Protein AF-A0A0V0R880-F1 (afdb_monomer_lite)

Organism: Pseudocohnilembus persalinus (NCBI:txid266149)

Radius of gyration: 38.27 Å; chains: 1; bounding box: 96×116×96 Å

InterPro domains:
  IPR003034 SAP domain [PF02037] (584-619)
  IPR003034 SAP domain [PS50800] (585-619)
  IPR003034 SAP domain [SM00513] (585-619)
  IPR005160 Ku70/Ku80 C-terminal arm [PF03730] (444-521)
  IPR005161 Ku70/Ku80, N-terminal alpha/beta [PF03731] (62-223)
  IPR006164 Ku70/Ku80, DNA-binding domain [PF02735] (232-420)
  IPR006164 Ku70/Ku80, DNA-binding domain [SM00559] (276-421)
  IPR006165 Ku70 [PIRSF003033] (36-613)
  IPR006165 Ku70 [TIGR00578] (62-528)
  IPR016194 SPOC-like, C-terminal domain superfamily [G3DSA:2.40.290.10] (222-406)
  IPR016194 SPOC-like, C-terminal domain superfamily [SSF100939] (222-496)
  IPR027388 Ku70, bridge and pillars domain superfamily [G3DSA:4.10.970.10] (247-309)
  IPR036361 SAP domain superfamily [G3DSA:1.10.720.30] (573-626)
  IPR036361 SAP domain superfamily [SSF68906] (586-623)
  IPR036465 von Willebrand factor A-like domain superfamily [G3DSA:3.40.50.410] (58-218)
  IPR036465 von Willebrand factor A-like domain superfamily [SSF53300] (40-221)
  IPR047087 Ku70, core domain [cd00788] (222-496)

Structure (mmCIF, N/CA/C/O backbone):
data_AF-A0A0V0R880-F1
#
_entry.id   AF-A0A0V0R880-F1
#
loop_
_atom_site.group_PDB
_atom_site.id
_atom_site.type_symbol
_atom_site.label_atom_id
_atom_site.label_alt_id
_atom_site.label_comp_id
_atom_site.label_asym_id
_atom_site.label_entity_id
_atom_site.label_seq_id
_atom_site.pdbx_PDB_ins_code
_atom_site.Cartn_x
_atom_site.Cartn_y
_atom_site.Cartn_z
_atom_site.occupancy
_atom_site.B_iso_or_equiv
_atom_site.auth_seq_id
_atom_site.auth_comp_id
_atom_site.auth_asym_id
_atom_site.auth_atom_id
_atom_site.pdbx_PDB_model_num
ATOM 1 N N . MET A 1 1 ? -5.213 56.117 23.498 1.00 31.48 1 MET A N 1
ATOM 2 C CA . MET A 1 1 ? -4.891 57.284 22.662 1.00 31.48 1 MET A CA 1
ATOM 3 C C . MET A 1 1 ? -6.093 57.479 21.780 1.00 31.48 1 MET A C 1
ATOM 5 O O . MET A 1 1 ? -6.335 56.638 20.924 1.00 31.48 1 MET A O 1
ATOM 9 N N . ASP A 1 2 ? -6.887 58.485 22.125 1.00 30.12 2 ASP A N 1
ATOM 10 C CA . ASP A 1 2 ? -7.991 58.987 21.316 1.00 30.12 2 ASP A CA 1
ATOM 11 C C . ASP A 1 2 ? -7.481 59.420 19.938 1.00 30.12 2 ASP A C 1
ATOM 13 O O . ASP A 1 2 ? -6.312 59.787 19.811 1.00 30.12 2 ASP A O 1
ATOM 17 N N . PHE A 1 3 ? -8.333 59.330 18.920 1.00 25.61 3 PHE A N 1
ATOM 18 C CA . PHE A 1 3 ? -8.879 60.487 18.201 1.00 25.61 3 PHE A CA 1
ATOM 19 C C . PHE A 1 3 ? -9.683 59.986 16.991 1.00 25.61 3 PHE A C 1
ATOM 21 O O . PHE A 1 3 ? -9.137 59.384 16.067 1.00 25.61 3 PHE A O 1
ATOM 28 N N . ASP A 1 4 ? -10.990 60.242 17.040 1.00 31.09 4 ASP A N 1
ATOM 29 C CA . ASP A 1 4 ? -11.825 60.466 15.860 1.00 31.09 4 ASP A CA 1
ATOM 30 C C . ASP A 1 4 ? -11.366 61.747 15.148 1.00 31.09 4 ASP A C 1
ATOM 32 O O . ASP A 1 4 ? -10.948 62.685 15.822 1.00 31.09 4 ASP A O 1
ATOM 36 N N . ASP A 1 5 ? -11.530 61.809 13.822 1.00 28.81 5 ASP A N 1
ATOM 37 C CA . ASP A 1 5 ? -11.869 63.051 13.109 1.00 28.81 5 ASP A CA 1
ATOM 38 C C . ASP A 1 5 ? -12.428 62.761 11.696 1.00 28.81 5 ASP A C 1
ATOM 40 O O . ASP A 1 5 ? -11.713 62.481 10.740 1.00 28.81 5 ASP A O 1
ATOM 44 N N . ASN A 1 6 ? -13.763 62.752 11.636 1.00 27.38 6 ASN A N 1
ATOM 45 C CA . ASN A 1 6 ? -14.669 63.481 10.737 1.00 27.38 6 ASN A CA 1
ATOM 46 C C . ASN A 1 6 ? -14.284 63.866 9.281 1.00 27.38 6 ASN A C 1
ATOM 48 O O . ASN A 1 6 ? -13.226 64.414 8.996 1.00 27.38 6 ASN A O 1
ATOM 52 N N . VAL A 1 7 ? -15.327 63.785 8.429 1.00 28.50 7 VAL A N 1
ATOM 53 C CA . VAL A 1 7 ? -15.853 64.805 7.475 1.00 28.50 7 VAL A CA 1
ATOM 54 C C . VAL A 1 7 ? -16.175 64.254 6.064 1.00 28.50 7 VAL A C 1
ATOM 56 O O . VAL A 1 7 ? -15.314 64.114 5.204 1.00 28.50 7 VAL A O 1
ATOM 59 N N . SER A 1 8 ? -17.479 63.981 5.888 1.00 27.22 8 SER A N 1
ATOM 60 C CA . SER A 1 8 ? -18.424 64.183 4.759 1.00 27.22 8 SER A CA 1
ATOM 61 C C . SER A 1 8 ? -17.958 64.466 3.318 1.00 27.22 8 SER A C 1
ATOM 63 O O . SER A 1 8 ? -17.076 65.291 3.121 1.00 27.22 8 SER A O 1
ATOM 65 N N . ILE A 1 9 ? -18.742 63.988 2.331 1.00 27.00 9 ILE A N 1
ATOM 66 C CA . ILE A 1 9 ? -19.491 64.810 1.341 1.00 27.00 9 ILE A CA 1
ATOM 67 C C . ILE A 1 9 ? -20.555 63.948 0.612 1.00 27.00 9 ILE A C 1
ATOM 69 O O . ILE A 1 9 ? -20.427 62.733 0.498 1.00 27.00 9 ILE A O 1
ATOM 73 N N . SER A 1 10 ? -21.626 64.636 0.221 1.00 27.17 10 SER A N 1
ATOM 74 C CA . SER A 1 10 ? -22.974 64.271 -0.229 1.00 27.17 10 SER A CA 1
ATOM 75 C C . SER A 1 10 ? -23.153 63.768 -1.672 1.00 27.17 10 SER A C 1
ATOM 77 O O . SER A 1 10 ? -22.327 64.019 -2.545 1.00 27.17 10 SER A O 1
ATOM 79 N N . ASP A 1 11 ? -24.320 63.148 -1.884 1.00 27.11 11 ASP A N 1
ATOM 80 C CA . ASP A 1 11 ? -24.937 62.675 -3.132 1.00 27.11 11 ASP A CA 1
ATOM 81 C C . ASP A 1 11 ? -25.170 63.751 -4.212 1.00 27.11 11 ASP A C 1
ATOM 83 O O . ASP A 1 11 ? -25.762 64.785 -3.913 1.00 27.11 11 ASP A O 1
ATOM 87 N N . GLU A 1 12 ? -24.871 63.423 -5.480 1.00 27.22 12 GLU A N 1
ATOM 88 C CA . GLU A 1 12 ? -25.627 63.858 -6.672 1.00 27.22 12 GLU A CA 1
ATOM 89 C C . GLU A 1 12 ? -25.586 62.785 -7.797 1.00 27.22 12 GLU A C 1
ATOM 91 O O . GLU A 1 12 ? -24.576 62.557 -8.452 1.00 27.22 12 GLU A O 1
ATOM 96 N N . ASN A 1 13 ? -26.727 62.107 -7.963 1.00 27.47 13 ASN A N 1
ATOM 97 C CA . ASN A 1 13 ? -27.409 61.586 -9.164 1.00 27.47 13 ASN A CA 1
ATOM 98 C C . ASN A 1 13 ? -26.683 61.101 -10.456 1.00 27.47 13 ASN A C 1
ATOM 100 O O . ASN A 1 13 ? -26.167 61.879 -11.250 1.00 27.47 13 ASN A O 1
ATOM 104 N N . LEU A 1 14 ? -26.994 59.823 -10.756 1.00 27.03 14 LEU A N 1
ATOM 105 C CA . LEU A 1 14 ? -27.467 59.219 -12.026 1.00 27.03 14 LEU A CA 1
ATOM 106 C C . LEU A 1 14 ? -26.479 58.925 -13.177 1.00 27.03 14 LEU A C 1
ATOM 108 O O . LEU A 1 14 ? -26.155 59.784 -13.990 1.00 27.03 14 LEU A O 1
ATOM 112 N N . ASN A 1 15 ? -26.209 57.626 -13.383 1.00 24.97 15 ASN A N 1
ATOM 113 C CA . ASN A 1 15 ? -26.562 56.966 -14.649 1.00 24.97 15 ASN A CA 1
ATOM 114 C C . ASN A 1 15 ? -26.642 55.436 -14.497 1.00 24.97 15 ASN A C 1
ATOM 116 O O . ASN A 1 15 ? -25.707 54.784 -14.037 1.00 24.97 15 ASN A O 1
ATOM 120 N N . GLU A 1 16 ? -27.786 54.876 -14.894 1.00 31.75 16 GLU A N 1
ATOM 121 C CA . GLU A 1 16 ? -28.051 53.441 -14.966 1.00 31.75 16 GLU A CA 1
ATOM 122 C C . GLU A 1 16 ? -27.199 52.789 -16.062 1.00 31.75 16 GLU A C 1
ATOM 124 O O . GLU A 1 16 ? -27.324 53.093 -17.247 1.00 31.75 16 GLU A O 1
ATOM 129 N N . GLY A 1 17 ? -26.345 51.850 -15.662 1.00 28.34 17 GLY A N 1
ATOM 130 C CA . GLY A 1 17 ? -25.619 50.983 -16.579 1.00 28.34 17 GLY A CA 1
ATOM 131 C C . GLY A 1 17 ? -24.612 50.122 -15.829 1.00 28.34 17 GLY A C 1
ATOM 132 O O . GLY A 1 17 ? -23.610 50.633 -15.348 1.00 28.34 17 GLY A O 1
ATOM 133 N N . ASN A 1 18 ? -24.868 48.812 -15.789 1.00 28.06 18 ASN A N 1
ATOM 134 C CA . ASN A 1 18 ? -24.002 47.745 -15.260 1.00 28.06 18 ASN A CA 1
ATOM 135 C C . ASN A 1 18 ? -24.090 47.462 -13.750 1.00 28.06 18 ASN A C 1
ATOM 137 O O . ASN A 1 18 ? -23.114 47.569 -13.016 1.00 28.06 18 ASN A O 1
ATOM 141 N N . ALA A 1 19 ? -25.243 46.952 -13.311 1.00 26.78 19 ALA A N 1
ATOM 142 C CA . ALA A 1 19 ? -25.364 46.180 -12.072 1.00 26.78 19 ALA A CA 1
ATOM 143 C C . ALA A 1 19 ? -25.354 44.666 -12.368 1.00 26.78 19 ALA A C 1
ATOM 145 O O . ALA A 1 19 ? -26.319 43.955 -12.108 1.00 26.78 19 ALA A O 1
ATOM 146 N N . GLN A 1 20 ? -24.258 44.172 -12.943 1.00 29.20 20 GLN A N 1
ATOM 147 C CA . GLN A 1 20 ? -23.869 42.759 -12.932 1.00 29.20 20 GLN A CA 1
ATOM 148 C C . GLN A 1 20 ? -22.346 42.737 -12.790 1.00 29.20 20 GLN A C 1
ATOM 150 O O . GLN A 1 20 ? -21.664 43.395 -13.569 1.00 29.20 20 GLN A O 1
ATOM 155 N N . ASN A 1 21 ? -21.842 41.982 -11.809 1.00 28.86 21 ASN A N 1
ATOM 156 C CA . ASN A 1 21 ? -20.426 41.782 -11.446 1.00 28.86 21 ASN A CA 1
ATOM 157 C C . ASN A 1 21 ? -19.896 42.624 -10.277 1.00 28.86 21 ASN A C 1
ATOM 159 O O . ASN A 1 21 ? -18.879 43.277 -10.428 1.00 28.86 21 ASN A O 1
ATOM 163 N N . PHE A 1 22 ? -20.506 42.554 -9.091 1.00 26.08 22 PHE A N 1
ATOM 164 C CA . PHE A 1 22 ? -19.789 42.848 -7.838 1.00 26.08 22 PHE A CA 1
ATOM 165 C C . PHE A 1 22 ? -20.454 42.124 -6.656 1.00 26.08 22 PHE A C 1
ATOM 167 O O . PHE A 1 22 ? -21.115 42.724 -5.819 1.00 26.08 22 PHE A O 1
ATOM 174 N N . PHE A 1 23 ? -20.293 40.802 -6.588 1.00 26.31 23 PHE A N 1
ATOM 175 C CA . PHE A 1 23 ? -20.323 40.080 -5.316 1.00 26.31 23 PHE A CA 1
ATOM 176 C C . PHE A 1 23 ? -19.139 39.120 -5.287 1.00 26.31 23 PHE A C 1
ATOM 178 O O . PHE A 1 23 ? -18.893 38.388 -6.245 1.00 26.31 23 PHE A O 1
ATOM 185 N N . GLY A 1 24 ? -18.366 39.249 -4.210 1.00 25.84 24 GLY A N 1
ATOM 186 C CA . GLY A 1 24 ? -17.038 38.691 -4.024 1.00 25.84 24 GLY A CA 1
ATOM 187 C C . GLY A 1 24 ? -16.941 37.199 -4.303 1.00 25.84 24 GLY A C 1
ATOM 188 O O . GLY A 1 24 ? -17.838 36.416 -3.996 1.00 25.84 24 GLY A O 1
ATOM 189 N N . GLN A 1 25 ? -15.792 36.840 -4.870 1.00 25.05 25 GLN A N 1
ATOM 190 C CA . GLN A 1 25 ? -15.285 35.482 -4.949 1.00 25.05 25 GLN A CA 1
ATOM 191 C C . GLN A 1 25 ? -15.264 34.882 -3.540 1.00 25.05 25 GLN A C 1
ATOM 193 O O . GLN A 1 25 ? -14.362 35.138 -2.749 1.00 25.05 25 GLN A O 1
ATOM 198 N N . LEU A 1 26 ? -16.296 34.102 -3.227 1.00 26.78 26 LEU A N 1
ATOM 199 C CA . LEU A 1 26 ? -16.213 33.060 -2.220 1.00 26.78 26 LEU A CA 1
ATOM 200 C C . LEU A 1 26 ? -15.172 32.062 -2.717 1.00 26.78 26 LEU A C 1
ATOM 202 O O . LEU A 1 26 ? -15.270 31.585 -3.852 1.00 26.78 26 LEU A O 1
ATOM 206 N N . ASP A 1 27 ? -14.169 31.820 -1.875 1.00 25.00 27 ASP A N 1
ATOM 207 C CA . ASP A 1 27 ? -13.103 30.848 -2.072 1.00 25.00 27 ASP A CA 1
ATOM 208 C C . ASP A 1 27 ? -13.670 29.570 -2.689 1.00 25.00 27 ASP A C 1
ATOM 210 O O . ASP A 1 27 ? -14.415 28.818 -2.059 1.00 25.00 27 ASP A O 1
ATOM 214 N N . GLN A 1 28 ? -13.336 29.350 -3.960 1.00 25.53 28 GLN A N 1
ATOM 215 C CA . GLN A 1 28 ? -13.600 28.087 -4.615 1.00 25.53 28 GLN A CA 1
ATOM 216 C C . GLN A 1 28 ? -12.795 27.037 -3.862 1.00 25.53 28 GLN A C 1
ATOM 218 O O . GLN A 1 28 ? -11.564 27.002 -3.942 1.00 25.53 28 GLN A O 1
ATOM 223 N N . ASP A 1 29 ? -13.507 26.182 -3.130 1.00 27.31 29 ASP A N 1
ATOM 224 C CA . ASP A 1 29 ? -13.029 24.863 -2.765 1.00 27.31 29 ASP A CA 1
ATOM 225 C C . ASP A 1 29 ? -12.383 24.262 -4.012 1.00 27.31 29 ASP A C 1
ATOM 227 O O . ASP A 1 29 ? -13.057 23.917 -4.986 1.00 27.31 29 ASP A O 1
ATOM 231 N N . VAL A 1 30 ? -11.050 24.197 -4.001 1.00 25.70 30 VAL A N 1
ATOM 232 C CA . VAL A 1 30 ? -10.278 23.485 -5.009 1.00 25.70 30 VAL A CA 1
ATOM 233 C C . VAL A 1 30 ? -10.690 22.030 -4.868 1.00 25.70 30 VAL A C 1
ATOM 235 O O . VAL A 1 30 ? -10.132 21.279 -4.060 1.00 25.70 30 VAL A O 1
ATOM 238 N N . VAL A 1 31 ? -11.708 21.645 -5.637 1.00 27.83 31 VAL A N 1
ATOM 239 C CA . VAL A 1 31 ? -11.994 20.266 -5.994 1.00 27.83 31 VAL A CA 1
ATOM 240 C C . VAL A 1 31 ? -10.668 19.741 -6.514 1.00 27.83 31 VAL A C 1
ATOM 242 O O . VAL A 1 31 ? -10.210 20.118 -7.592 1.00 27.83 31 VAL A O 1
ATOM 245 N N . SER A 1 32 ? -9.975 18.973 -5.670 1.00 29.56 32 SER A N 1
ATOM 246 C CA . SER A 1 32 ? -8.734 18.329 -6.074 1.00 29.56 32 SER A CA 1
ATOM 247 C C . SER A 1 32 ? -9.070 17.534 -7.328 1.00 29.56 32 SER A C 1
ATOM 249 O O . SER A 1 32 ? -10.025 16.755 -7.266 1.00 29.56 32 SER A O 1
ATOM 251 N N . PRO A 1 33 ? -8.363 17.746 -8.453 1.00 32.59 33 PRO A N 1
ATOM 252 C CA . PRO A 1 33 ? -8.627 16.979 -9.654 1.00 32.59 33 PRO A CA 1
ATOM 253 C C . PRO A 1 33 ? -8.552 15.509 -9.264 1.00 32.59 33 PRO A C 1
ATOM 255 O O . PRO A 1 33 ? -7.585 15.096 -8.611 1.00 32.59 33 PRO A O 1
ATOM 258 N N . ASP A 1 34 ? -9.606 14.757 -9.589 1.00 32.91 34 ASP A N 1
ATOM 259 C CA . ASP A 1 34 ? -9.616 13.308 -9.459 1.00 32.91 34 ASP A CA 1
ATOM 260 C C . ASP A 1 34 ? -8.286 12.807 -10.015 1.00 32.91 34 ASP A C 1
ATOM 262 O O . ASP A 1 34 ? -7.967 13.018 -11.186 1.00 32.91 34 ASP A O 1
ATOM 266 N N . TYR A 1 35 ? -7.453 12.251 -9.136 1.00 45.12 35 TYR A N 1
ATOM 267 C CA . TYR A 1 35 ? -6.116 11.802 -9.486 1.00 45.12 35 TYR A CA 1
ATOM 268 C C . TYR A 1 35 ? -6.288 10.654 -10.483 1.00 45.12 35 TYR A C 1
ATOM 270 O O . TYR A 1 35 ? -6.552 9.516 -10.087 1.00 45.12 35 TYR A O 1
ATOM 278 N N . VAL A 1 36 ? -6.223 10.957 -11.781 1.00 49.19 36 VAL A N 1
ATOM 279 C CA . VAL A 1 36 ? -6.208 9.939 -12.827 1.00 49.19 36 VAL A CA 1
ATOM 280 C C . VAL A 1 36 ? -4.944 9.135 -12.580 1.00 49.19 36 VAL A C 1
ATOM 282 O O . VAL A 1 36 ? -3.834 9.652 -12.682 1.00 49.19 36 VAL A O 1
ATOM 285 N N . GLN A 1 37 ? -5.122 7.890 -12.147 1.00 61.31 37 GLN A N 1
ATOM 286 C CA . GLN A 1 37 ? -4.011 6.995 -11.867 1.00 61.31 37 GLN A CA 1
ATOM 287 C C . GLN A 1 37 ? -3.239 6.779 -13.164 1.00 61.31 37 GLN A C 1
ATOM 289 O O . GLN A 1 37 ? -3.753 6.150 -14.092 1.00 61.31 37 GLN A O 1
ATOM 294 N N . LYS A 1 38 ? -2.023 7.321 -13.220 1.00 78.00 38 LYS A N 1
ATOM 295 C CA . LYS A 1 38 ? -1.082 7.016 -14.287 1.00 78.00 38 LYS A CA 1
ATOM 296 C C . LYS A 1 38 ? -0.629 5.561 -14.178 1.00 78.00 38 LYS A C 1
ATOM 298 O O . LYS A 1 38 ? -0.558 4.999 -13.084 1.00 78.00 38 LYS A O 1
ATOM 303 N N . MET A 1 39 ? -0.365 4.951 -15.321 1.00 83.56 39 MET A N 1
ATOM 304 C CA . MET A 1 39 ? 0.292 3.656 -15.432 1.00 83.56 39 MET A CA 1
ATOM 305 C C . MET A 1 39 ? 1.808 3.860 -15.381 1.00 83.56 39 MET A C 1
ATOM 307 O O . MET A 1 39 ? 2.318 4.848 -15.895 1.00 83.56 39 MET A O 1
ATOM 311 N N . ASP A 1 40 ? 2.540 2.926 -14.790 1.00 86.75 40 ASP A N 1
ATOM 312 C CA . ASP A 1 40 ? 4.001 3.000 -14.784 1.00 86.75 40 ASP A CA 1
ATOM 313 C C . ASP A 1 40 ? 4.532 2.320 -16.055 1.00 86.75 40 ASP A C 1
ATOM 315 O O . ASP A 1 40 ? 4.204 1.166 -16.333 1.00 86.75 40 ASP A O 1
ATOM 319 N N . ALA A 1 41 ? 5.334 3.039 -16.837 1.00 90.44 41 ALA A N 1
ATOM 320 C CA . ALA A 1 41 ? 6.042 2.532 -18.005 1.00 90.44 41 ALA A CA 1
ATOM 321 C C . ALA A 1 41 ? 7.519 2.351 -17.636 1.00 90.44 41 ALA A C 1
ATOM 323 O O . ALA A 1 41 ? 8.268 3.324 -17.528 1.00 90.44 41 ALA A O 1
ATOM 324 N N . VAL A 1 42 ? 7.920 1.098 -17.413 1.00 91.00 42 VAL A N 1
ATOM 325 C CA . VAL A 1 42 ? 9.247 0.741 -16.894 1.00 91.00 42 VAL A CA 1
ATOM 326 C C . VAL A 1 42 ? 10.058 0.026 -17.969 1.00 91.00 42 VAL A C 1
ATOM 328 O O . VAL A 1 42 ? 9.618 -0.991 -18.504 1.00 91.00 42 VAL A O 1
ATOM 331 N N . LEU A 1 43 ? 11.253 0.539 -18.262 1.00 92.56 43 LEU A N 1
ATOM 332 C CA . LEU A 1 43 ? 12.242 -0.129 -19.107 1.00 92.56 43 LEU A CA 1
ATOM 333 C C . LEU A 1 43 ? 13.329 -0.765 -18.238 1.00 92.56 43 LEU A C 1
ATOM 335 O O . LEU A 1 43 ? 13.933 -0.089 -17.407 1.00 92.56 43 LEU A O 1
ATOM 339 N N . PHE A 1 44 ? 13.602 -2.048 -18.463 1.00 91.62 44 PHE A N 1
ATOM 340 C CA . PHE A 1 44 ? 14.718 -2.767 -17.849 1.00 91.62 44 PHE A CA 1
ATOM 341 C C . PHE A 1 44 ? 15.895 -2.765 -18.826 1.00 91.62 44 PHE A C 1
ATOM 343 O O . PHE A 1 44 ? 15.817 -3.372 -19.893 1.00 91.62 44 PHE A O 1
ATOM 350 N N . VAL A 1 45 ? 16.971 -2.064 -18.475 1.00 91.62 45 VAL A N 1
ATOM 351 C CA . VAL A 1 45 ? 18.196 -1.962 -19.273 1.00 91.62 45 VAL A CA 1
ATOM 352 C C . VAL A 1 45 ? 19.269 -2.789 -18.589 1.00 91.62 45 VAL A C 1
ATOM 354 O O . VAL A 1 45 ? 19.683 -2.467 -17.477 1.00 91.62 45 VAL A O 1
ATOM 357 N N . ILE A 1 46 ? 19.699 -3.863 -19.243 1.00 89.00 46 ILE A N 1
ATOM 358 C CA . ILE A 1 46 ? 20.648 -4.824 -18.681 1.00 89.00 46 ILE A CA 1
ATOM 359 C C . ILE A 1 46 ? 21.962 -4.725 -19.447 1.00 89.00 46 ILE A C 1
ATOM 361 O O . ILE A 1 46 ? 22.020 -5.004 -20.643 1.00 89.00 46 ILE A O 1
ATOM 365 N N . ASP A 1 47 ? 23.018 -4.332 -18.745 1.00 87.25 47 ASP A N 1
ATOM 366 C CA . ASP A 1 47 ? 24.385 -4.378 -19.242 1.00 87.25 47 ASP A CA 1
ATOM 367 C C . ASP A 1 47 ? 24.828 -5.836 -19.390 1.00 87.25 47 ASP A C 1
ATOM 369 O O . ASP A 1 47 ? 24.807 -6.603 -18.426 1.00 87.25 47 ASP A O 1
ATOM 373 N N . CYS A 1 48 ? 25.217 -6.221 -20.605 1.00 83.06 48 CYS A N 1
ATOM 374 C CA . CYS A 1 48 ? 25.540 -7.602 -20.951 1.00 83.06 48 CYS A CA 1
ATOM 375 C C . CYS A 1 48 ? 27.032 -7.814 -21.242 1.00 83.06 48 CYS A C 1
ATOM 377 O O . CYS A 1 48 ? 27.402 -8.491 -22.200 1.00 83.06 48 CYS A O 1
ATOM 379 N N . LYS A 1 49 ? 27.919 -7.232 -20.428 1.00 78.44 49 LYS A N 1
ATOM 380 C CA . LYS A 1 49 ? 29.370 -7.459 -20.542 1.00 78.44 49 LYS A CA 1
ATOM 381 C C . LYS A 1 49 ? 29.750 -8.916 -20.235 1.00 78.44 49 LYS A C 1
ATOM 383 O O . LYS A 1 49 ? 29.166 -9.560 -19.365 1.00 78.44 49 LYS A O 1
ATOM 388 N N . LYS A 1 50 ? 30.787 -9.421 -20.919 1.00 73.88 50 LYS A N 1
ATOM 389 C CA . LYS A 1 50 ? 31.225 -10.835 -20.877 1.00 73.88 50 LYS A CA 1
ATOM 390 C C . LYS A 1 50 ? 31.488 -11.357 -19.453 1.00 73.88 50 LYS A C 1
ATOM 392 O O . LYS A 1 50 ? 31.173 -12.506 -19.154 1.00 73.88 50 LYS A O 1
ATOM 397 N N . HIS A 1 51 ? 32.018 -10.523 -18.554 1.00 72.62 51 HIS A N 1
ATOM 398 C CA . HIS A 1 51 ? 32.320 -10.925 -17.171 1.00 72.62 51 HIS A CA 1
ATOM 399 C C . HIS A 1 51 ? 31.072 -11.176 -16.312 1.00 72.62 51 HIS A C 1
ATOM 401 O O . HIS A 1 51 ? 31.159 -11.930 -15.349 1.00 72.62 51 HIS A O 1
ATOM 407 N N . ILE A 1 52 ? 29.911 -10.621 -16.678 1.00 72.06 52 ILE A N 1
ATOM 408 C CA . ILE A 1 52 ? 28.646 -10.825 -15.951 1.00 72.06 52 ILE A CA 1
ATOM 409 C C . ILE A 1 52 ? 28.125 -12.258 -16.147 1.00 72.06 52 ILE A C 1
ATOM 411 O O . ILE A 1 52 ? 27.540 -12.833 -15.234 1.00 72.06 52 ILE A O 1
ATOM 415 N N . PHE A 1 53 ? 28.374 -12.862 -17.314 1.00 69.12 53 PHE A N 1
ATOM 416 C CA . PHE A 1 53 ? 27.806 -14.162 -17.692 1.00 69.12 53 PHE A CA 1
ATOM 417 C C . PHE A 1 53 ? 28.750 -15.355 -17.495 1.00 69.12 53 PHE A C 1
ATOM 419 O O . PHE A 1 53 ? 28.323 -16.486 -17.713 1.00 69.12 53 PHE A O 1
ATOM 426 N N . GLN A 1 54 ? 30.016 -15.133 -17.109 1.00 59.97 54 GLN A N 1
ATOM 427 C CA . GLN A 1 54 ? 31.024 -16.186 -16.864 1.00 59.97 54 GLN A CA 1
ATOM 428 C C . GLN A 1 54 ? 31.135 -17.250 -17.989 1.00 59.97 54 GLN A C 1
ATOM 430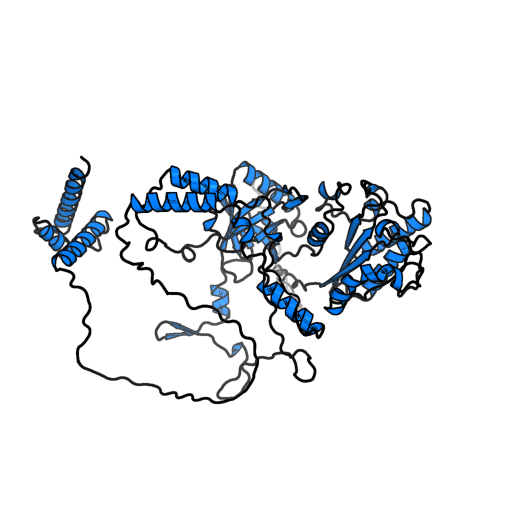 O O . GLN A 1 54 ? 31.567 -18.377 -17.751 1.00 59.97 54 GLN A O 1
ATOM 435 N N . LYS A 1 55 ? 30.746 -16.913 -19.228 1.00 54.28 55 LYS A N 1
ATOM 436 C CA . LYS A 1 55 ? 30.765 -17.794 -20.410 1.00 54.28 55 LYS A CA 1
ATOM 437 C C . LYS A 1 55 ? 31.654 -17.169 -21.491 1.00 54.28 55 LYS A C 1
ATOM 439 O O . LYS A 1 55 ? 31.562 -15.976 -21.760 1.00 54.28 55 LYS A O 1
ATOM 444 N N . HIS A 1 56 ? 32.521 -17.980 -22.103 1.00 46.72 56 HIS A N 1
ATOM 445 C CA . HIS A 1 56 ? 33.592 -17.539 -23.017 1.00 46.72 56 HIS A CA 1
ATOM 446 C C . HIS A 1 56 ? 33.294 -17.754 -24.512 1.00 46.72 56 HIS A C 1
ATOM 448 O O . HIS A 1 56 ? 34.218 -17.786 -25.324 1.00 46.72 56 HIS A O 1
ATOM 454 N N . GLU A 1 57 ? 32.034 -17.920 -24.907 1.00 50.06 57 GLU A N 1
ATOM 455 C CA . GLU A 1 57 ? 31.703 -18.163 -26.314 1.00 50.06 57 GLU A CA 1
ATOM 456 C C . GLU A 1 57 ? 31.402 -16.855 -27.050 1.00 50.06 57 GLU A C 1
ATOM 458 O O . GLU A 1 57 ? 30.441 -16.150 -26.744 1.00 50.06 57 GLU A O 1
ATOM 463 N N . ASN A 1 58 ? 32.247 -16.540 -28.033 1.00 45.19 58 ASN A N 1
ATOM 464 C CA . ASN A 1 58 ? 32.068 -15.409 -28.935 1.00 45.19 58 ASN A CA 1
ATOM 465 C C . ASN A 1 58 ? 31.141 -15.825 -30.081 1.00 45.19 58 ASN A C 1
ATOM 467 O O . ASN A 1 58 ? 31.589 -16.425 -31.055 1.00 45.19 58 ASN A O 1
ATOM 471 N N . ASN A 1 59 ? 29.866 -15.475 -29.973 1.00 50.16 59 ASN A N 1
ATOM 472 C CA . ASN A 1 59 ? 28.978 -15.385 -31.123 1.00 50.16 59 ASN A CA 1
ATOM 473 C C . ASN A 1 59 ? 28.510 -13.931 -31.197 1.00 50.16 59 ASN A C 1
ATOM 475 O O . ASN A 1 59 ? 27.834 -13.473 -30.283 1.00 50.16 59 ASN A O 1
ATOM 479 N N . GLU A 1 60 ? 28.885 -13.193 -32.241 1.00 49.06 60 GLU A N 1
ATOM 480 C CA . GLU A 1 60 ? 28.288 -11.884 -32.526 1.00 49.06 60 GLU A CA 1
ATOM 481 C C . GLU A 1 60 ? 26.985 -12.093 -33.302 1.00 49.06 60 GLU A C 1
ATOM 483 O O . GLU A 1 60 ? 26.946 -12.829 -34.295 1.00 49.06 60 GLU A O 1
ATOM 488 N N . LYS A 1 61 ? 25.907 -11.436 -32.868 1.00 58.78 61 LYS A N 1
ATOM 489 C CA . LYS A 1 61 ? 24.666 -11.335 -33.640 1.00 58.78 61 LYS A CA 1
ATOM 490 C C . LYS A 1 61 ? 24.228 -9.883 -33.773 1.00 58.78 61 LYS A C 1
ATOM 492 O O . LYS A 1 61 ? 24.552 -9.036 -32.946 1.00 58.78 61 LYS A O 1
ATOM 497 N N . ASN A 1 62 ? 23.527 -9.613 -34.874 1.00 58.03 62 ASN A N 1
ATOM 498 C CA . ASN A 1 62 ? 23.111 -8.275 -35.283 1.00 58.03 62 ASN A CA 1
ATOM 499 C C . ASN A 1 62 ? 22.269 -7.587 -34.204 1.00 58.03 62 ASN A C 1
ATOM 501 O O . ASN A 1 62 ? 21.384 -8.209 -33.620 1.00 58.03 62 ASN A O 1
ATOM 505 N N . ALA A 1 63 ? 22.511 -6.291 -34.017 1.00 65.19 63 ALA A N 1
ATOM 506 C CA . ALA A 1 63 ? 21.732 -5.457 -33.119 1.00 65.19 63 ALA A CA 1
ATOM 507 C C . ALA A 1 63 ? 20.288 -5.289 -33.621 1.00 65.19 63 ALA A C 1
ATOM 509 O O . ALA A 1 63 ? 20.057 -4.879 -34.762 1.00 65.19 63 ALA A O 1
ATOM 510 N N . GLU A 1 64 ? 19.314 -5.578 -32.763 1.00 73.75 64 GLU A N 1
ATOM 511 C CA . GLU A 1 64 ? 17.890 -5.444 -33.058 1.00 73.75 64 GLU A CA 1
ATOM 512 C C . GLU A 1 64 ? 17.291 -4.289 -32.250 1.00 73.75 64 GLU A C 1
ATOM 514 O O . GLU A 1 64 ? 16.862 -4.452 -31.112 1.00 73.75 64 GLU A O 1
ATOM 519 N N . ASN A 1 65 ? 17.268 -3.085 -32.824 1.00 80.00 65 ASN A N 1
ATOM 520 C CA . ASN A 1 65 ? 16.616 -1.923 -32.219 1.00 80.00 65 ASN A CA 1
ATOM 521 C C . ASN A 1 65 ? 16.077 -0.950 -33.290 1.00 80.00 65 ASN A C 1
ATOM 523 O O . ASN A 1 65 ? 16.563 -0.953 -34.425 1.00 80.00 65 ASN A O 1
ATOM 527 N N . PRO A 1 66 ? 15.094 -0.087 -32.955 1.00 76.06 66 PRO A N 1
ATOM 528 C CA . PRO A 1 66 ? 14.456 0.812 -33.924 1.00 76.06 66 PRO A CA 1
ATOM 529 C C . PRO A 1 66 ? 15.418 1.798 -34.601 1.00 76.06 66 PRO A C 1
ATOM 531 O O . PRO A 1 66 ? 15.163 2.233 -35.723 1.00 76.06 66 PRO A O 1
ATOM 534 N N . LEU A 1 67 ? 16.508 2.157 -33.916 1.00 82.88 67 LEU A N 1
ATOM 535 C CA . LEU A 1 67 ? 17.486 3.154 -34.356 1.00 82.88 67 LEU A CA 1
ATOM 536 C C . LEU A 1 67 ? 18.695 2.529 -35.073 1.00 82.88 67 LEU A C 1
ATOM 538 O O . LEU A 1 67 ? 19.522 3.262 -35.607 1.00 82.88 67 LEU A O 1
ATOM 542 N N . LYS A 1 68 ? 18.757 1.191 -35.150 1.00 82.50 68 LYS A N 1
ATOM 543 C CA . LYS A 1 68 ? 19.839 0.397 -35.755 1.00 82.50 68 LYS A CA 1
ATOM 544 C C . LYS A 1 68 ? 21.232 0.685 -35.177 1.00 82.50 68 LYS A C 1
ATOM 546 O O . LYS A 1 68 ? 22.223 0.549 -35.889 1.00 82.50 68 LYS A O 1
ATOM 551 N N . PHE A 1 69 ? 21.310 1.072 -33.906 1.00 83.75 69 PHE A N 1
ATOM 552 C CA . PHE A 1 69 ? 22.591 1.209 -33.210 1.00 83.75 69 PHE A CA 1
ATOM 553 C C . PHE A 1 69 ? 23.248 -0.156 -32.998 1.00 83.75 69 PHE A C 1
ATOM 555 O O . PHE A 1 69 ? 22.548 -1.133 -32.737 1.00 83.75 69 PHE A O 1
ATOM 562 N N . GLU A 1 70 ? 24.573 -0.235 -33.109 1.00 81.06 70 GLU A N 1
ATOM 563 C CA . GLU A 1 70 ? 25.325 -1.480 -32.906 1.00 81.06 70 GLU A CA 1
ATOM 564 C C . GLU A 1 70 ? 25.373 -1.851 -31.410 1.00 81.06 70 GLU A C 1
ATOM 566 O O . GLU A 1 70 ? 25.404 -0.983 -30.545 1.00 81.06 70 GLU A O 1
ATOM 571 N N . GLY A 1 71 ? 25.355 -3.148 -31.082 1.00 79.81 71 GLY A N 1
ATOM 572 C CA . GLY A 1 71 ? 25.455 -3.632 -29.695 1.00 79.81 71 GLY A CA 1
ATOM 573 C C . GLY A 1 71 ? 24.203 -3.462 -28.818 1.00 79.81 71 GLY A C 1
ATOM 574 O O . GLY A 1 71 ? 24.231 -3.842 -27.650 1.00 79.81 71 GLY A O 1
ATOM 575 N N . ILE A 1 72 ? 23.091 -2.938 -29.353 1.00 86.31 72 ILE A N 1
ATOM 576 C CA . ILE A 1 72 ? 21.845 -2.706 -28.599 1.00 86.31 72 ILE A CA 1
ATOM 577 C C . ILE A 1 72 ? 20.731 -3.629 -29.099 1.00 86.31 72 ILE A C 1
ATOM 579 O O . ILE A 1 72 ? 20.289 -3.519 -30.243 1.00 86.31 72 ILE A O 1
ATOM 583 N N . ASN A 1 73 ? 20.221 -4.490 -28.216 1.00 86.88 73 ASN A N 1
ATOM 584 C CA . ASN A 1 73 ? 19.128 -5.416 -28.515 1.00 86.88 73 ASN A CA 1
ATOM 585 C C . ASN A 1 73 ? 17.875 -5.087 -27.700 1.00 86.88 73 ASN A C 1
ATOM 587 O O . ASN A 1 73 ? 17.894 -5.071 -26.469 1.00 86.88 73 ASN A O 1
ATOM 591 N N . LYS A 1 74 ? 16.762 -4.867 -28.397 1.00 87.88 74 LYS A N 1
ATOM 592 C CA . LYS A 1 74 ? 15.431 -4.705 -27.825 1.00 87.88 74 LYS A CA 1
ATOM 593 C C . LYS A 1 74 ? 14.730 -6.060 -27.805 1.00 87.88 74 LYS A C 1
ATOM 595 O O . LYS A 1 74 ? 14.210 -6.508 -28.817 1.00 87.88 74 LYS A O 1
ATOM 600 N N . VAL A 1 75 ? 14.683 -6.683 -26.629 1.00 86.38 75 VAL A N 1
ATOM 601 C CA . VAL A 1 75 ? 14.066 -8.010 -26.455 1.00 86.38 75 VAL A CA 1
ATOM 602 C C . VAL A 1 75 ? 12.537 -7.940 -26.517 1.00 86.38 75 VAL A C 1
ATOM 604 O O . VAL A 1 75 ? 11.900 -8.718 -27.220 1.00 86.38 75 VAL A O 1
ATOM 607 N N . TYR A 1 76 ? 11.936 -6.990 -25.797 1.00 87.50 76 TYR A N 1
ATOM 608 C CA . TYR A 1 76 ? 10.485 -6.824 -25.742 1.00 87.50 76 TYR A CA 1
ATOM 609 C C . TYR A 1 76 ? 10.088 -5.371 -26.002 1.00 87.50 76 TYR A C 1
ATOM 611 O O . TYR A 1 76 ? 10.784 -4.427 -25.625 1.00 87.50 76 TYR A O 1
ATOM 619 N N . ASN A 1 77 ? 8.935 -5.192 -26.647 1.00 87.69 77 ASN A N 1
ATOM 620 C CA . ASN A 1 77 ? 8.275 -3.894 -26.723 1.00 87.69 77 ASN A CA 1
ATOM 621 C C . ASN A 1 77 ? 7.669 -3.531 -25.368 1.00 87.69 77 ASN A C 1
ATOM 623 O O . ASN A 1 77 ? 7.296 -4.410 -24.591 1.00 87.69 77 ASN A O 1
ATOM 627 N N . LEU A 1 78 ? 7.539 -2.231 -25.113 1.00 88.00 78 LEU A N 1
ATOM 628 C CA . LEU A 1 78 ? 6.852 -1.744 -23.930 1.00 88.00 78 LEU A CA 1
ATOM 629 C C . LEU A 1 78 ? 5.346 -2.041 -24.045 1.00 88.00 78 LEU A C 1
ATOM 631 O O . LEU A 1 78 ? 4.615 -1.346 -24.749 1.00 88.00 78 LEU A O 1
ATOM 635 N N . ASP A 1 79 ? 4.903 -3.085 -23.354 1.00 88.69 79 ASP A N 1
ATOM 636 C CA . ASP A 1 79 ? 3.506 -3.509 -23.255 1.00 88.69 79 ASP A CA 1
ATOM 637 C C . ASP A 1 79 ? 3.275 -4.219 -21.909 1.00 88.69 79 ASP A C 1
ATOM 639 O O . ASP A 1 79 ? 4.195 -4.429 -21.116 1.00 88.69 79 ASP A O 1
ATOM 643 N N . ASN A 1 80 ? 2.027 -4.580 -21.632 1.00 88.44 80 ASN A N 1
ATOM 644 C CA . ASN A 1 80 ? 1.636 -5.332 -20.453 1.00 88.44 80 ASN A CA 1
ATOM 645 C C . ASN A 1 80 ? 2.290 -6.725 -20.450 1.00 88.44 80 ASN A C 1
ATOM 647 O O . ASN A 1 80 ? 2.329 -7.380 -21.494 1.00 88.44 80 ASN A O 1
ATOM 651 N N . PRO A 1 81 ? 2.724 -7.226 -19.279 1.00 89.56 81 PRO A N 1
ATOM 652 C CA . PRO A 1 81 ? 3.334 -8.544 -19.177 1.00 89.56 81 PRO A CA 1
ATOM 653 C C . PRO A 1 81 ? 2.334 -9.646 -19.543 1.00 89.56 81 PRO A C 1
ATOM 655 O O . PRO A 1 81 ? 1.182 -9.649 -19.097 1.00 89.56 81 PRO A O 1
ATOM 658 N N . THR A 1 82 ? 2.793 -10.613 -20.333 1.00 89.75 82 THR A N 1
ATOM 659 C CA . THR A 1 82 ? 2.015 -11.782 -20.761 1.00 89.75 82 THR A CA 1
ATOM 660 C C . THR A 1 82 ? 2.612 -13.078 -20.220 1.00 89.75 82 THR A C 1
ATOM 662 O O . THR A 1 82 ? 3.810 -13.166 -19.964 1.00 89.75 82 THR A O 1
ATOM 665 N N . ALA A 1 83 ? 1.785 -14.121 -20.089 1.00 88.44 83 ALA A N 1
ATOM 666 C CA . ALA A 1 83 ? 2.246 -15.436 -19.635 1.00 88.44 83 ALA A CA 1
ATOM 667 C C . ALA A 1 83 ? 3.383 -15.997 -20.513 1.00 88.44 83 ALA A C 1
ATOM 669 O O . ALA A 1 83 ? 4.318 -16.599 -19.995 1.00 88.44 83 ALA A O 1
ATOM 670 N N . LYS A 1 84 ? 3.335 -15.741 -21.830 1.00 88.12 84 LYS A N 1
ATOM 671 C CA . LYS A 1 84 ? 4.381 -16.150 -22.780 1.00 88.12 84 LYS A CA 1
ATOM 672 C C . LYS A 1 84 ? 5.713 -15.466 -22.487 1.00 88.12 84 LYS A C 1
ATOM 674 O O . LYS A 1 84 ? 6.711 -16.153 -22.326 1.00 88.12 84 LYS A O 1
ATOM 679 N N . GLN A 1 85 ? 5.703 -14.143 -22.317 1.00 88.69 85 GLN A N 1
ATOM 680 C CA . GLN A 1 85 ? 6.912 -13.383 -21.981 1.00 88.69 85 GLN A CA 1
ATOM 681 C C . GLN A 1 85 ? 7.530 -13.843 -20.659 1.00 88.69 85 GLN A C 1
ATOM 683 O O . GLN A 1 85 ? 8.741 -13.997 -20.579 1.00 88.69 85 GLN A O 1
ATOM 688 N N . ILE A 1 86 ? 6.714 -14.090 -19.628 1.00 86.75 86 ILE A N 1
ATOM 689 C CA . ILE A 1 86 ? 7.213 -14.548 -18.321 1.00 86.75 86 ILE A CA 1
ATOM 690 C C . ILE A 1 86 ? 7.959 -15.879 -18.466 1.00 86.75 86 ILE A C 1
ATOM 692 O O . ILE A 1 86 ? 9.045 -16.031 -17.914 1.00 86.75 86 ILE A O 1
ATOM 696 N N . ARG A 1 87 ? 7.412 -16.815 -19.249 1.00 84.56 87 ARG A N 1
ATOM 697 C CA . ARG A 1 87 ? 8.060 -18.100 -19.527 1.00 84.56 87 ARG A CA 1
ATOM 698 C C . ARG A 1 87 ? 9.333 -17.937 -20.360 1.00 84.56 87 ARG A C 1
ATOM 700 O O . ARG A 1 87 ? 10.373 -18.474 -19.996 1.00 84.56 87 ARG A O 1
ATOM 707 N N . GLU A 1 88 ? 9.267 -17.166 -21.443 1.00 85.75 88 GLU A N 1
ATOM 708 C CA . GLU A 1 88 ? 10.407 -16.925 -22.333 1.00 85.75 88 GLU A CA 1
ATOM 709 C C . GLU A 1 88 ? 11.579 -16.272 -21.592 1.00 85.75 88 GLU A C 1
ATOM 711 O O . GLU A 1 88 ? 12.721 -16.658 -21.818 1.00 85.75 88 GLU A O 1
ATOM 716 N N . VAL A 1 89 ? 11.319 -15.344 -20.661 1.00 85.44 89 VAL A N 1
ATOM 717 C CA . VAL A 1 89 ? 12.360 -14.691 -19.846 1.00 85.44 89 VAL A CA 1
ATOM 718 C C . VAL A 1 89 ? 13.189 -15.695 -19.042 1.00 85.44 89 VAL A C 1
ATOM 720 O O . VAL A 1 89 ? 14.402 -15.522 -18.951 1.00 85.44 89 VAL A O 1
ATOM 723 N N . VAL A 1 90 ? 12.577 -16.757 -18.511 1.00 81.25 90 VAL A N 1
ATOM 724 C CA . VAL A 1 90 ? 13.299 -17.817 -17.783 1.00 81.25 90 VAL A CA 1
ATOM 725 C C . VAL A 1 90 ? 14.213 -18.611 -18.724 1.00 81.25 90 VAL A C 1
ATOM 727 O O . VAL A 1 90 ? 15.292 -19.049 -18.335 1.00 81.25 90 VAL A O 1
ATOM 730 N N . GLU A 1 91 ? 13.820 -18.765 -19.988 1.00 81.88 91 GLU A N 1
ATOM 731 C CA . GLU A 1 91 ? 14.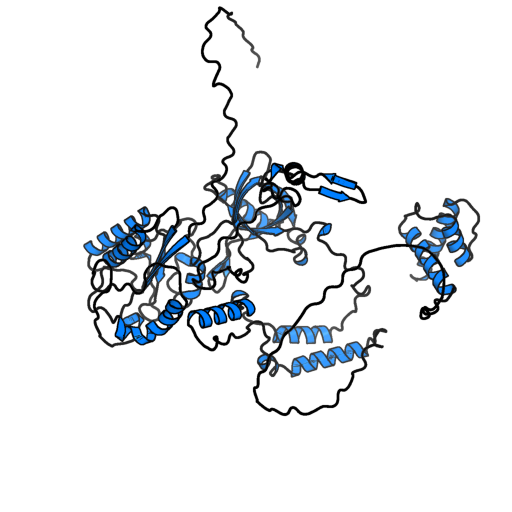592 -19.498 -20.995 1.00 81.88 91 GLU A CA 1
ATOM 732 C C . GLU A 1 91 ? 15.702 -18.650 -21.650 1.00 81.88 91 GLU A C 1
ATOM 734 O O . GLU A 1 91 ? 16.626 -19.215 -22.246 1.00 81.88 91 GLU A O 1
ATOM 739 N N . ILE A 1 92 ? 15.659 -17.312 -21.521 1.00 80.94 92 ILE A N 1
ATOM 740 C CA . ILE A 1 92 ? 16.661 -16.401 -22.107 1.00 80.94 92 ILE A CA 1
ATOM 741 C C . ILE A 1 92 ? 18.069 -16.747 -21.626 1.00 80.94 92 ILE A C 1
ATOM 743 O O . ILE A 1 92 ? 18.981 -16.747 -22.444 1.00 80.94 92 ILE A O 1
ATOM 747 N N . GLU A 1 93 ? 18.260 -17.081 -20.348 1.00 73.38 93 GLU A N 1
ATOM 748 C CA . GLU A 1 93 ? 19.586 -17.407 -19.800 1.00 73.38 93 GLU A CA 1
ATOM 749 C C . GLU A 1 93 ? 20.256 -18.574 -20.546 1.00 73.38 93 GLU A C 1
ATOM 751 O O . GLU A 1 93 ? 21.457 -18.545 -20.838 1.00 73.38 93 GLU A O 1
ATOM 756 N N . ASN A 1 94 ? 19.465 -19.585 -20.909 1.00 77.38 94 ASN A N 1
ATOM 757 C CA . ASN A 1 94 ? 19.953 -20.774 -21.601 1.00 77.38 94 ASN A CA 1
ATOM 758 C C . ASN A 1 94 ? 20.250 -20.497 -23.080 1.00 77.38 94 ASN A C 1
ATOM 760 O O . ASN A 1 94 ? 21.179 -21.077 -23.635 1.00 77.38 94 ASN A O 1
ATOM 764 N N . GLN A 1 95 ? 19.490 -19.598 -23.710 1.00 76.50 95 GLN A N 1
ATOM 765 C CA . GLN A 1 95 ? 19.580 -19.296 -25.144 1.00 76.50 95 GLN A CA 1
ATOM 766 C C . GLN A 1 95 ? 20.313 -17.980 -25.446 1.00 76.50 95 GLN A C 1
ATOM 768 O O . GLN A 1 95 ? 20.348 -17.544 -26.596 1.00 76.50 95 GLN A O 1
ATOM 773 N N . PHE A 1 96 ? 20.894 -17.326 -24.437 1.00 78.50 96 PHE A N 1
ATOM 774 C CA . PHE A 1 96 ? 21.445 -15.976 -24.568 1.00 78.50 96 PHE A CA 1
ATOM 775 C C . PHE A 1 96 ? 22.563 -15.901 -25.616 1.00 78.50 96 PHE A C 1
ATOM 777 O O . PHE A 1 96 ? 22.491 -15.097 -26.548 1.00 78.50 96 PHE A O 1
ATOM 784 N N . ASN A 1 97 ? 23.553 -16.794 -25.508 1.00 74.62 97 ASN A N 1
ATOM 785 C CA . ASN A 1 97 ? 24.690 -16.868 -26.433 1.00 74.62 97 ASN A CA 1
ATOM 786 C C . ASN A 1 97 ? 24.242 -17.175 -27.866 1.00 74.62 97 ASN A C 1
ATOM 788 O O . ASN A 1 97 ? 24.832 -16.687 -28.826 1.00 74.62 97 ASN A O 1
ATOM 792 N N . GLU A 1 98 ? 23.200 -17.996 -28.013 1.00 73.56 98 GLU A N 1
ATOM 793 C CA . GLU A 1 98 ? 22.670 -18.364 -29.319 1.00 73.56 98 GLU A CA 1
ATOM 794 C C . GLU A 1 98 ? 21.841 -17.245 -29.938 1.00 73.56 98 GLU A C 1
ATOM 796 O O . GLU A 1 98 ? 21.876 -17.098 -31.152 1.00 73.56 98 GLU A O 1
ATOM 801 N N . LYS A 1 99 ? 21.073 -16.469 -29.169 1.00 73.88 99 LYS A N 1
ATOM 802 C CA . LYS A 1 99 ? 20.144 -15.462 -29.713 1.00 73.88 99 LYS A CA 1
ATOM 803 C C . LYS A 1 99 ? 20.751 -14.069 -29.835 1.00 73.88 99 LYS A C 1
ATOM 805 O O . LYS A 1 99 ? 20.554 -13.437 -30.869 1.00 73.88 99 LYS A O 1
ATOM 810 N N . TYR A 1 100 ? 21.486 -13.618 -28.825 1.00 78.31 100 TYR A N 1
ATOM 811 C CA . TYR A 1 100 ? 21.961 -12.234 -28.721 1.00 78.31 100 TYR A CA 1
ATOM 812 C C . TYR A 1 100 ? 23.478 -12.132 -28.806 1.00 78.31 100 TYR A C 1
ATOM 814 O O . TYR A 1 100 ? 23.988 -11.229 -29.466 1.00 78.31 100 TYR A O 1
ATOM 822 N N . GLY A 1 101 ? 24.186 -13.078 -28.186 1.00 74.56 101 GLY A N 1
ATOM 823 C CA . GLY A 1 101 ? 25.641 -13.059 -28.175 1.00 74.56 101 GLY A CA 1
ATOM 824 C C . GLY A 1 101 ? 26.234 -11.913 -27.350 1.00 74.56 101 GLY A C 1
ATOM 825 O O . GLY A 1 101 ? 25.538 -11.259 -26.573 1.00 74.56 101 GLY A O 1
ATOM 826 N N . PHE A 1 102 ? 27.532 -11.667 -27.526 1.00 75.69 102 PHE A N 1
ATOM 827 C CA . PHE A 1 102 ? 28.255 -10.582 -26.856 1.00 75.69 102 PHE A CA 1
ATOM 828 C C . PHE A 1 102 ? 28.873 -9.644 -27.890 1.00 75.69 102 PHE A C 1
ATOM 830 O O . PHE A 1 102 ? 29.431 -10.113 -28.878 1.00 75.69 102 PHE A O 1
ATOM 837 N N . ALA A 1 103 ? 28.811 -8.335 -27.646 1.00 71.31 103 ALA A N 1
ATOM 838 C CA . ALA A 1 103 ? 29.476 -7.352 -28.495 1.00 71.31 103 ALA A CA 1
ATOM 839 C C . ALA A 1 103 ? 30.999 -7.373 -28.270 1.00 71.31 103 ALA A C 1
ATOM 841 O O . ALA A 1 103 ? 31.455 -7.412 -27.121 1.00 71.31 103 ALA A O 1
ATOM 842 N N . ASP A 1 104 ? 31.787 -7.312 -29.349 1.00 65.00 104 ASP A N 1
ATOM 843 C CA . ASP A 1 104 ? 33.248 -7.185 -29.252 1.00 65.00 104 ASP A CA 1
ATOM 844 C C . ASP A 1 104 ? 33.714 -5.730 -29.083 1.00 65.00 104 ASP A C 1
ATOM 846 O O . ASP A 1 104 ? 34.798 -5.482 -28.550 1.00 65.00 104 ASP A O 1
ATOM 850 N N . LYS A 1 105 ? 32.889 -4.757 -29.491 1.00 71.25 105 LYS A N 1
ATOM 851 C CA . LYS A 1 105 ? 33.129 -3.320 -29.286 1.00 71.25 105 LYS A CA 1
ATOM 852 C C . LYS A 1 105 ? 32.340 -2.786 -28.096 1.00 71.25 105 LYS A C 1
ATOM 854 O O . LYS A 1 105 ? 31.219 -3.216 -27.828 1.00 71.25 105 LYS A O 1
ATOM 859 N N . GLU A 1 106 ? 32.913 -1.795 -27.419 1.00 74.88 106 GLU A N 1
ATOM 860 C CA . GLU A 1 106 ? 32.218 -1.067 -26.361 1.00 74.88 106 GLU A CA 1
ATOM 861 C C . GLU A 1 106 ? 30.988 -0.351 -26.932 1.00 74.88 106 GLU A C 1
ATOM 863 O O . GLU A 1 106 ? 31.085 0.420 -27.887 1.00 74.88 106 GLU A O 1
ATOM 868 N N . THR A 1 107 ? 29.820 -0.637 -26.358 1.00 82.25 107 THR A N 1
ATOM 869 C CA . THR A 1 107 ? 28.556 -0.029 -26.778 1.00 82.25 107 THR A CA 1
ATOM 870 C C . THR A 1 107 ? 28.412 1.359 -26.144 1.00 82.25 107 THR A C 1
ATOM 872 O O . THR A 1 107 ? 28.460 1.472 -24.913 1.00 82.25 107 THR A O 1
ATOM 875 N N . PRO A 1 108 ? 28.211 2.428 -26.935 1.00 87.69 108 PRO A N 1
ATOM 876 C CA . PRO A 1 108 ? 28.065 3.773 -26.396 1.00 87.69 108 PRO A CA 1
ATOM 877 C C . PRO A 1 108 ? 26.801 3.935 -25.531 1.00 87.69 108 PRO A C 1
ATOM 879 O O . PRO A 1 108 ? 25.671 3.870 -26.012 1.00 87.69 108 PRO A O 1
ATOM 882 N N . LEU A 1 109 ? 26.977 4.183 -24.227 1.00 89.19 109 LEU A N 1
ATOM 883 C CA . LEU A 1 109 ? 25.867 4.401 -23.279 1.00 89.19 109 LEU A CA 1
ATOM 884 C C . LEU A 1 109 ? 24.893 5.518 -23.713 1.00 89.19 109 LEU A C 1
ATOM 886 O O . LEU A 1 109 ? 23.691 5.405 -23.485 1.00 89.19 109 LEU A O 1
ATOM 890 N N . ASN A 1 110 ? 25.365 6.575 -24.379 1.00 89.00 110 ASN A N 1
ATOM 891 C CA . ASN A 1 110 ? 24.502 7.616 -24.949 1.00 89.00 110 ASN A CA 1
ATOM 892 C C . ASN A 1 110 ? 23.486 7.059 -25.965 1.00 89.00 110 ASN A C 1
ATOM 894 O O . ASN A 1 110 ? 22.337 7.501 -25.972 1.00 89.00 110 ASN A O 1
ATOM 898 N N . GLU A 1 111 ? 23.874 6.087 -26.795 1.00 90.12 111 GLU A N 1
ATOM 899 C CA . GLU A 1 111 ? 22.992 5.446 -27.782 1.00 90.12 111 GLU A CA 1
ATOM 900 C C . GLU A 1 111 ? 21.941 4.553 -27.107 1.00 90.12 111 GLU A C 1
ATOM 902 O O . GLU A 1 111 ? 20.769 4.548 -27.502 1.00 90.12 111 GLU A O 1
ATOM 907 N N . VAL A 1 112 ? 22.320 3.866 -26.023 1.00 90.62 112 VAL A N 1
ATOM 908 C CA . VAL A 1 112 ? 21.401 3.072 -25.184 1.00 90.62 112 VAL A CA 1
ATOM 909 C C . VAL A 1 112 ? 20.318 3.962 -24.584 1.00 90.62 112 VAL A C 1
ATOM 911 O O . VAL A 1 112 ? 19.122 3.683 -24.711 1.00 90.62 112 VAL A O 1
ATOM 914 N N . ILE A 1 113 ? 20.726 5.074 -23.974 1.00 90.88 113 ILE A N 1
ATOM 915 C CA . ILE A 1 113 ? 19.810 6.029 -23.350 1.00 90.88 113 ILE A CA 1
ATOM 916 C C . ILE A 1 113 ? 18.907 6.702 -24.387 1.00 90.88 113 ILE A C 1
ATOM 918 O O . ILE A 1 113 ? 17.708 6.867 -24.147 1.00 90.88 113 ILE A O 1
ATOM 922 N N . TRP A 1 114 ? 19.435 7.023 -25.569 1.00 90.19 114 TRP A N 1
ATOM 923 C CA . TRP A 1 114 ? 18.622 7.556 -26.659 1.00 90.19 114 TRP A CA 1
ATOM 924 C C . TRP A 1 114 ? 17.576 6.536 -27.131 1.00 90.19 114 TRP A C 1
ATOM 926 O O . TRP A 1 114 ? 16.402 6.883 -27.294 1.00 90.19 114 TRP A 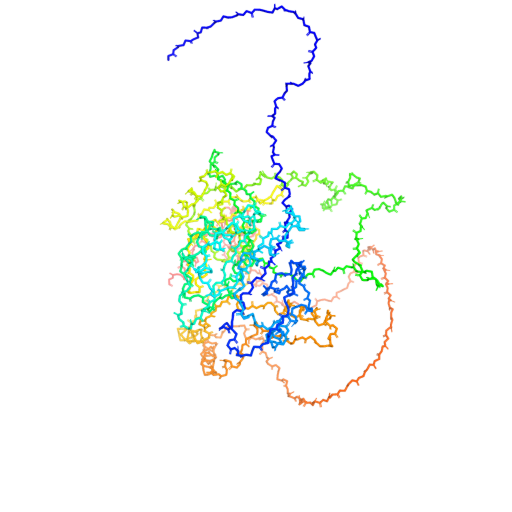O 1
ATOM 936 N N . THR A 1 115 ? 17.949 5.263 -27.266 1.00 90.25 115 THR A N 1
ATOM 937 C CA . THR A 1 115 ? 16.998 4.195 -27.609 1.00 90.25 115 THR A CA 1
ATOM 938 C C . THR A 1 115 ? 15.858 4.128 -26.591 1.00 90.25 115 THR A C 1
ATOM 940 O O . THR A 1 115 ? 14.691 4.134 -26.982 1.00 90.25 115 THR A O 1
ATOM 943 N N . CYS A 1 116 ? 16.172 4.192 -25.293 1.00 90.62 116 CYS A N 1
ATOM 944 C CA . CYS A 1 116 ? 15.167 4.230 -24.225 1.00 90.62 116 CYS A CA 1
ATOM 945 C C . CYS A 1 116 ? 14.259 5.468 -24.318 1.00 90.62 116 CYS A C 1
ATOM 947 O O . CYS A 1 116 ? 13.037 5.357 -24.246 1.00 90.62 116 CYS A O 1
ATOM 949 N N . SER A 1 117 ? 14.842 6.651 -24.538 1.00 89.31 117 SER A N 1
ATOM 950 C CA . SER A 1 117 ? 14.092 7.901 -24.724 1.00 89.31 117 SER A CA 1
ATOM 951 C C . SER A 1 117 ? 13.115 7.811 -25.902 1.00 89.31 117 SER A C 1
ATOM 953 O O . SER A 1 117 ? 11.976 8.271 -25.812 1.00 89.31 117 SER A O 1
ATOM 955 N N . SER A 1 118 ? 13.523 7.173 -27.004 1.00 89.31 118 SER A N 1
ATOM 956 C CA . SER A 1 118 ? 12.678 7.003 -28.188 1.00 89.31 118 SER A CA 1
ATOM 957 C C . SER A 1 118 ? 11.433 6.151 -27.928 1.00 89.31 118 SER A C 1
ATOM 959 O O . SER A 1 118 ? 10.395 6.415 -28.532 1.00 89.31 118 SER A O 1
ATOM 961 N N . GLU A 1 119 ? 11.505 5.170 -27.028 1.00 88.31 119 GLU A N 1
ATOM 962 C CA . GLU A 1 119 ? 10.350 4.342 -26.652 1.00 88.31 119 GLU A CA 1
ATOM 963 C C . GLU A 1 119 ? 9.291 5.155 -25.899 1.00 88.31 119 GLU A C 1
ATOM 965 O O . GLU A 1 119 ? 8.093 5.011 -26.150 1.00 88.31 119 GLU A O 1
ATOM 970 N N . PHE A 1 120 ? 9.717 6.081 -25.036 1.00 89.62 120 PHE A N 1
ATOM 971 C CA . PHE A 1 120 ? 8.793 6.938 -24.293 1.00 89.62 120 PHE A CA 1
ATOM 972 C C . PHE A 1 120 ? 8.135 8.025 -25.149 1.00 89.62 120 PHE A C 1
ATOM 974 O O . PHE A 1 120 ? 7.041 8.476 -24.813 1.00 89.62 120 PHE A O 1
ATOM 981 N N . LYS A 1 121 ? 8.741 8.432 -26.275 1.00 85.12 121 LYS A N 1
ATOM 982 C CA . LYS A 1 121 ? 8.191 9.494 -27.147 1.00 85.12 121 LYS A CA 1
ATOM 983 C C . LYS A 1 121 ? 6.782 9.200 -27.659 1.00 85.12 121 LYS A C 1
ATOM 985 O O . LYS A 1 121 ? 6.019 10.132 -27.892 1.00 85.12 121 LYS A O 1
ATOM 990 N N . ASN A 1 122 ? 6.441 7.924 -27.832 1.00 81.69 122 ASN A N 1
ATOM 991 C CA . ASN A 1 122 ? 5.139 7.506 -28.351 1.00 81.69 122 ASN A CA 1
ATOM 992 C C . ASN A 1 122 ? 4.054 7.407 -27.262 1.00 81.69 122 ASN A C 1
ATOM 994 O O . ASN A 1 122 ? 2.905 7.086 -27.569 1.00 81.69 122 ASN A O 1
ATOM 998 N N . LEU A 1 123 ? 4.399 7.665 -25.998 1.00 85.69 123 LEU A N 1
ATOM 999 C CA . LEU A 1 123 ? 3.502 7.524 -24.857 1.00 85.69 123 LEU A CA 1
ATOM 1000 C C . LEU A 1 123 ? 3.037 8.882 -24.334 1.00 85.69 123 LEU A C 1
ATOM 1002 O O . LEU A 1 123 ? 3.758 9.877 -24.329 1.00 85.69 123 LEU A O 1
ATOM 1006 N N . ASP A 1 124 ? 1.804 8.900 -23.840 1.00 83.81 124 ASP A N 1
ATOM 1007 C CA . ASP A 1 124 ? 1.186 10.092 -23.271 1.00 83.81 124 ASP A CA 1
ATOM 1008 C C . ASP A 1 124 ? 1.629 10.298 -21.813 1.00 83.81 124 ASP A C 1
ATOM 1010 O O . ASP A 1 124 ? 1.264 9.518 -20.930 1.00 83.81 124 ASP A O 1
ATOM 1014 N N . LYS A 1 125 ? 2.361 11.387 -21.546 1.00 81.19 125 LYS A N 1
ATOM 1015 C CA . LYS A 1 125 ? 2.824 11.775 -20.199 1.00 81.19 125 LYS A CA 1
ATOM 1016 C C . LYS A 1 125 ? 1.698 11.985 -19.185 1.00 81.19 125 LYS A C 1
ATOM 1018 O O . LYS A 1 125 ? 1.930 11.905 -17.978 1.00 81.19 125 LYS A O 1
ATOM 1023 N N . LEU A 1 126 ? 0.478 12.281 -19.638 1.00 83.56 126 LEU A N 1
ATOM 1024 C CA . LEU A 1 126 ? -0.676 12.412 -18.744 1.00 83.56 126 LEU A CA 1
ATOM 1025 C C . LEU A 1 126 ? -1.171 11.054 -18.245 1.00 83.56 126 LEU A C 1
ATOM 1027 O O . LEU A 1 126 ? -1.830 10.993 -17.209 1.00 83.56 126 LEU A O 1
ATOM 1031 N N . LYS A 1 127 ? -0.857 9.976 -18.971 1.00 85.06 127 LYS A N 1
ATOM 1032 C CA . LYS A 1 127 ? -1.283 8.609 -18.660 1.00 85.06 127 LYS A CA 1
ATOM 1033 C C . LYS A 1 127 ? -0.176 7.757 -18.075 1.00 85.06 127 LYS A C 1
ATOM 1035 O O . LYS A 1 127 ? -0.511 6.802 -17.386 1.00 85.06 127 LYS A O 1
ATOM 1040 N N . TYR A 1 128 ? 1.086 8.076 -18.348 1.00 87.12 128 TYR A N 1
ATOM 1041 C CA . TYR A 1 128 ? 2.216 7.256 -17.937 1.00 87.12 128 TYR A CA 1
ATOM 1042 C C . TYR A 1 128 ? 3.244 8.040 -17.125 1.00 87.12 128 TYR A C 1
ATOM 1044 O O . TYR A 1 128 ? 3.532 9.196 -17.436 1.00 87.12 128 TYR A O 1
ATOM 1052 N N . ASP A 1 129 ? 3.793 7.389 -16.104 1.00 87.75 129 ASP A N 1
ATOM 1053 C CA . ASP A 1 129 ? 5.047 7.788 -15.464 1.00 87.75 129 ASP A CA 1
ATOM 1054 C C . ASP A 1 129 ? 6.177 6.927 -16.046 1.00 87.75 129 ASP A C 1
ATOM 1056 O O . ASP A 1 129 ? 6.031 5.710 -16.183 1.00 87.75 129 ASP A O 1
ATOM 1060 N N . PHE A 1 130 ? 7.289 7.553 -16.433 1.00 90.19 130 PHE A N 1
ATOM 1061 C CA . PHE A 1 130 ? 8.383 6.891 -17.146 1.00 90.19 130 PHE A CA 1
ATOM 1062 C C . PHE A 1 130 ? 9.523 6.546 -16.200 1.00 90.19 130 PHE A C 1
ATOM 1064 O O . PHE A 1 130 ? 9.970 7.399 -15.436 1.00 90.19 130 PHE A O 1
ATOM 1071 N N . ARG A 1 131 ? 10.011 5.303 -16.259 1.00 89.62 131 ARG A N 1
ATOM 1072 C CA . ARG A 1 131 ? 11.100 4.833 -15.395 1.00 89.62 131 ARG A CA 1
ATOM 1073 C C . ARG A 1 131 ? 12.082 3.961 -16.165 1.00 89.62 131 ARG A C 1
ATOM 1075 O O . ARG A 1 131 ? 11.676 3.157 -17.004 1.00 89.62 131 ARG A O 1
ATOM 1082 N N . ILE A 1 132 ? 13.366 4.087 -15.852 1.00 91.06 132 ILE A N 1
ATOM 1083 C CA . ILE A 1 132 ? 14.427 3.243 -16.413 1.00 91.06 132 ILE A CA 1
ATOM 1084 C C . ILE A 1 132 ? 15.168 2.574 -15.264 1.00 91.06 132 ILE A C 1
ATOM 1086 O O . ILE A 1 132 ? 15.714 3.258 -14.404 1.00 91.06 132 ILE A O 1
ATOM 1090 N N . PHE A 1 133 ? 15.213 1.245 -15.266 1.00 90.44 133 PHE A N 1
ATOM 1091 C CA . PHE A 1 133 ? 16.017 0.454 -14.339 1.00 90.44 133 PHE A CA 1
ATOM 1092 C C . PHE A 1 133 ? 17.284 0.006 -15.061 1.00 90.44 133 PHE A C 1
ATOM 1094 O O . PHE A 1 133 ? 17.223 -0.840 -15.952 1.00 90.44 133 PHE A O 1
ATOM 1101 N N . LEU A 1 134 ? 18.420 0.596 -14.698 1.00 89.00 134 LEU A N 1
ATOM 1102 C CA . LEU A 1 134 ? 19.722 0.323 -15.295 1.00 89.00 134 LEU A CA 1
ATOM 1103 C C . LEU A 1 134 ? 20.509 -0.656 -14.423 1.00 89.00 134 LEU A C 1
ATOM 1105 O O . LEU A 1 134 ? 20.941 -0.301 -13.328 1.00 89.00 134 LEU A O 1
ATOM 1109 N N . PHE A 1 135 ? 20.726 -1.867 -14.925 1.00 87.56 135 PHE A N 1
ATOM 1110 C CA . PHE A 1 135 ? 21.565 -2.889 -14.308 1.00 87.56 135 PHE A CA 1
ATOM 1111 C C . PHE A 1 135 ? 22.934 -2.859 -14.976 1.00 87.56 135 PHE A C 1
ATOM 1113 O O . PHE A 1 135 ? 23.032 -3.158 -16.161 1.00 87.56 135 PHE A O 1
ATOM 1120 N N . THR A 1 136 ? 23.985 -2.480 -14.251 1.00 86.94 136 THR A N 1
ATOM 1121 C CA . THR A 1 136 ? 25.334 -2.371 -14.826 1.00 86.94 136 THR A CA 1
ATOM 1122 C C . THR A 1 136 ? 26.425 -2.622 -13.803 1.00 86.94 136 THR A C 1
ATOM 1124 O O . THR A 1 136 ? 26.270 -2.328 -12.621 1.00 86.94 136 THR A O 1
ATOM 1127 N N . SER A 1 137 ? 27.538 -3.175 -14.278 1.00 84.62 137 SER A N 1
ATOM 1128 C CA . SER A 1 137 ? 28.760 -3.394 -13.493 1.00 84.62 137 SER A CA 1
ATOM 1129 C C . SER A 1 137 ? 29.824 -2.316 -13.727 1.00 84.62 137 SER A C 1
ATOM 1131 O O . SER A 1 137 ? 30.890 -2.355 -13.115 1.00 84.62 137 SER A O 1
ATOM 1133 N N . ASP A 1 138 ? 29.558 -1.370 -14.630 1.00 86.56 138 ASP A N 1
ATOM 1134 C CA . ASP A 1 138 ? 30.483 -0.306 -14.992 1.00 86.56 138 ASP A CA 1
ATOM 1135 C C . ASP A 1 138 ? 30.165 0.973 -14.225 1.00 86.56 138 ASP A C 1
ATOM 1137 O O . ASP A 1 138 ? 29.125 1.596 -14.447 1.00 86.56 138 ASP A O 1
ATOM 1141 N N . ASP A 1 139 ? 31.061 1.351 -13.315 1.00 85.06 139 ASP A N 1
ATOM 1142 C CA . ASP A 1 139 ? 30.911 2.521 -12.454 1.00 85.06 139 ASP A CA 1
ATOM 1143 C C . ASP A 1 139 ? 31.430 3.823 -13.086 1.00 85.06 139 ASP A C 1
ATOM 1145 O O . ASP A 1 139 ? 31.118 4.910 -12.592 1.00 85.06 139 ASP A O 1
ATOM 1149 N N . ASN A 1 140 ? 32.170 3.737 -14.197 1.00 86.06 140 ASN A N 1
ATOM 1150 C CA . ASN A 1 140 ? 32.732 4.891 -14.896 1.00 86.06 140 ASN A CA 1
ATOM 1151 C C . ASN A 1 140 ? 32.718 4.702 -16.425 1.00 86.06 140 ASN A C 1
ATOM 1153 O O . ASN A 1 140 ? 33.786 4.594 -17.038 1.00 86.06 140 ASN A O 1
ATOM 1157 N N . PRO A 1 141 ? 31.524 4.679 -17.047 1.00 85.31 141 PRO A N 1
ATOM 1158 C CA . PRO A 1 141 ? 31.401 4.511 -18.490 1.00 85.31 141 PRO A CA 1
ATOM 1159 C C . PRO A 1 141 ? 32.125 5.635 -19.248 1.00 85.31 141 PRO A C 1
ATOM 1161 O O . PRO A 1 141 ? 32.049 6.808 -18.867 1.00 85.31 141 PRO A O 1
ATOM 1164 N N . HIS A 1 142 ? 32.789 5.276 -20.353 1.00 84.50 142 HIS A N 1
ATOM 1165 C CA . HIS A 1 142 ? 33.534 6.192 -21.237 1.00 84.50 142 HIS A CA 1
ATOM 1166 C C . HIS A 1 142 ? 34.670 6.966 -20.552 1.00 84.50 142 HIS A C 1
ATOM 1168 O O . HIS A 1 142 ? 34.914 8.126 -20.895 1.00 84.50 142 HIS A O 1
ATOM 1174 N N . SER A 1 143 ? 35.386 6.351 -19.600 1.00 82.50 143 SER A N 1
ATOM 1175 C CA . SER A 1 143 ? 36.507 6.996 -18.888 1.00 82.50 143 SER A CA 1
ATOM 1176 C C . SER A 1 143 ? 37.567 7.587 -19.818 1.00 82.50 143 SER A C 1
ATOM 1178 O O . SER A 1 143 ? 38.144 8.630 -19.517 1.00 82.50 143 SER A O 1
ATOM 1180 N N . ASP A 1 144 ? 37.790 6.933 -20.956 1.00 85.12 144 ASP A N 1
ATOM 1181 C CA . ASP A 1 144 ? 38.873 7.256 -21.882 1.00 85.12 144 ASP A CA 1
ATOM 1182 C C . ASP A 1 144 ? 38.437 8.265 -22.961 1.00 85.12 144 ASP A C 1
ATOM 1184 O O . ASP A 1 144 ? 39.276 8.833 -23.662 1.00 85.12 144 ASP A O 1
ATOM 1188 N N . ASN A 1 145 ? 37.128 8.529 -23.094 1.00 88.56 145 ASN A N 1
ATOM 1189 C CA . ASN A 1 145 ? 36.569 9.406 -24.121 1.00 88.56 145 ASN A CA 1
ATOM 1190 C C . ASN A 1 145 ? 35.634 10.469 -23.528 1.00 88.56 145 ASN A C 1
ATOM 1192 O O . ASN A 1 145 ? 34.418 10.289 -23.412 1.00 88.56 145 ASN A O 1
ATOM 1196 N N . GLN A 1 146 ? 36.212 11.637 -23.240 1.00 87.62 146 GLN A N 1
ATOM 1197 C CA . GLN A 1 146 ? 35.493 12.771 -22.663 1.00 87.62 146 GLN A CA 1
ATOM 1198 C C . GLN A 1 146 ? 34.308 13.242 -23.525 1.00 87.62 146 GLN A C 1
ATOM 1200 O O . GLN A 1 146 ? 33.271 13.609 -22.979 1.00 87.62 146 GLN A O 1
ATOM 1205 N N . GLN A 1 147 ? 34.414 13.195 -24.859 1.00 88.94 147 GLN A N 1
ATOM 1206 C CA . GLN A 1 147 ? 33.326 13.635 -25.740 1.00 88.94 147 GLN A CA 1
ATOM 1207 C C . GLN A 1 147 ? 32.090 12.737 -25.603 1.00 88.94 147 GLN A C 1
ATOM 1209 O O . GLN A 1 147 ? 30.973 13.242 -25.492 1.00 88.94 147 GLN A O 1
ATOM 1214 N N . LEU A 1 148 ? 32.282 11.413 -25.569 1.00 87.12 148 LEU A N 1
ATOM 1215 C CA . LEU A 1 148 ? 31.190 10.458 -25.352 1.00 87.12 148 LEU A CA 1
ATOM 1216 C C . LEU A 1 148 ? 30.612 10.577 -23.940 1.00 87.12 148 LEU A C 1
ATOM 1218 O O . LEU A 1 148 ? 29.393 10.503 -23.765 1.00 87.12 148 LEU A O 1
ATOM 1222 N N . ARG A 1 149 ? 31.463 10.827 -22.939 1.00 88.94 149 ARG A N 1
ATOM 1223 C CA . ARG A 1 149 ? 31.036 11.072 -21.557 1.00 88.94 149 ARG A CA 1
ATOM 1224 C C . ARG A 1 149 ? 30.118 12.295 -21.466 1.00 88.94 149 ARG A C 1
ATOM 1226 O O . ARG A 1 149 ? 29.017 12.187 -20.926 1.00 88.94 149 ARG A O 1
ATOM 1233 N N . ASP A 1 150 ? 30.503 13.415 -22.075 1.00 88.25 150 ASP A N 1
ATOM 1234 C CA . ASP A 1 150 ? 29.707 14.650 -22.087 1.00 88.25 150 ASP A CA 1
ATOM 1235 C C . ASP A 1 150 ? 28.381 14.479 -22.853 1.00 88.25 150 ASP A C 1
ATOM 1237 O O . ASP A 1 150 ? 27.327 14.928 -22.392 1.00 88.25 150 ASP A O 1
ATOM 1241 N N . GLN A 1 151 ? 28.400 13.774 -23.990 1.00 89.31 151 GLN A N 1
ATOM 1242 C CA . GLN A 1 151 ? 27.184 13.430 -24.739 1.00 89.31 151 GLN A CA 1
ATOM 1243 C C . GLN A 1 151 ? 26.235 12.548 -23.923 1.00 89.31 151 GLN A C 1
ATOM 1245 O O . GLN A 1 151 ? 25.022 12.764 -23.934 1.00 89.31 151 GLN A O 1
ATOM 1250 N N . THR A 1 152 ? 26.778 11.579 -23.187 1.00 89.81 152 THR A N 1
ATOM 1251 C CA . THR A 1 152 ? 25.998 10.694 -22.317 1.00 89.81 152 THR A CA 1
ATOM 1252 C C . THR A 1 152 ? 25.339 11.490 -21.189 1.00 89.81 152 THR A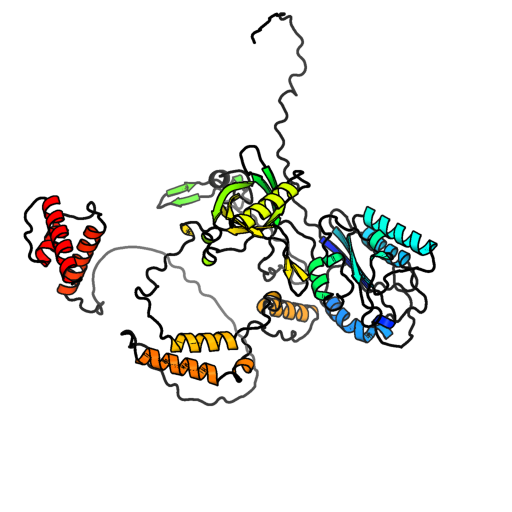 C 1
ATOM 1254 O O . THR A 1 152 ? 24.132 11.372 -20.978 1.00 89.81 152 THR A O 1
ATOM 1257 N N . ILE A 1 153 ? 26.087 12.371 -20.517 1.00 88.50 153 ILE A N 1
ATOM 1258 C CA . ILE A 1 153 ? 25.547 13.264 -19.478 1.00 88.50 153 ILE A CA 1
ATOM 1259 C C . ILE A 1 153 ? 24.438 14.156 -20.051 1.00 88.50 153 ILE A C 1
ATOM 1261 O O . ILE A 1 153 ? 23.409 14.360 -19.405 1.00 88.50 153 ILE A O 1
ATOM 1265 N N . HIS A 1 154 ? 24.609 14.675 -21.269 1.00 89.06 154 HIS A N 1
ATOM 1266 C CA . HIS A 1 154 ? 23.575 15.472 -21.927 1.00 89.06 154 HIS A CA 1
ATOM 1267 C C . HIS A 1 154 ? 22.288 14.668 -22.176 1.00 89.06 154 HIS A C 1
ATOM 1269 O O . HIS A 1 154 ? 21.204 15.163 -21.877 1.00 89.06 154 HIS A O 1
ATOM 1275 N N . GLN A 1 155 ? 22.389 13.423 -22.653 1.00 88.94 155 GLN A N 1
ATOM 1276 C CA . GLN A 1 155 ? 21.226 12.545 -22.852 1.00 88.94 155 GLN A CA 1
ATOM 1277 C C . GLN A 1 155 ? 20.494 12.239 -21.539 1.00 88.94 155 GLN A C 1
ATOM 1279 O O . GLN A 1 155 ? 19.265 12.264 -21.484 1.00 88.94 155 GLN A O 1
ATOM 1284 N N . PHE A 1 156 ? 21.233 12.026 -20.452 1.00 88.62 156 PHE A N 1
ATOM 1285 C CA . PHE A 1 156 ? 20.629 11.861 -19.133 1.00 88.62 156 PHE A CA 1
ATOM 1286 C C . PHE A 1 156 ? 19.911 13.122 -18.642 1.00 88.62 156 PHE A C 1
ATOM 1288 O O . PHE A 1 156 ? 18.806 13.030 -18.112 1.00 88.62 156 PHE A O 1
ATOM 1295 N N . LYS A 1 157 ? 20.474 14.312 -18.878 1.00 87.12 157 LYS A N 1
ATOM 1296 C CA . LYS A 1 157 ? 19.778 15.574 -18.582 1.00 87.12 157 LYS A CA 1
ATOM 1297 C C . LYS A 1 157 ? 18.480 15.708 -19.379 1.00 87.12 157 LYS A C 1
ATOM 1299 O O . LYS A 1 157 ? 17.474 16.105 -18.806 1.00 87.12 157 LYS A O 1
ATOM 1304 N N . GLN A 1 158 ? 18.463 15.291 -20.646 1.00 87.31 158 GLN A N 1
ATOM 1305 C CA . GLN A 1 158 ? 17.229 15.269 -21.440 1.00 87.31 158 GLN A CA 1
ATOM 1306 C C . GLN A 1 158 ? 16.174 14.316 -20.862 1.00 87.31 158 GLN A C 1
ATOM 1308 O O . GLN A 1 158 ? 14.992 14.649 -20.862 1.00 87.31 158 GLN A O 1
ATOM 1313 N N . LEU A 1 159 ? 16.569 13.143 -20.352 1.00 88.19 159 LEU A N 1
ATOM 1314 C CA . LEU A 1 159 ? 15.641 12.263 -19.632 1.00 88.19 159 LEU A CA 1
ATOM 1315 C C . LEU A 1 159 ? 15.076 12.938 -18.377 1.00 88.19 159 LEU A C 1
ATOM 1317 O O . LEU A 1 159 ? 13.883 12.809 -18.103 1.00 88.19 159 LEU A O 1
ATOM 1321 N N . ASN A 1 160 ? 15.906 13.697 -17.660 1.00 84.75 160 ASN A N 1
ATOM 1322 C CA . ASN A 1 160 ? 15.466 14.435 -16.482 1.00 84.75 160 ASN A CA 1
ATOM 1323 C C . ASN A 1 160 ? 14.462 15.538 -16.835 1.00 84.75 160 ASN A C 1
ATOM 1325 O O . ASN A 1 160 ? 13.420 15.639 -16.194 1.00 84.75 160 ASN A O 1
ATOM 1329 N N . ASP A 1 161 ? 14.706 16.285 -17.913 1.00 84.69 161 ASP A N 1
ATOM 1330 C CA . ASP A 1 161 ? 13.752 17.268 -18.445 1.00 84.69 161 ASP A CA 1
ATOM 1331 C C . ASP A 1 161 ? 12.435 16.611 -18.896 1.00 84.69 161 ASP A C 1
ATOM 1333 O O . ASP A 1 161 ? 11.370 17.237 -18.913 1.00 84.69 161 ASP A O 1
ATOM 1337 N N . LEU A 1 162 ? 12.485 15.327 -19.267 1.00 84.88 162 LEU A N 1
ATOM 1338 C CA . LEU A 1 162 ? 11.309 14.544 -19.615 1.00 84.88 162 LEU A CA 1
ATOM 1339 C C . LEU A 1 162 ? 10.554 13.970 -18.404 1.00 84.88 162 LEU A C 1
ATOM 1341 O O . LEU A 1 162 ? 9.483 13.405 -18.644 1.00 84.88 162 LEU A O 1
ATOM 1345 N N . ASP A 1 163 ? 11.030 14.187 -17.173 1.00 85.81 163 ASP A N 1
ATOM 1346 C CA . ASP A 1 163 ? 10.492 13.627 -15.920 1.00 85.81 163 ASP A CA 1
ATOM 1347 C C . ASP A 1 163 ? 10.556 12.085 -15.892 1.00 85.81 163 ASP A C 1
ATOM 1349 O O . ASP A 1 163 ? 9.609 11.402 -15.503 1.00 85.81 163 ASP A O 1
ATOM 1353 N N . VAL A 1 164 ? 11.663 11.526 -16.398 1.00 87.69 164 VAL A N 1
ATOM 1354 C CA . VAL A 1 164 ? 11.942 10.082 -16.365 1.00 87.69 164 VAL A CA 1
ATOM 1355 C C . VAL A 1 164 ? 12.727 9.742 -15.097 1.00 87.69 164 VAL A C 1
ATOM 1357 O O . VAL A 1 164 ? 13.835 10.240 -14.898 1.00 87.69 164 VAL A O 1
ATOM 1360 N N . ASP A 1 165 ? 12.187 8.842 -14.274 1.00 85.50 165 ASP A N 1
ATOM 1361 C CA . ASP A 1 165 ? 12.844 8.360 -13.055 1.00 85.50 165 ASP A CA 1
ATOM 1362 C C . ASP A 1 165 ? 13.902 7.293 -13.420 1.00 85.50 165 ASP A C 1
ATOM 1364 O O . ASP A 1 165 ? 13.569 6.164 -13.799 1.00 85.50 165 ASP A O 1
ATOM 1368 N N . LEU A 1 166 ? 15.190 7.634 -13.315 1.00 86.06 166 LEU A N 1
ATOM 1369 C CA . LEU A 1 166 ? 16.302 6.704 -13.545 1.00 86.06 166 LEU A CA 1
ATOM 1370 C C . LEU A 1 166 ? 16.744 6.036 -12.240 1.00 86.06 166 LEU A C 1
ATOM 1372 O O . LEU A 1 166 ? 17.153 6.705 -11.291 1.00 86.06 166 LEU A O 1
ATOM 1376 N N . GLU A 1 167 ? 16.759 4.707 -12.228 1.00 84.56 167 GLU A N 1
ATOM 1377 C CA . GLU A 1 167 ? 17.207 3.911 -11.092 1.00 84.56 167 GLU A CA 1
ATOM 1378 C C . GLU A 1 167 ? 18.378 3.008 -11.456 1.00 84.56 167 GLU A C 1
ATOM 1380 O O . GLU A 1 167 ? 18.296 2.175 -12.356 1.00 84.56 167 GLU A O 1
ATOM 1385 N N . LEU A 1 168 ? 19.470 3.158 -10.708 1.00 83.44 168 LEU A N 1
ATOM 1386 C CA . LEU A 1 168 ? 20.681 2.367 -10.879 1.00 83.44 168 LEU A CA 1
ATOM 1387 C C . LEU A 1 168 ? 20.682 1.137 -9.961 1.00 83.44 168 LEU A C 1
ATOM 1389 O O . LEU A 1 168 ? 20.515 1.247 -8.737 1.00 83.44 168 LEU A O 1
ATOM 1393 N N . PHE A 1 169 ? 20.956 -0.015 -10.565 1.00 82.69 169 PHE A N 1
ATOM 1394 C CA . PHE A 1 169 ? 21.179 -1.310 -9.935 1.00 82.69 169 PHE A CA 1
ATOM 1395 C C . PHE A 1 169 ? 22.621 -1.764 -10.227 1.00 82.69 169 PHE A C 1
ATOM 1397 O O . PHE A 1 169 ? 22.878 -2.381 -11.262 1.00 82.69 169 PHE A O 1
ATOM 1404 N N . PRO A 1 170 ? 23.583 -1.430 -9.347 1.00 79.19 170 PRO A N 1
ATOM 1405 C CA . PRO A 1 170 ? 24.977 -1.804 -9.550 1.00 79.19 170 PRO A CA 1
ATOM 1406 C C . PRO A 1 170 ? 25.168 -3.324 -9.414 1.00 79.19 170 PRO A C 1
ATOM 1408 O O . PRO A 1 170 ? 24.637 -3.941 -8.489 1.00 79.19 170 PRO A O 1
ATOM 1411 N N . LEU A 1 171 ? 25.940 -3.908 -10.328 1.00 78.94 171 LEU A N 1
ATOM 1412 C CA . LEU A 1 171 ? 26.359 -5.313 -10.354 1.00 78.94 171 LEU A CA 1
ATOM 1413 C C . LEU A 1 171 ? 27.853 -5.414 -9.991 1.00 78.94 171 LEU A C 1
ATOM 1415 O O . LEU A 1 171 ? 28.601 -4.470 -10.255 1.00 78.94 171 LEU A O 1
ATOM 1419 N N . GLU A 1 172 ? 28.324 -6.533 -9.421 1.00 72.38 172 GLU A N 1
ATOM 1420 C CA . GLU A 1 172 ? 29.775 -6.698 -9.203 1.00 72.38 172 GLU A CA 1
ATOM 1421 C C . GLU A 1 172 ? 30.489 -6.972 -10.524 1.00 72.38 172 GLU A C 1
ATOM 1423 O O . GLU A 1 172 ? 30.016 -7.729 -11.373 1.00 72.38 172 GLU A O 1
ATOM 1428 N N . LYS A 1 173 ? 31.653 -6.340 -10.682 1.00 69.06 173 LYS A N 1
ATOM 1429 C CA . LYS A 1 173 ? 32.545 -6.550 -11.823 1.00 69.06 173 LYS A CA 1
ATOM 1430 C C . LYS A 1 173 ? 33.427 -7.782 -11.604 1.00 69.06 173 LYS A C 1
ATOM 1432 O O . LYS A 1 173 ? 33.543 -8.626 -12.483 1.00 69.06 173 LYS A O 1
ATOM 1437 N N . GLU A 1 174 ? 34.000 -7.893 -10.410 1.00 65.94 174 GLU A N 1
ATOM 1438 C CA . GLU A 1 174 ? 34.753 -9.045 -9.898 1.00 65.94 174 GLU A CA 1
ATOM 1439 C C . GLU A 1 174 ? 34.409 -9.244 -8.411 1.00 65.94 174 GLU A C 1
ATOM 1441 O O . GLU A 1 174 ? 33.981 -8.295 -7.743 1.00 65.94 174 GLU A O 1
ATOM 1446 N N . THR A 1 175 ? 34.609 -10.452 -7.873 1.00 60.91 175 THR A N 1
ATOM 1447 C CA . THR A 1 175 ? 34.312 -10.767 -6.462 1.00 60.91 175 THR A CA 1
ATOM 1448 C C . THR A 1 175 ? 34.968 -9.747 -5.524 1.00 60.91 175 THR A C 1
ATOM 1450 O O . THR A 1 175 ? 36.185 -9.568 -5.580 1.00 60.91 175 THR A O 1
ATOM 1453 N N . ASN A 1 176 ? 34.180 -9.104 -4.654 1.00 62.59 176 ASN A N 1
ATOM 1454 C CA . ASN A 1 176 ? 34.597 -8.040 -3.718 1.00 62.59 176 ASN A CA 1
ATOM 1455 C C . ASN A 1 176 ? 35.023 -6.690 -4.338 1.00 62.59 176 ASN A C 1
ATOM 1457 O O . ASN A 1 176 ? 35.621 -5.860 -3.644 1.00 62.59 176 ASN A O 1
ATOM 1461 N N . THR A 1 177 ? 34.709 -6.410 -5.605 1.00 68.19 177 THR A N 1
ATOM 1462 C CA . THR A 1 177 ? 34.909 -5.057 -6.162 1.00 68.19 177 THR A CA 1
ATOM 1463 C C . THR A 1 177 ? 33.778 -4.110 -5.768 1.00 68.19 177 THR A C 1
ATOM 1465 O O . THR A 1 177 ? 32.597 -4.430 -5.873 1.00 68.19 177 THR A O 1
ATOM 1468 N N . LYS A 1 178 ? 34.146 -2.910 -5.305 1.00 71.50 178 LYS A N 1
ATOM 1469 C CA . LYS A 1 178 ? 33.200 -1.874 -4.878 1.00 71.50 178 LYS A CA 1
ATOM 1470 C C . LYS A 1 178 ? 32.782 -1.014 -6.071 1.00 71.50 178 LYS A C 1
ATOM 1472 O O . LYS A 1 178 ? 33.641 -0.410 -6.707 1.00 71.50 178 LYS A O 1
ATOM 1477 N N . PHE A 1 179 ? 31.480 -0.922 -6.331 1.00 77.62 179 PHE A N 1
ATOM 1478 C CA . PHE A 1 179 ? 30.918 -0.001 -7.323 1.00 77.62 179 PHE A CA 1
ATOM 1479 C C . PHE A 1 179 ? 30.904 1.433 -6.762 1.00 77.62 179 PHE A C 1
ATOM 1481 O O . PHE A 1 179 ? 30.267 1.669 -5.731 1.00 77.62 179 PHE A O 1
ATOM 1488 N N . ASP A 1 180 ? 31.590 2.386 -7.408 1.00 76.69 180 ASP A N 1
ATOM 1489 C CA . ASP A 1 180 ? 31.650 3.786 -6.951 1.00 76.69 180 ASP A CA 1
ATOM 1490 C C . ASP A 1 180 ? 30.776 4.722 -7.802 1.00 76.69 180 ASP A C 1
ATOM 1492 O O . ASP A 1 180 ? 31.152 5.163 -8.887 1.00 76.69 180 ASP A O 1
ATOM 1496 N N . ILE A 1 181 ? 29.615 5.097 -7.257 1.00 78.56 181 ILE A N 1
ATOM 1497 C CA . ILE A 1 181 ? 28.641 6.000 -7.897 1.00 78.56 181 ILE A CA 1
ATOM 1498 C C . ILE A 1 181 ? 29.243 7.383 -8.199 1.00 78.56 181 ILE A C 1
ATOM 1500 O O . ILE A 1 181 ? 28.841 8.037 -9.164 1.00 78.56 181 ILE A O 1
ATOM 1504 N N . ARG A 1 182 ? 30.217 7.840 -7.401 1.00 79.94 182 ARG A N 1
ATOM 1505 C CA . ARG A 1 182 ? 30.766 9.206 -7.476 1.00 79.94 182 ARG A CA 1
ATOM 1506 C C . ARG A 1 182 ? 31.602 9.451 -8.729 1.00 79.94 182 ARG A C 1
ATOM 1508 O O . ARG A 1 182 ? 31.858 10.599 -9.069 1.00 79.94 182 ARG A O 1
ATOM 1515 N N . LYS A 1 183 ? 32.038 8.394 -9.419 1.00 83.62 183 LYS A N 1
ATOM 1516 C CA . LYS A 1 183 ? 32.856 8.520 -10.633 1.00 83.62 183 LYS A CA 1
ATOM 1517 C C . LYS A 1 183 ? 32.068 9.074 -11.824 1.00 83.62 183 LYS A C 1
ATOM 1519 O O . LYS A 1 183 ? 32.631 9.800 -12.642 1.00 83.62 183 LYS A O 1
ATOM 1524 N N . PHE A 1 184 ? 30.782 8.741 -11.931 1.00 86.12 184 PHE A N 1
ATOM 1525 C CA . PHE A 1 184 ? 29.952 9.137 -13.072 1.00 86.12 184 PHE A CA 1
ATOM 1526 C C . PHE A 1 184 ? 28.482 9.357 -12.700 1.00 86.12 184 PHE A C 1
ATOM 1528 O O . PHE A 1 184 ? 27.923 10.420 -12.960 1.00 86.12 184 PHE A O 1
ATOM 1535 N N . TYR A 1 185 ? 27.842 8.371 -12.069 1.00 83.81 185 TYR A N 1
ATOM 1536 C CA . TYR A 1 185 ? 26.389 8.377 -11.874 1.00 83.81 185 TYR A CA 1
ATOM 1537 C C . TYR A 1 185 ? 25.881 9.433 -10.885 1.00 83.81 185 TYR A C 1
ATOM 1539 O O . TYR A 1 185 ? 24.705 9.782 -10.945 1.00 83.81 185 TYR A O 1
ATOM 1547 N N . GLN A 1 186 ? 26.732 9.984 -10.015 1.00 80.38 186 GLN A N 1
ATOM 1548 C CA . GLN A 1 186 ? 26.360 11.096 -9.131 1.00 80.38 186 GLN A CA 1
ATOM 1549 C C . GLN A 1 186 ? 25.867 12.331 -9.903 1.00 80.38 186 GLN A C 1
ATOM 1551 O O . GLN A 1 186 ? 24.942 12.998 -9.446 1.00 80.38 186 GLN A O 1
ATOM 1556 N N . ASP A 1 187 ? 26.446 12.613 -11.072 1.00 75.69 187 ASP A N 1
ATOM 1557 C CA . ASP A 1 187 ? 26.097 13.790 -11.883 1.00 75.69 187 ASP A CA 1
ATOM 1558 C C . ASP A 1 187 ? 24.817 13.586 -12.714 1.00 75.69 187 ASP A C 1
ATOM 1560 O O . ASP A 1 187 ? 24.262 14.533 -13.276 1.00 75.69 187 ASP A O 1
ATOM 1564 N N . VAL A 1 188 ? 24.373 12.334 -12.826 1.00 78.31 188 VAL A N 1
ATOM 1565 C CA . VAL A 1 188 ? 23.326 11.877 -13.745 1.00 78.31 188 VAL A CA 1
ATOM 1566 C C . VAL A 1 188 ? 22.045 11.493 -13.007 1.00 78.31 188 VAL A C 1
ATOM 1568 O O . VAL A 1 188 ? 20.946 11.784 -13.484 1.00 78.31 188 VAL A O 1
ATOM 1571 N N . LEU A 1 189 ? 22.174 10.825 -11.860 1.00 76.50 189 LEU A N 1
ATOM 1572 C CA . LEU A 1 189 ? 21.039 10.339 -11.089 1.00 76.50 189 LEU A CA 1
ATOM 1573 C C . LEU A 1 189 ? 20.280 11.507 -10.459 1.00 76.50 189 LEU A C 1
ATOM 1575 O O . LEU A 1 189 ? 20.861 12.373 -9.804 1.00 76.50 189 LEU A O 1
ATOM 1579 N N . GLN A 1 190 ? 18.954 11.489 -10.596 1.00 67.00 190 GLN A N 1
ATOM 1580 C CA . GLN A 1 190 ? 18.087 12.381 -9.838 1.00 67.00 190 GLN A CA 1
ATOM 1581 C C . GLN A 1 190 ? 18.061 11.924 -8.382 1.00 67.00 190 GLN A C 1
ATOM 1583 O O . GLN A 1 190 ? 17.270 11.072 -7.979 1.00 67.00 190 GLN A O 1
ATOM 1588 N N . ILE A 1 191 ? 18.955 12.474 -7.573 1.00 59.69 191 ILE A N 1
ATOM 1589 C CA . ILE A 1 191 ? 18.912 12.241 -6.139 1.00 59.69 191 ILE A CA 1
ATOM 1590 C C . ILE A 1 191 ? 17.819 13.150 -5.572 1.00 59.69 191 ILE A C 1
ATOM 1592 O O . ILE A 1 191 ? 18.009 14.359 -5.433 1.00 59.69 191 ILE A O 1
ATOM 1596 N N . ASN A 1 192 ? 16.659 12.575 -5.246 1.00 56.09 192 ASN A N 1
ATOM 1597 C CA . ASN A 1 192 ? 15.670 13.278 -4.436 1.00 56.09 192 ASN A CA 1
ATOM 1598 C C . ASN A 1 192 ? 16.314 13.607 -3.083 1.00 56.09 192 ASN A C 1
ATOM 1600 O O . ASN A 1 192 ? 16.710 12.695 -2.361 1.00 56.09 192 ASN A O 1
ATOM 1604 N N . LEU A 1 193 ? 16.406 14.895 -2.733 1.00 48.66 193 LEU A N 1
ATOM 1605 C CA . LEU A 1 193 ? 16.983 15.349 -1.458 1.00 48.66 193 LEU A CA 1
ATOM 1606 C C . LEU A 1 193 ? 16.270 14.714 -0.247 1.00 48.66 193 LEU A C 1
ATOM 1608 O O . LEU A 1 193 ? 16.909 14.433 0.761 1.00 48.66 193 LEU A O 1
ATOM 1612 N N . ASP A 1 194 ? 14.973 14.414 -0.389 1.00 49.25 194 ASP A N 1
ATOM 1613 C CA . ASP A 1 194 ? 14.136 13.725 0.606 1.00 49.25 194 ASP A CA 1
ATOM 1614 C C . ASP A 1 194 ? 14.416 12.207 0.721 1.00 49.25 194 ASP A C 1
ATOM 1616 O O . ASP A 1 194 ? 13.878 11.550 1.612 1.00 49.25 194 ASP A O 1
ATOM 1620 N N . GLU A 1 195 ? 15.203 11.626 -0.192 1.00 53.25 195 GLU A N 1
ATOM 1621 C CA . GLU A 1 195 ? 15.585 10.203 -0.214 1.00 53.25 195 GLU A CA 1
ATOM 1622 C C . GLU A 1 195 ? 17.091 9.981 0.018 1.00 53.25 195 GLU A C 1
ATOM 1624 O O . GLU A 1 195 ? 17.573 8.849 -0.105 1.00 53.25 195 GLU A O 1
ATOM 1629 N N . ILE A 1 196 ? 17.843 11.041 0.349 1.00 51.19 196 ILE A N 1
ATOM 1630 C CA . ILE A 1 196 ? 19.261 10.939 0.713 1.00 51.19 196 ILE A CA 1
ATOM 1631 C C . ILE A 1 196 ? 19.365 10.286 2.081 1.00 51.19 196 ILE A C 1
ATOM 1633 O O . ILE A 1 196 ? 19.296 10.943 3.115 1.00 51.19 196 ILE A O 1
ATOM 1637 N N . ASN A 1 197 ? 19.591 8.981 2.055 1.00 53.62 197 ASN A N 1
ATOM 1638 C CA . ASN A 1 197 ? 19.851 8.183 3.236 1.00 53.62 197 ASN A CA 1
ATOM 1639 C C . ASN A 1 197 ? 21.232 7.533 3.127 1.00 53.62 197 ASN A C 1
ATOM 1641 O O . ASN A 1 197 ? 21.677 7.204 2.024 1.00 53.62 197 ASN A O 1
ATOM 1645 N N . ASP A 1 198 ? 21.880 7.259 4.262 1.00 47.38 198 ASP A N 1
ATOM 1646 C CA . ASP A 1 198 ? 23.190 6.582 4.318 1.00 47.38 198 ASP A CA 1
ATOM 1647 C C . ASP A 1 198 ? 23.192 5.247 3.541 1.00 47.38 198 ASP A C 1
ATOM 1649 O O . ASP A 1 198 ? 24.196 4.835 2.959 1.00 47.38 198 ASP A O 1
ATOM 1653 N N . ALA A 1 199 ? 22.027 4.596 3.427 1.00 48.19 199 ALA A N 1
ATOM 1654 C CA . ALA A 1 199 ? 21.833 3.384 2.637 1.00 48.19 199 ALA A CA 1
ATOM 1655 C C . ALA A 1 199 ? 21.962 3.582 1.108 1.00 48.19 199 ALA A C 1
ATOM 1657 O O . ALA A 1 199 ? 22.278 2.618 0.409 1.00 48.19 199 ALA A O 1
ATOM 1658 N N . VAL A 1 200 ? 21.714 4.780 0.573 1.00 50.91 200 VAL A N 1
ATOM 1659 C CA . VAL A 1 200 ? 21.911 5.103 -0.855 1.00 50.91 200 VAL A CA 1
ATOM 1660 C C . VAL A 1 200 ? 23.389 5.374 -1.151 1.00 50.91 200 VAL A C 1
ATOM 1662 O O . VAL A 1 200 ? 23.865 5.034 -2.232 1.00 50.91 200 VAL A O 1
ATOM 1665 N N . MET A 1 201 ? 24.122 5.921 -0.179 1.00 45.38 201 MET A N 1
ATOM 1666 C CA . MET A 1 201 ? 25.554 6.226 -0.289 1.00 45.38 201 MET A CA 1
ATOM 1667 C C . MET A 1 201 ? 26.429 4.965 -0.199 1.00 45.38 201 MET A C 1
ATOM 1669 O O . MET A 1 201 ? 27.443 4.866 -0.886 1.00 45.38 201 MET A O 1
ATOM 1673 N N . ASP A 1 202 ? 26.018 3.972 0.593 1.00 49.38 202 ASP A N 1
ATOM 1674 C CA . ASP A 1 202 ? 26.778 2.738 0.811 1.00 49.38 202 ASP A CA 1
ATOM 1675 C C . ASP A 1 202 ? 26.275 1.601 -0.105 1.00 49.38 202 ASP A C 1
ATOM 1677 O O . ASP A 1 202 ? 25.478 0.739 0.282 1.00 49.38 202 ASP A O 1
ATOM 1681 N N . THR A 1 203 ? 26.669 1.654 -1.382 1.00 51.94 203 THR A N 1
ATOM 1682 C CA . THR A 1 203 ? 26.301 0.674 -2.432 1.00 51.94 203 THR A CA 1
ATOM 1683 C C . THR A 1 203 ? 27.341 -0.416 -2.665 1.00 51.94 203 THR A C 1
ATOM 1685 O O . THR A 1 203 ? 27.091 -1.356 -3.415 1.00 51.94 203 THR A O 1
ATOM 1688 N N . SER A 1 204 ? 28.475 -0.337 -1.976 1.00 46.66 204 SER A N 1
ATOM 1689 C CA . SER A 1 204 ? 29.636 -1.195 -2.193 1.00 46.66 204 SER A CA 1
ATOM 1690 C C . SER A 1 204 ? 29.509 -2.634 -1.666 1.00 46.66 204 SER A C 1
ATOM 1692 O O . SER A 1 204 ? 30.348 -3.454 -2.010 1.00 46.66 204 SER A O 1
ATOM 1694 N N . GLU A 1 205 ? 28.494 -2.955 -0.855 1.00 49.31 205 GLU A N 1
ATOM 1695 C CA . GLU A 1 205 ? 28.313 -4.284 -0.225 1.00 49.31 205 GLU A CA 1
ATOM 1696 C C . GLU A 1 205 ? 27.030 -5.025 -0.685 1.00 49.31 205 GLU A C 1
ATOM 1698 O O . GLU A 1 205 ? 26.630 -6.016 -0.081 1.00 49.31 205 GLU A O 1
ATOM 1703 N N . LYS A 1 206 ? 26.325 -4.539 -1.722 1.00 52.44 206 LYS A N 1
ATOM 1704 C CA . LYS A 1 206 ? 24.881 -4.812 -1.932 1.00 52.44 206 LYS A CA 1
ATOM 1705 C C . LYS A 1 206 ? 24.490 -5.623 -3.174 1.00 52.44 206 LYS A C 1
ATOM 1707 O O . LYS A 1 206 ? 23.397 -5.420 -3.706 1.00 52.44 206 LYS A O 1
ATOM 1712 N N . ILE A 1 207 ? 25.312 -6.559 -3.637 1.00 49.06 207 ILE A N 1
ATOM 1713 C CA . ILE A 1 207 ? 24.926 -7.386 -4.795 1.00 49.06 207 ILE A CA 1
ATOM 1714 C C . ILE A 1 207 ? 23.989 -8.546 -4.428 1.00 49.06 207 ILE A C 1
ATOM 1716 O O . ILE A 1 207 ? 23.100 -8.884 -5.208 1.00 49.06 207 ILE A O 1
ATOM 1720 N N . MET A 1 208 ? 24.042 -9.072 -3.203 1.00 44.16 208 MET A N 1
ATOM 1721 C CA . MET A 1 208 ? 23.166 -10.181 -2.783 1.00 44.16 208 MET A CA 1
ATOM 1722 C C . MET A 1 208 ? 21.691 -9.803 -2.516 1.00 44.16 208 MET A C 1
ATOM 1724 O O . MET A 1 208 ? 20.905 -10.646 -2.093 1.00 44.16 208 MET A O 1
ATOM 1728 N N . GLU A 1 209 ? 21.260 -8.570 -2.804 1.00 58.81 209 GLU A N 1
ATOM 1729 C CA . GLU A 1 209 ? 19.888 -8.120 -2.522 1.00 58.81 209 GLU A CA 1
ATOM 1730 C C . GLU A 1 209 ? 19.181 -7.403 -3.681 1.00 58.81 209 GLU A C 1
ATOM 1732 O O . GLU A 1 209 ? 18.170 -6.732 -3.459 1.00 58.81 209 GLU A O 1
ATOM 1737 N N . ILE A 1 210 ? 19.649 -7.563 -4.928 1.00 67.19 210 ILE A N 1
ATOM 1738 C CA . ILE A 1 210 ? 19.044 -6.922 -6.114 1.00 67.19 210 ILE A CA 1
ATOM 1739 C C . ILE A 1 210 ? 17.529 -7.147 -6.159 1.00 67.19 210 ILE A C 1
ATOM 1741 O O . ILE A 1 210 ? 16.787 -6.191 -6.344 1.00 67.19 210 ILE A O 1
ATOM 1745 N N . GLN A 1 211 ? 17.044 -8.364 -5.891 1.00 66.44 211 GLN A N 1
ATOM 1746 C CA . GLN A 1 211 ? 15.605 -8.654 -5.840 1.00 66.44 211 GLN A CA 1
ATOM 1747 C C . GLN A 1 211 ? 14.861 -7.873 -4.745 1.00 66.44 211 GLN A C 1
ATOM 1749 O O . GLN A 1 211 ? 13.709 -7.482 -4.927 1.00 66.44 211 GLN A O 1
ATOM 1754 N N . LYS A 1 212 ? 15.479 -7.643 -3.579 1.00 67.94 212 LYS A N 1
ATOM 1755 C CA . LYS A 1 212 ? 14.840 -6.887 -2.490 1.00 67.94 212 LYS A CA 1
ATOM 1756 C C . LYS A 1 212 ? 14.867 -5.388 -2.774 1.00 67.94 212 LYS A C 1
ATOM 1758 O O . LYS A 1 212 ? 13.850 -4.731 -2.569 1.00 67.94 212 LYS A O 1
ATOM 1763 N N . ARG A 1 213 ? 15.965 -4.863 -3.328 1.00 70.06 213 ARG A N 1
ATOM 1764 C CA . ARG A 1 213 ? 16.048 -3.474 -3.810 1.00 70.06 213 ARG A CA 1
ATOM 1765 C C . ARG A 1 213 ? 15.079 -3.223 -4.964 1.00 70.06 213 ARG A C 1
ATOM 1767 O O . ARG A 1 213 ? 14.405 -2.197 -4.971 1.00 70.06 213 ARG A O 1
ATOM 1774 N N . LEU A 1 214 ? 14.961 -4.178 -5.885 1.00 73.88 214 LEU A N 1
ATOM 1775 C CA . LEU A 1 214 ? 13.991 -4.137 -6.971 1.00 73.88 214 LEU A CA 1
ATOM 1776 C C . LEU A 1 214 ? 12.580 -4.051 -6.398 1.00 73.88 214 LEU A C 1
ATOM 1778 O O . LEU A 1 214 ? 11.874 -3.114 -6.728 1.00 73.88 214 LEU A O 1
ATOM 1782 N N . ARG A 1 215 ? 12.207 -4.918 -5.445 1.00 72.75 215 ARG A N 1
ATOM 1783 C CA . ARG A 1 215 ? 10.899 -4.847 -4.763 1.00 72.75 215 ARG A CA 1
ATOM 1784 C C . ARG A 1 215 ? 10.651 -3.525 -4.028 1.00 72.75 215 ARG A C 1
ATOM 1786 O O . ARG A 1 215 ? 9.526 -3.038 -4.018 1.00 72.75 215 ARG A O 1
ATOM 1793 N N . GLN A 1 216 ? 11.675 -2.923 -3.417 1.00 72.38 216 GLN A N 1
ATOM 1794 C CA . GLN A 1 216 ? 11.543 -1.612 -2.760 1.00 72.38 216 GLN A CA 1
ATOM 1795 C C . GLN A 1 216 ? 11.234 -0.487 -3.752 1.00 72.38 216 GLN A C 1
ATOM 1797 O O . GLN A 1 216 ? 10.573 0.486 -3.391 1.00 72.38 216 GLN A O 1
ATOM 1802 N N . ARG A 1 217 ? 11.734 -0.608 -4.983 1.00 74.62 217 ARG A N 1
ATOM 1803 C CA . ARG A 1 217 ? 11.615 0.421 -6.013 1.00 74.62 217 ARG A CA 1
ATOM 1804 C C . ARG A 1 217 ? 10.610 0.089 -7.113 1.00 74.62 217 ARG A C 1
ATOM 1806 O O . ARG A 1 217 ? 10.251 0.966 -7.891 1.00 74.62 217 ARG A O 1
ATOM 1813 N N . GLU A 1 218 ? 10.084 -1.130 -7.137 1.00 74.56 218 GLU A N 1
ATOM 1814 C CA . GLU A 1 218 ? 9.122 -1.626 -8.123 1.00 74.56 218 GLU A CA 1
ATOM 1815 C C . GLU A 1 218 ? 7.925 -0.680 -8.252 1.00 74.56 218 GLU A C 1
ATOM 1817 O O . GLU A 1 218 ? 7.542 -0.297 -9.356 1.00 74.56 218 GLU A O 1
ATOM 1822 N N . PHE A 1 219 ? 7.407 -0.196 -7.120 1.00 74.38 219 PHE A N 1
ATOM 1823 C CA . PHE A 1 219 ? 6.266 0.711 -7.081 1.00 74.38 219 PHE A CA 1
ATOM 1824 C C . PHE A 1 219 ? 6.649 2.109 -6.602 1.00 74.38 219 PHE A C 1
ATOM 1826 O O . PHE A 1 219 ? 7.263 2.286 -5.549 1.00 74.38 219 PHE A O 1
ATOM 1833 N N . LYS A 1 220 ? 6.178 3.129 -7.326 1.00 77.31 220 LYS A N 1
ATOM 1834 C CA . LYS A 1 220 ? 6.207 4.516 -6.851 1.00 77.31 220 LYS A CA 1
ATOM 1835 C C . LYS A 1 220 ? 5.312 4.660 -5.615 1.00 77.31 220 LYS A C 1
ATOM 1837 O O . LYS A 1 220 ? 4.264 4.018 -5.504 1.00 77.31 220 LYS A O 1
ATOM 1842 N N . LYS A 1 221 ? 5.699 5.526 -4.672 1.00 83.44 221 LYS A N 1
ATOM 1843 C CA . LYS A 1 221 ? 4.907 5.811 -3.462 1.00 83.44 221 LYS A CA 1
ATOM 1844 C C . LYS A 1 221 ? 3.543 6.390 -3.862 1.00 83.44 221 LYS A C 1
ATOM 1846 O O . LYS A 1 221 ? 3.468 7.471 -4.440 1.00 83.44 221 LYS A O 1
ATOM 1851 N N . ARG A 1 222 ? 2.450 5.702 -3.513 1.00 83.81 222 ARG A N 1
ATOM 1852 C CA . ARG A 1 222 ? 1.074 6.124 -3.836 1.00 83.81 222 ARG A CA 1
ATOM 1853 C C . ARG A 1 222 ? 0.316 6.523 -2.574 1.00 83.81 222 ARG A C 1
ATOM 1855 O O . ARG A 1 222 ? -0.021 5.680 -1.743 1.00 83.81 222 ARG A O 1
ATOM 1862 N N . ALA A 1 223 ? 0.031 7.817 -2.439 1.00 89.19 223 ALA A N 1
ATOM 1863 C CA . ALA A 1 223 ? -0.809 8.321 -1.359 1.00 89.19 223 ALA A CA 1
ATOM 1864 C C . ALA A 1 223 ? -2.275 7.923 -1.601 1.00 89.19 223 ALA A C 1
ATOM 1866 O O . ALA A 1 223 ? -2.844 8.216 -2.649 1.00 89.19 223 ALA A O 1
ATOM 1867 N N . LEU A 1 224 ? -2.899 7.285 -0.611 1.00 89.31 224 LEU A N 1
ATOM 1868 C CA . LEU A 1 224 ? -4.324 6.949 -0.606 1.00 89.31 224 LEU A CA 1
ATOM 1869 C C . LEU A 1 224 ? -5.195 8.209 -0.539 1.00 89.31 224 LEU A C 1
ATOM 1871 O O . LEU A 1 224 ? -6.281 8.250 -1.121 1.00 89.31 224 LEU A O 1
ATOM 1875 N N . ASN A 1 225 ? -4.749 9.207 0.227 1.00 89.19 225 ASN A N 1
ATOM 1876 C CA . ASN A 1 225 ? -5.398 10.508 0.314 1.00 89.19 225 ASN A CA 1
ATOM 1877 C C . ASN A 1 225 ? -4.425 11.596 0.801 1.00 89.19 225 ASN A C 1
ATOM 1879 O O . ASN A 1 225 ? -3.406 11.288 1.422 1.00 89.19 225 ASN A O 1
ATOM 1883 N N . LYS A 1 226 ? -4.769 12.865 0.568 1.00 92.44 226 LYS A N 1
ATOM 1884 C CA . LYS A 1 226 ? -4.077 14.046 1.097 1.00 92.44 226 LYS A CA 1
ATOM 1885 C C . LYS A 1 226 ? -5.061 14.876 1.910 1.00 92.44 226 LYS A C 1
ATOM 1887 O O . LYS A 1 226 ? -6.067 15.336 1.376 1.00 92.44 226 LYS A O 1
ATOM 1892 N N . ILE A 1 227 ? -4.776 15.091 3.188 1.00 93.38 227 ILE A N 1
ATOM 1893 C CA . ILE A 1 227 ? -5.685 15.805 4.091 1.00 93.38 227 ILE A CA 1
ATOM 1894 C C . ILE A 1 227 ? -4.950 16.869 4.901 1.00 93.38 227 ILE A C 1
ATOM 1896 O O . ILE A 1 227 ? -3.725 16.863 5.014 1.00 93.38 227 ILE A O 1
ATOM 1900 N N . LEU A 1 228 ? -5.723 17.786 5.473 1.00 95.12 228 LEU A N 1
ATOM 1901 C CA . LEU A 1 228 ? -5.222 18.756 6.436 1.00 95.12 228 LEU A CA 1
ATOM 1902 C C . LEU A 1 228 ? -5.276 18.161 7.844 1.00 95.12 228 LEU A C 1
ATOM 1904 O O . LEU A 1 228 ? -6.272 17.540 8.230 1.00 95.12 228 LEU A O 1
ATOM 1908 N N . PHE A 1 229 ? -4.203 18.366 8.599 1.00 95.94 229 PHE A N 1
ATOM 1909 C CA . PHE A 1 229 ? -4.101 18.013 10.004 1.00 95.94 229 PHE A CA 1
ATOM 1910 C C . PHE A 1 229 ? -4.099 19.282 10.859 1.00 95.94 229 PHE A C 1
ATOM 1912 O O . PHE A 1 229 ? -3.136 20.048 10.863 1.00 95.94 229 PHE A O 1
ATOM 1919 N N . TYR A 1 230 ? -5.199 19.496 11.573 1.00 95.75 230 TYR A N 1
ATOM 1920 C CA . TYR A 1 230 ? -5.424 20.627 12.462 1.00 95.75 230 TYR A CA 1
ATOM 1921 C C . TYR A 1 230 ? -4.891 20.314 13.857 1.00 95.75 230 TYR A C 1
ATOM 1923 O O . TYR A 1 230 ? -5.347 19.371 14.509 1.00 95.75 230 TYR A O 1
ATOM 1931 N N . ILE A 1 231 ? -3.940 21.120 14.316 1.00 94.62 231 ILE A N 1
ATOM 1932 C CA . ILE A 1 231 ? -3.353 21.038 15.661 1.00 94.62 231 ILE A CA 1
ATOM 1933 C C . ILE A 1 231 ? -4.153 21.917 16.630 1.00 94.62 231 ILE A C 1
ATOM 1935 O O . ILE A 1 231 ? -4.380 21.538 17.775 1.00 94.62 231 ILE A O 1
ATOM 1939 N N . GLY A 1 232 ? -4.633 23.057 16.130 1.00 89.50 232 GLY A N 1
ATOM 1940 C CA . GLY A 1 232 ? -5.546 23.985 16.792 1.00 89.50 232 GLY A CA 1
ATOM 1941 C C . GLY A 1 232 ? -6.456 24.653 15.759 1.00 89.50 232 GLY A C 1
ATOM 1942 O O . GLY A 1 232 ? -6.541 24.189 14.623 1.00 89.50 232 GLY A O 1
ATOM 1943 N N . GLU A 1 233 ? -7.126 25.743 16.128 1.00 84.12 233 GLU A N 1
ATOM 1944 C CA . GLU A 1 233 ? -8.063 26.444 15.230 1.00 84.12 233 GLU A CA 1
ATOM 1945 C C . GLU A 1 233 ? -7.349 27.085 14.030 1.00 84.12 233 GLU A C 1
ATOM 1947 O O . GLU A 1 233 ? -7.772 26.901 12.891 1.00 84.12 233 GLU A O 1
ATOM 1952 N N . ASN A 1 234 ? -6.200 27.725 14.270 1.00 87.06 234 ASN A N 1
ATOM 1953 C CA . ASN A 1 234 ? -5.449 28.451 13.236 1.00 87.06 234 ASN A CA 1
ATOM 1954 C C . ASN A 1 234 ? -4.170 27.731 12.775 1.00 87.06 234 ASN A C 1
ATOM 1956 O O . ASN A 1 234 ? -3.484 28.195 11.868 1.00 87.06 234 ASN A O 1
ATOM 1960 N N . GLN A 1 235 ? -3.826 26.600 13.396 1.00 92.19 235 GLN A N 1
ATOM 1961 C CA . GLN A 1 235 ? -2.582 25.870 13.137 1.00 92.19 235 GLN A CA 1
ATOM 1962 C C . GLN A 1 235 ? -2.888 24.559 12.420 1.00 92.19 235 GLN A C 1
ATOM 1964 O O . GLN A 1 235 ? -3.505 23.654 12.993 1.00 92.19 235 GLN A O 1
ATOM 1969 N N . LYS A 1 236 ? -2.439 24.455 11.169 1.00 94.25 236 LYS A N 1
ATOM 1970 C CA . LYS A 1 236 ? -2.662 23.296 10.303 1.00 94.25 236 LYS A CA 1
ATOM 1971 C C . LYS A 1 236 ? -1.391 22.925 9.549 1.00 94.25 236 LYS A C 1
ATOM 1973 O O . LYS A 1 236 ? -0.646 23.801 9.123 1.00 94.25 236 LYS A O 1
ATOM 1978 N N . ILE A 1 237 ? -1.193 21.631 9.350 1.00 95.88 237 ILE A N 1
ATOM 1979 C CA . ILE A 1 237 ? -0.167 21.080 8.460 1.00 95.88 237 ILE A CA 1
ATOM 1980 C C . ILE A 1 237 ? -0.835 20.199 7.408 1.00 95.88 237 ILE A C 1
ATOM 1982 O O . ILE A 1 237 ? -1.960 19.729 7.599 1.00 95.88 237 ILE A O 1
ATOM 1986 N N . ALA A 1 238 ? -0.161 19.970 6.289 1.00 95.62 238 ALA A N 1
ATOM 1987 C CA . ALA A 1 238 ? -0.649 19.055 5.269 1.00 95.62 238 ALA A CA 1
ATOM 1988 C C . ALA A 1 238 ? 0.013 17.686 5.433 1.00 95.62 238 ALA A C 1
ATOM 1990 O O . ALA A 1 238 ? 1.209 17.591 5.714 1.00 95.62 238 ALA A O 1
ATOM 1991 N N . VAL A 1 239 ? -0.775 16.622 5.274 1.00 95.31 239 VAL A N 1
ATOM 1992 C CA . VAL A 1 239 ? -0.294 15.245 5.406 1.00 95.31 239 VAL A CA 1
ATOM 1993 C C . VAL A 1 239 ? -0.830 14.348 4.292 1.00 95.31 239 VAL A C 1
ATOM 1995 O O . VAL A 1 239 ? -1.977 14.467 3.849 1.00 95.31 239 VAL A O 1
ATOM 1998 N N . LYS A 1 240 ? 0.009 13.406 3.867 1.00 95.00 240 LYS A N 1
ATOM 1999 C CA . LYS A 1 240 ? -0.320 12.296 2.975 1.00 95.00 240 LYS A CA 1
ATOM 2000 C C . LYS A 1 240 ? -0.614 11.056 3.809 1.00 95.00 240 LYS A C 1
ATOM 2002 O O . LYS A 1 240 ? 0.065 10.777 4.796 1.00 95.00 240 LYS A O 1
ATOM 2007 N N . ILE A 1 241 ? -1.620 10.307 3.385 1.00 94.19 241 ILE A N 1
ATOM 2008 C CA . ILE A 1 241 ? -2.013 9.035 3.982 1.00 94.19 241 ILE A CA 1
ATOM 2009 C C . ILE A 1 241 ? -1.592 7.923 3.036 1.00 94.19 241 ILE A C 1
ATOM 2011 O O . ILE A 1 241 ? -1.980 7.929 1.871 1.00 94.19 241 ILE A O 1
ATOM 2015 N N . TYR A 1 242 ? -0.865 6.946 3.551 1.00 93.19 242 TYR A N 1
ATOM 2016 C CA . TYR A 1 242 ? -0.440 5.747 2.847 1.00 93.19 242 TYR A CA 1
ATOM 2017 C C . TYR A 1 242 ? -1.043 4.507 3.501 1.00 93.19 242 TYR A C 1
ATOM 2019 O O . TYR A 1 242 ? -1.395 4.495 4.683 1.00 93.19 242 TYR A O 1
ATOM 2027 N N . CYS A 1 243 ? -1.162 3.441 2.718 1.00 90.81 243 CYS A N 1
ATOM 2028 C CA . CYS A 1 243 ? -1.597 2.135 3.188 1.00 90.81 243 CYS A CA 1
ATOM 2029 C C . CYS A 1 243 ? -0.477 1.138 2.886 1.00 90.81 243 CYS A C 1
ATOM 2031 O O . CYS A 1 243 ? -0.322 0.725 1.743 1.00 90.81 243 CYS A O 1
ATOM 2033 N N . HIS A 1 244 ? 0.326 0.800 3.900 1.00 84.75 244 HIS A N 1
ATOM 2034 C CA . HIS A 1 244 ? 1.447 -0.137 3.746 1.00 84.75 244 HIS A CA 1
ATOM 2035 C C . HIS A 1 244 ? 0.973 -1.578 3.547 1.00 84.75 244 HIS A C 1
ATOM 2037 O O . HIS A 1 244 ? 1.583 -2.341 2.810 1.00 84.75 244 HIS A O 1
ATOM 2043 N N . LEU A 1 245 ? -0.127 -1.944 4.208 1.00 86.69 245 LEU A N 1
ATOM 2044 C CA . LEU A 1 245 ? -0.678 -3.291 4.186 1.00 86.69 245 LEU A CA 1
ATOM 2045 C C . LEU A 1 245 ? -2.072 -3.250 3.582 1.00 86.69 245 LEU A C 1
ATOM 2047 O O . LEU A 1 245 ? -3.018 -2.763 4.205 1.00 86.69 245 LEU A O 1
ATOM 2051 N N . ASN A 1 246 ? -2.200 -3.794 2.377 1.00 86.19 246 ASN A N 1
ATOM 2052 C CA . ASN A 1 246 ? -3.483 -3.984 1.726 1.00 86.19 246 ASN A CA 1
ATOM 2053 C C . ASN A 1 246 ? -3.690 -5.467 1.429 1.00 86.19 246 ASN A C 1
ATOM 2055 O O . ASN A 1 246 ? -2.780 -6.158 0.977 1.00 86.19 246 ASN A O 1
ATOM 2059 N N . LYS A 1 247 ? -4.903 -5.962 1.676 1.00 88.62 247 LYS A N 1
ATOM 2060 C CA . LYS A 1 247 ? -5.231 -7.360 1.408 1.00 88.62 247 LYS A CA 1
ATOM 2061 C C . LYS A 1 247 ? -5.261 -7.584 -0.102 1.00 88.62 247 LYS A C 1
ATOM 2063 O O . LYS A 1 247 ? -6.157 -7.063 -0.773 1.00 88.62 247 LYS A O 1
ATOM 2068 N N . ALA A 1 248 ? -4.337 -8.396 -0.609 1.00 90.19 248 ALA A N 1
ATOM 2069 C CA . ALA A 1 248 ? -4.407 -8.913 -1.967 1.00 90.19 248 ALA A CA 1
ATOM 2070 C C . ALA A 1 248 ? -5.694 -9.739 -2.126 1.00 90.19 248 ALA A C 1
ATOM 2072 O O . ALA A 1 248 ? -6.056 -10.549 -1.270 1.00 90.19 248 ALA A O 1
ATOM 2073 N N . LYS A 1 249 ? -6.451 -9.472 -3.190 1.00 91.19 249 LYS A N 1
ATOM 2074 C CA . LYS A 1 249 ? -7.717 -10.153 -3.479 1.00 91.19 249 LYS A CA 1
ATOM 2075 C C . LYS A 1 249 ? -7.632 -10.788 -4.850 1.00 91.19 249 LYS A C 1
ATOM 2077 O O . LYS A 1 249 ? -7.082 -10.194 -5.774 1.00 91.19 249 LYS A O 1
ATOM 2082 N N . LYS A 1 250 ? -8.273 -11.946 -4.990 1.00 92.06 250 LYS A N 1
ATOM 2083 C CA . LYS A 1 250 ? -8.484 -12.572 -6.291 1.00 92.06 250 LYS A CA 1
ATOM 2084 C C . LYS A 1 250 ? -9.188 -11.575 -7.228 1.00 92.06 250 LYS A C 1
ATOM 2086 O O . LYS A 1 250 ? -10.187 -10.973 -6.810 1.00 92.06 250 LYS A O 1
ATOM 2091 N N . PRO A 1 251 ? -8.699 -11.384 -8.464 1.00 91.75 251 PRO A N 1
ATOM 2092 C CA . PRO A 1 251 ? -9.339 -10.485 -9.411 1.00 91.75 251 PRO A CA 1
ATOM 2093 C C . PRO A 1 251 ? -10.773 -10.938 -9.705 1.00 91.75 251 PRO A C 1
ATOM 2095 O O . PRO A 1 251 ? -11.101 -12.127 -9.692 1.00 91.75 251 PRO A O 1
ATOM 2098 N N . THR A 1 252 ? -11.648 -9.967 -9.960 1.00 90.69 252 THR A N 1
ATOM 2099 C CA . THR A 1 252 ? -13.045 -10.254 -10.302 1.00 90.69 252 THR A CA 1
ATOM 2100 C C . THR A 1 252 ? -13.147 -10.772 -11.734 1.00 90.69 252 THR A C 1
ATOM 2102 O O . THR A 1 252 ? -12.451 -10.298 -12.634 1.00 90.69 252 THR A O 1
ATOM 2105 N N . ALA A 1 253 ? -14.021 -11.755 -11.954 1.00 91.44 253 ALA A N 1
ATOM 2106 C CA . ALA A 1 253 ? -14.231 -12.321 -13.279 1.00 91.44 253 ALA A CA 1
ATOM 2107 C C . ALA A 1 253 ? -14.803 -11.265 -14.240 1.00 91.44 253 ALA A C 1
ATOM 2109 O O . ALA A 1 253 ? -15.793 -10.593 -13.932 1.00 91.44 253 ALA A O 1
ATOM 2110 N N . LYS A 1 254 ? -14.201 -11.149 -15.428 1.00 91.62 254 LYS A N 1
ATOM 2111 C CA . LYS A 1 254 ? -14.709 -10.308 -16.517 1.00 91.62 254 LYS A CA 1
ATOM 2112 C C . LYS A 1 254 ? -15.651 -11.131 -17.393 1.00 91.62 254 LYS A C 1
ATOM 2114 O O . LYS A 1 254 ? -15.348 -12.267 -17.740 1.00 91.62 254 LYS A O 1
ATOM 2119 N N . LYS A 1 255 ? -16.802 -10.558 -17.753 1.00 93.88 255 LYS A N 1
ATOM 2120 C CA . LYS A 1 255 ? -17.737 -11.198 -18.687 1.00 93.88 255 LYS A CA 1
ATOM 2121 C C . LYS A 1 255 ? -17.241 -10.996 -20.114 1.00 93.88 255 LYS A C 1
ATOM 2123 O O . LYS A 1 255 ? -16.976 -9.858 -20.495 1.00 93.88 255 LYS A O 1
ATOM 2128 N N . LEU A 1 256 ? -17.150 -12.077 -20.881 1.00 95.50 256 LEU A N 1
ATOM 2129 C CA . LEU A 1 256 ? -16.667 -12.072 -22.260 1.00 95.50 256 LEU A CA 1
ATOM 2130 C C . LEU A 1 256 ? -17.768 -12.529 -23.223 1.00 95.50 256 LEU A C 1
ATOM 2132 O O . LEU A 1 256 ? -18.683 -13.258 -22.837 1.00 95.50 256 LEU A O 1
ATOM 2136 N N . HIS A 1 257 ? -17.678 -12.093 -24.477 1.00 95.31 257 HIS A N 1
ATOM 2137 C CA . HIS A 1 257 ? -18.490 -12.632 -25.563 1.00 95.31 257 HIS A CA 1
ATOM 2138 C C . HIS A 1 257 ? -18.018 -14.046 -25.930 1.00 95.31 257 HIS A C 1
ATOM 2140 O O . HIS A 1 257 ? -16.825 -14.245 -26.138 1.00 95.31 257 HIS A O 1
ATOM 2146 N N . LYS A 1 258 ? -18.943 -15.007 -26.053 1.00 94.00 258 LYS A N 1
ATOM 2147 C CA . LYS A 1 258 ? -18.630 -16.440 -26.221 1.00 94.00 258 LYS A CA 1
ATOM 2148 C C . LYS A 1 258 ? -17.732 -16.744 -27.426 1.00 94.00 258 LYS A C 1
ATOM 2150 O O . LYS A 1 258 ? -16.849 -17.579 -27.320 1.00 94.00 258 LYS A O 1
ATOM 2155 N N . GLU A 1 259 ? -17.974 -16.093 -28.560 1.00 94.69 259 GLU A N 1
ATOM 2156 C CA . GLU A 1 259 ? -17.265 -16.404 -29.814 1.00 94.69 259 GLU A CA 1
ATOM 2157 C C . GLU A 1 259 ? -16.019 -15.543 -30.028 1.00 94.69 259 GLU A C 1
ATOM 2159 O O . GLU A 1 259 ? -15.075 -15.967 -30.679 1.00 94.69 259 GLU A O 1
ATOM 2164 N N . SER A 1 260 ? -16.012 -14.315 -29.501 1.00 93.19 260 SER A N 1
ATOM 2165 C CA . SER A 1 260 ? -14.962 -13.331 -29.803 1.00 93.19 260 SER A CA 1
ATOM 2166 C C . SER A 1 260 ? -14.031 -13.063 -28.629 1.00 93.19 260 SER A C 1
ATOM 2168 O O . SER A 1 260 ? -13.066 -12.322 -28.788 1.00 93.19 260 SER A O 1
ATOM 2170 N N . ASN A 1 261 ? -14.342 -13.599 -27.443 1.00 91.69 261 ASN A N 1
ATOM 2171 C CA . ASN A 1 261 ? -13.632 -13.370 -26.184 1.00 91.69 261 ASN A CA 1
ATOM 2172 C C . ASN A 1 261 ? -13.430 -11.886 -25.824 1.00 91.69 261 ASN A C 1
ATOM 2174 O O . ASN A 1 261 ? -12.631 -11.546 -24.952 1.00 91.69 261 ASN A O 1
ATOM 2178 N N . LYS A 1 262 ? -14.191 -10.976 -26.448 1.00 93.44 262 LYS A N 1
ATOM 2179 C CA . LYS A 1 262 ? -14.126 -9.541 -26.161 1.00 93.44 262 LYS A CA 1
ATOM 2180 C C . LYS A 1 262 ? -14.870 -9.215 -24.859 1.00 93.44 262 LYS A C 1
ATOM 2182 O O . LYS A 1 262 ? -15.958 -9.758 -24.638 1.00 93.44 262 LYS A O 1
ATOM 2187 N N . PRO A 1 263 ? -14.337 -8.319 -24.007 1.00 93.44 263 PRO A N 1
ATOM 2188 C CA . PRO A 1 263 ? -15.013 -7.895 -22.783 1.00 93.44 263 PRO A CA 1
ATOM 2189 C C . PRO A 1 263 ? -16.379 -7.252 -23.041 1.00 93.44 263 PRO A C 1
ATOM 2191 O O . PRO A 1 263 ? -16.519 -6.378 -23.896 1.00 93.44 263 PRO A O 1
ATOM 2194 N N . LEU A 1 264 ? -17.385 -7.650 -22.262 1.00 93.00 264 LEU A N 1
ATOM 2195 C CA . LEU A 1 264 ? -18.735 -7.091 -22.321 1.00 93.00 264 LEU A CA 1
ATOM 2196 C C . LEU A 1 264 ? -18.868 -5.869 -21.404 1.00 93.00 264 LEU A C 1
ATOM 2198 O O . LEU A 1 264 ? -18.493 -5.907 -20.230 1.00 93.00 264 LEU A O 1
ATOM 2202 N N . LYS A 1 265 ? -19.492 -4.800 -21.912 1.00 93.12 265 LYS A N 1
ATOM 2203 C CA . LYS A 1 265 ? -19.874 -3.630 -21.112 1.00 93.12 265 LYS A CA 1
ATOM 2204 C C . LYS A 1 265 ? -21.232 -3.879 -20.453 1.00 93.12 265 LYS A C 1
ATOM 2206 O O . LYS A 1 265 ? -22.239 -4.036 -21.136 1.00 93.12 265 LYS A O 1
ATOM 2211 N N . LYS A 1 266 ? -21.272 -3.904 -19.119 1.00 90.69 266 LYS A N 1
ATOM 2212 C CA . LYS A 1 266 ? -22.521 -4.032 -18.354 1.00 90.69 266 LYS A CA 1
ATOM 2213 C C . LYS A 1 266 ? -23.192 -2.662 -18.223 1.00 90.69 266 LYS A C 1
ATOM 2215 O O . LYS A 1 266 ? -22.599 -1.749 -17.658 1.00 90.69 266 LYS A O 1
ATOM 2220 N N . THR A 1 267 ? -24.433 -2.541 -18.681 1.00 93.00 267 THR A N 1
ATOM 2221 C CA . THR A 1 267 ? -25.315 -1.398 -18.403 1.00 93.00 267 THR A CA 1
ATOM 2222 C C . THR A 1 267 ? -26.476 -1.871 -17.531 1.00 93.00 267 THR A C 1
ATOM 2224 O O . THR A 1 267 ? -26.997 -2.969 -17.716 1.00 93.00 267 THR A O 1
ATOM 2227 N N . VAL A 1 268 ? -26.844 -1.080 -16.523 1.00 92.25 268 VAL A N 1
ATOM 2228 C CA . VAL A 1 268 ? -27.973 -1.369 -15.628 1.00 92.25 268 VAL A CA 1
ATOM 2229 C C . VAL A 1 268 ? -28.927 -0.191 -15.720 1.00 92.25 268 VAL A C 1
ATOM 2231 O O . VAL A 1 268 ? -28.504 0.945 -15.537 1.00 92.25 268 VAL A O 1
ATOM 2234 N N . LYS A 1 269 ? -30.194 -0.465 -16.031 1.00 92.00 269 LYS A N 1
ATOM 2235 C CA . LYS A 1 269 ? -31.275 0.523 -16.051 1.00 92.00 269 LYS A CA 1
ATOM 2236 C C . LYS A 1 269 ? -32.366 0.064 -15.092 1.00 92.00 269 LYS A C 1
ATOM 2238 O O . LYS A 1 269 ? -32.701 -1.119 -15.082 1.00 92.00 269 LYS A O 1
ATOM 2243 N N . GLN A 1 270 ? -32.884 0.989 -14.292 1.00 91.31 270 GLN A N 1
ATOM 2244 C CA . GLN A 1 270 ? -34.055 0.766 -13.446 1.00 91.31 270 GLN A CA 1
ATOM 2245 C C . GLN A 1 270 ? -35.302 1.006 -14.303 1.00 91.31 270 GLN A C 1
ATOM 2247 O O . GLN A 1 270 ? -35.373 2.008 -15.013 1.00 91.31 270 GLN A O 1
ATOM 2252 N N . LEU A 1 271 ? -36.256 0.078 -14.283 1.00 94.12 271 LEU A N 1
ATOM 2253 C CA . LEU A 1 271 ? -37.487 0.154 -15.073 1.00 94.12 271 LEU A CA 1
ATOM 2254 C C . LEU A 1 271 ? -38.686 0.125 -14.128 1.00 94.12 271 LEU A C 1
ATOM 2256 O O . LEU A 1 271 ? -38.706 -0.667 -13.185 1.00 94.12 271 LEU A O 1
ATOM 2260 N N . CYS A 1 272 ? -39.690 0.957 -14.396 1.00 91.75 272 CYS A N 1
ATOM 2261 C CA . CYS A 1 272 ? -40.978 0.847 -13.723 1.00 91.75 272 CYS A CA 1
ATOM 2262 C C . CYS A 1 272 ? -41.677 -0.441 -14.174 1.00 91.75 272 CYS A C 1
ATOM 2264 O O . CYS A 1 272 ? -41.805 -0.691 -15.373 1.00 91.75 272 CYS A O 1
ATOM 2266 N N . SER A 1 273 ? -42.143 -1.256 -13.226 1.00 93.38 273 SER A N 1
ATOM 2267 C CA . SER A 1 273 ? -42.798 -2.534 -13.529 1.00 93.38 273 SER A CA 1
ATOM 2268 C C . SER A 1 273 ? -44.129 -2.376 -14.262 1.00 93.38 273 SER A C 1
ATOM 2270 O O . SER A 1 273 ? -44.510 -3.272 -15.005 1.00 93.38 273 SER A O 1
ATOM 2272 N N . GLU A 1 274 ? -44.835 -1.264 -14.047 1.00 93.31 274 GLU A N 1
ATOM 2273 C CA . GLU A 1 274 ? -46.157 -1.021 -14.634 1.00 93.31 274 GLU A CA 1
ATOM 2274 C C . GLU A 1 274 ? -46.064 -0.365 -16.013 1.00 93.31 274 GLU A C 1
ATOM 2276 O O . GLU A 1 274 ? -46.755 -0.776 -16.940 1.00 93.31 274 GLU A O 1
ATOM 2281 N N . THR A 1 275 ? -45.194 0.637 -16.173 1.00 91.81 275 THR A N 1
ATOM 2282 C CA . THR A 1 275 ? -45.114 1.428 -17.413 1.00 91.81 275 THR A CA 1
ATOM 2283 C C . THR A 1 275 ? -43.995 0.986 -18.353 1.00 91.81 275 THR A C 1
ATOM 2285 O O . THR A 1 275 ? -43.968 1.400 -19.509 1.00 91.81 275 THR A O 1
ATOM 2288 N N . GLY A 1 276 ? -43.030 0.192 -17.877 1.00 90.38 276 GLY A N 1
ATOM 2289 C CA . GLY A 1 276 ? -41.824 -0.158 -18.635 1.00 90.38 276 GLY A CA 1
ATOM 2290 C C . GLY A 1 276 ? -40.881 1.026 -18.894 1.00 90.38 276 GLY A C 1
ATOM 2291 O O . GLY A 1 276 ? -39.866 0.868 -19.575 1.00 90.38 276 GLY A O 1
ATOM 2292 N N . GLN A 1 277 ? -41.183 2.212 -18.358 1.00 92.56 277 GLN A N 1
ATOM 2293 C CA . GLN A 1 277 ? -40.363 3.404 -18.534 1.00 92.56 277 GLN A CA 1
ATOM 2294 C C . GLN A 1 277 ? -39.070 3.292 -17.719 1.00 92.56 277 GLN A C 1
ATOM 2296 O O . GLN A 1 277 ? -39.061 2.779 -16.598 1.00 92.56 277 GLN A O 1
ATOM 2301 N N . THR A 1 278 ? -37.964 3.784 -18.284 1.00 93.06 278 THR A N 1
ATOM 2302 C CA . THR A 1 278 ? -36.703 3.913 -17.543 1.00 93.06 278 THR A CA 1
ATOM 2303 C C . THR A 1 278 ? -36.840 4.999 -16.488 1.00 93.06 278 THR A C 1
ATOM 2305 O O . THR A 1 278 ? -37.213 6.122 -16.814 1.00 93.06 278 THR A O 1
ATOM 2308 N N . LEU A 1 279 ? -36.541 4.638 -15.242 1.00 91.44 279 LEU A N 1
ATOM 2309 C CA . LEU A 1 279 ? -36.581 5.538 -14.099 1.00 91.44 279 LEU A CA 1
ATOM 2310 C C . LEU A 1 279 ? -35.239 6.246 -13.940 1.00 91.44 279 LEU A C 1
ATOM 2312 O O . LEU A 1 279 ? -34.183 5.606 -14.001 1.00 91.44 279 LEU A O 1
ATOM 2316 N N . TYR A 1 280 ? -35.304 7.554 -13.717 1.00 88.69 280 TYR A N 1
ATOM 2317 C CA . TYR A 1 280 ? -34.152 8.363 -13.333 1.00 88.69 280 TYR A CA 1
ATOM 2318 C C . TYR A 1 280 ? -33.971 8.383 -11.815 1.00 88.69 280 TYR A C 1
ATOM 2320 O O . TYR A 1 280 ? -34.881 8.044 -11.057 1.00 88.69 280 TYR A O 1
ATOM 2328 N N . ASP A 1 281 ? -32.785 8.786 -11.370 1.00 84.56 281 ASP A N 1
ATOM 2329 C CA . ASP A 1 281 ? -32.421 8.789 -9.956 1.00 84.56 281 ASP A CA 1
ATOM 2330 C C . ASP A 1 281 ? -33.310 9.716 -9.109 1.00 84.56 281 ASP A C 1
ATOM 2332 O O . ASP A 1 281 ? -33.494 9.424 -7.928 1.00 84.56 281 ASP A O 1
ATOM 2336 N N . GLU A 1 282 ? -33.898 10.770 -9.690 1.00 85.69 282 GLU A N 1
ATOM 2337 C CA . GLU A 1 282 ? -34.833 11.673 -8.998 1.00 85.69 282 GLU A CA 1
ATOM 2338 C C . GLU A 1 282 ? -36.221 11.049 -8.794 1.00 85.69 282 GLU A C 1
ATOM 2340 O O . GLU A 1 282 ? -36.968 11.448 -7.905 1.00 85.69 282 GLU A O 1
ATOM 2345 N N . GLN A 1 283 ? -36.577 10.050 -9.605 1.00 84.81 283 GLN A N 1
ATOM 2346 C CA . GLN A 1 283 ? -37.868 9.357 -9.536 1.00 84.81 283 GLN A CA 1
ATOM 2347 C C . GLN A 1 283 ? -37.848 8.183 -8.545 1.00 84.81 283 GLN A C 1
ATOM 2349 O O . GLN A 1 283 ? -38.866 7.519 -8.346 1.00 84.81 283 GLN A O 1
ATOM 2354 N N . ILE A 1 284 ? -36.690 7.900 -7.938 1.00 84.50 284 ILE A N 1
ATOM 2355 C CA . ILE A 1 284 ? -36.475 6.761 -7.047 1.00 84.50 284 ILE A CA 1
ATOM 2356 C C . ILE A 1 284 ? -36.282 7.267 -5.614 1.00 84.50 284 ILE A C 1
ATOM 2358 O O . ILE A 1 284 ? -35.216 7.754 -5.241 1.00 84.50 284 ILE A O 1
ATOM 2362 N N . GLY A 1 285 ? -37.308 7.082 -4.782 1.00 83.88 285 GLY A N 1
ATOM 2363 C CA . GLY A 1 285 ? -37.228 7.295 -3.337 1.00 83.88 285 GLY A CA 1
ATOM 2364 C C . GLY A 1 285 ? -36.706 6.058 -2.604 1.00 83.88 285 GLY A C 1
ATOM 2365 O O . GLY A 1 285 ? -37.030 4.926 -2.965 1.00 83.88 285 GLY A O 1
ATOM 2366 N N . SER A 1 286 ? -35.910 6.262 -1.554 1.00 87.56 286 SER A N 1
ATOM 2367 C CA . SER A 1 286 ? -35.566 5.202 -0.598 1.00 87.56 286 SER A CA 1
ATOM 2368 C C . SER A 1 286 ? -36.424 5.346 0.655 1.00 87.56 286 SER A C 1
ATOM 2370 O O . SER A 1 286 ? -36.815 6.449 1.030 1.00 87.56 286 SER A O 1
ATOM 2372 N N . TYR A 1 287 ? -36.742 4.233 1.307 1.00 90.12 287 TYR A N 1
ATOM 2373 C CA . TYR A 1 287 ? -37.462 4.251 2.574 1.00 90.12 287 TYR A CA 1
ATOM 2374 C C . TYR A 1 287 ? -36.884 3.206 3.526 1.00 90.12 287 TYR A C 1
ATOM 2376 O O . TYR A 1 287 ? -36.334 2.193 3.090 1.00 90.12 287 TYR A O 1
ATOM 2384 N N . TYR A 1 288 ? -37.036 3.444 4.826 1.00 90.38 288 TYR A N 1
ATOM 2385 C CA . TYR A 1 288 ? -36.768 2.458 5.867 1.00 90.38 288 TYR A CA 1
ATOM 2386 C C . TYR A 1 288 ? -38.080 2.088 6.554 1.00 90.38 288 TYR A C 1
ATOM 2388 O O . TYR A 1 288 ? -38.878 2.952 6.918 1.00 90.38 288 TYR A O 1
ATOM 2396 N N . GLU A 1 289 ? -38.318 0.790 6.711 1.00 93.19 289 GLU A N 1
ATOM 2397 C CA . GLU A 1 289 ? -39.445 0.280 7.490 1.00 93.19 289 GLU A CA 1
ATOM 2398 C C . GLU A 1 289 ? -39.057 0.249 8.969 1.00 93.19 289 GLU A C 1
ATOM 2400 O O . GLU A 1 289 ? -38.180 -0.513 9.380 1.00 93.19 289 GLU A O 1
ATOM 2405 N N . VAL A 1 290 ? -39.713 1.090 9.770 1.00 91.50 290 VAL A N 1
ATOM 2406 C CA . VAL A 1 290 ? -39.550 1.126 11.226 1.00 91.50 290 VAL A CA 1
ATOM 2407 C C . VAL A 1 290 ? -40.883 0.718 11.846 1.00 91.50 290 VAL A C 1
ATOM 2409 O O . VAL A 1 290 ? -41.866 1.456 11.830 1.00 91.50 290 VAL A O 1
ATOM 2412 N N . GLY A 1 291 ? -40.950 -0.515 12.352 1.00 89.81 291 GLY A N 1
ATOM 2413 C CA . GLY A 1 291 ? -42.206 -1.101 12.821 1.00 89.81 291 GLY A CA 1
ATOM 2414 C C . GLY A 1 291 ? -43.174 -1.371 11.665 1.00 89.81 291 GLY A C 1
ATOM 2415 O O . GLY A 1 291 ? -42.938 -2.274 10.867 1.00 89.81 291 GLY A O 1
ATOM 2416 N N . LYS A 1 292 ? -44.283 -0.624 11.599 1.00 90.56 292 LYS A N 1
ATOM 2417 C CA . LYS A 1 292 ? -45.281 -0.707 10.510 1.00 90.56 292 LYS A CA 1
ATOM 2418 C C . LYS A 1 292 ? -45.328 0.544 9.632 1.00 90.56 292 LYS A C 1
ATOM 2420 O O . LYS A 1 292 ? -46.145 0.605 8.717 1.00 90.56 292 LYS A O 1
ATOM 2425 N N . GLU A 1 293 ? -44.482 1.529 9.910 1.00 93.44 293 GLU A N 1
ATOM 2426 C CA . GLU A 1 293 ? -44.454 2.792 9.184 1.00 93.44 293 GLU A CA 1
ATOM 2427 C C . GLU A 1 293 ? -43.280 2.818 8.207 1.00 93.44 293 GLU A C 1
ATOM 2429 O O . GLU A 1 293 ? -42.190 2.307 8.488 1.00 93.44 293 GLU A O 1
ATOM 2434 N N . LYS A 1 294 ? -43.523 3.405 7.033 1.00 92.69 294 LYS A N 1
ATOM 2435 C CA . LYS A 1 294 ? -42.503 3.623 6.011 1.00 92.69 294 LYS A CA 1
ATOM 2436 C C . LYS A 1 294 ? -41.995 5.047 6.139 1.00 92.69 294 LYS A C 1
ATOM 2438 O O . LYS A 1 294 ? -42.712 5.987 5.807 1.00 92.69 294 LYS A O 1
ATOM 2443 N N . VAL A 1 295 ? -40.761 5.191 6.602 1.00 90.88 295 VAL A N 1
ATOM 2444 C CA . VAL A 1 295 ? -40.095 6.489 6.692 1.00 90.88 295 VAL A CA 1
ATOM 2445 C C . VAL A 1 295 ? -39.341 6.712 5.391 1.00 90.88 295 VAL A C 1
ATOM 2447 O O . VAL A 1 295 ? -38.403 5.974 5.082 1.00 90.88 295 VAL A O 1
ATOM 2450 N N . LEU A 1 296 ? -39.780 7.698 4.612 1.00 88.94 296 LEU A N 1
ATOM 2451 C CA . LEU A 1 296 ? -39.076 8.129 3.408 1.00 88.94 296 LEU A CA 1
ATOM 2452 C C . LEU A 1 296 ? -37.753 8.775 3.816 1.00 88.94 296 LEU A C 1
ATOM 2454 O O . LEU A 1 296 ? -37.721 9.608 4.718 1.00 88.94 296 LEU A O 1
ATOM 2458 N N . VAL A 1 297 ? -36.669 8.365 3.167 1.00 86.50 297 VAL A N 1
ATOM 2459 C CA . VAL A 1 297 ? -35.337 8.920 3.391 1.00 86.50 297 VAL A CA 1
ATOM 2460 C C . VAL A 1 297 ? -34.710 9.176 2.031 1.00 86.50 297 VAL A C 1
ATOM 2462 O O . VAL A 1 297 ? -34.378 8.239 1.297 1.00 86.50 297 VAL A O 1
ATOM 2465 N N . ASN A 1 298 ? -34.541 10.449 1.690 1.00 85.12 298 ASN A N 1
ATOM 2466 C CA . ASN A 1 298 ? -33.941 10.835 0.423 1.00 85.12 298 ASN A CA 1
ATOM 2467 C C . ASN A 1 298 ? -32.416 10.661 0.467 1.00 85.12 298 ASN A C 1
ATOM 2469 O O . ASN A 1 298 ? -31.796 10.572 1.529 1.00 85.12 298 ASN A O 1
ATOM 2473 N N . LYS A 1 299 ? -31.776 10.620 -0.708 1.00 82.38 299 LYS A N 1
ATOM 2474 C CA . LYS A 1 299 ? -30.305 10.541 -0.800 1.00 82.38 299 LYS A CA 1
ATOM 2475 C C . LYS A 1 299 ? -29.631 11.736 -0.113 1.00 82.38 299 LYS A C 1
ATOM 2477 O O . LYS A 1 299 ? -28.602 11.547 0.531 1.00 82.38 299 LYS A O 1
ATOM 2482 N N . GLU A 1 300 ? -30.228 12.921 -0.222 1.00 84.38 300 GLU A N 1
ATOM 2483 C CA . GLU A 1 300 ? -29.772 14.154 0.430 1.00 84.38 300 GLU A CA 1
ATOM 2484 C C . GLU A 1 300 ? -29.837 14.035 1.955 1.00 84.38 300 GLU A C 1
ATOM 2486 O O . GLU A 1 300 ? -28.842 14.299 2.623 1.00 84.38 300 GLU A O 1
ATOM 2491 N N . ASP A 1 301 ? -30.938 13.506 2.498 1.00 85.19 301 ASP A N 1
ATOM 2492 C CA . ASP A 1 301 ? -31.081 13.261 3.939 1.00 85.19 301 ASP A CA 1
ATOM 2493 C C . ASP A 1 301 ? -30.002 12.299 4.453 1.00 85.19 301 ASP A C 1
ATOM 2495 O O . ASP A 1 301 ? -29.410 12.498 5.508 1.00 85.19 301 ASP A O 1
ATOM 2499 N N . ILE A 1 302 ? -29.680 11.248 3.691 1.00 83.81 302 ILE A N 1
ATOM 2500 C CA . ILE A 1 302 ? -28.598 10.321 4.062 1.00 83.81 302 ILE A CA 1
ATOM 2501 C C . ILE A 1 302 ? -27.240 11.032 4.056 1.00 83.81 302 ILE A C 1
ATOM 2503 O O . ILE A 1 302 ? -26.378 10.707 4.876 1.00 83.81 302 ILE A O 1
ATOM 2507 N N . GLN A 1 303 ? -27.013 11.956 3.122 1.00 83.19 303 GLN A N 1
ATOM 2508 C CA . GLN A 1 303 ? -25.765 12.711 3.049 1.00 83.19 303 GLN A CA 1
ATOM 2509 C C . GLN A 1 303 ? -25.644 13.691 4.215 1.00 83.19 303 GLN A C 1
ATOM 2511 O O . GLN A 1 303 ? -24.597 13.695 4.863 1.00 83.19 303 GLN A O 1
ATOM 2516 N N . THR A 1 304 ? -26.706 14.432 4.542 1.00 86.56 304 THR A N 1
ATOM 2517 C CA . THR A 1 304 ? -26.730 15.343 5.696 1.00 86.56 304 THR A CA 1
ATOM 2518 C C . THR A 1 304 ? -26.582 14.579 7.012 1.00 86.56 304 THR A C 1
ATOM 2520 O O . THR A 1 304 ? -25.758 14.956 7.839 1.00 86.56 304 THR A O 1
ATOM 2523 N N . LEU A 1 305 ? -27.249 13.429 7.172 1.00 85.75 305 LEU A N 1
ATOM 2524 C CA . LEU A 1 305 ? -27.092 12.550 8.342 1.00 85.75 305 LEU A CA 1
ATOM 2525 C C . LEU A 1 305 ? -25.658 12.024 8.515 1.00 85.75 305 LEU A C 1
ATOM 2527 O O . LEU A 1 305 ? -25.208 11.778 9.634 1.00 85.75 305 LEU A O 1
ATOM 2531 N N . LYS A 1 306 ? -24.934 11.810 7.412 1.00 84.88 306 LYS A N 1
ATOM 2532 C CA . LYS A 1 306 ? -23.529 11.373 7.437 1.00 84.88 306 LYS A CA 1
ATOM 2533 C C . LYS A 1 306 ? -22.543 12.533 7.562 1.00 84.88 306 LYS A C 1
ATOM 2535 O O . LYS A 1 306 ? -21.364 12.288 7.830 1.00 84.88 306 LYS A O 1
ATOM 2540 N N . GLN A 1 307 ? -22.978 13.768 7.338 1.00 84.75 307 GLN A N 1
ATOM 2541 C CA . GLN A 1 307 ? -22.120 14.940 7.347 1.00 84.75 307 GLN A CA 1
ATOM 2542 C C . GLN A 1 307 ? -21.915 15.425 8.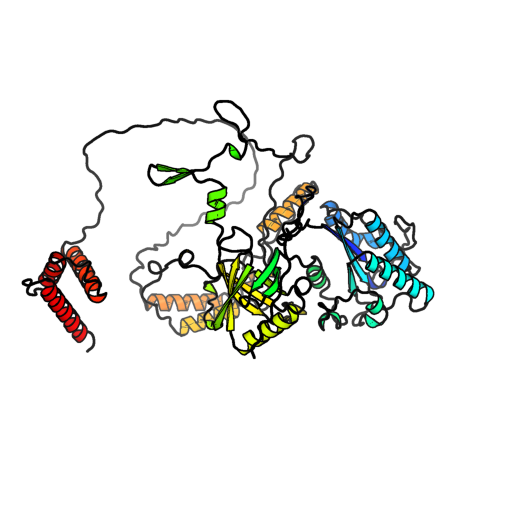781 1.00 84.75 307 GLN A C 1
ATOM 2544 O O . GLN A 1 307 ? -22.729 16.143 9.345 1.00 84.75 307 GLN A O 1
ATOM 2549 N N . PHE A 1 308 ? -20.788 15.028 9.368 1.00 82.56 308 PHE A N 1
ATOM 2550 C CA . PHE A 1 308 ? -20.366 15.520 10.679 1.00 82.56 308 PHE A CA 1
ATOM 2551 C C . PHE A 1 308 ? -19.455 16.743 10.569 1.00 82.56 308 PHE A C 1
ATOM 2553 O O . PHE A 1 308 ? -19.687 17.755 11.214 1.00 82.56 308 PHE A O 1
ATOM 2560 N N . ASP A 1 309 ? -18.384 16.632 9.787 1.00 84.19 309 ASP A N 1
ATOM 2561 C CA . ASP A 1 309 ? -17.393 17.690 9.607 1.00 84.19 309 ASP A CA 1
ATOM 2562 C C . ASP A 1 309 ? -16.667 17.485 8.269 1.00 84.19 309 ASP A C 1
ATOM 2564 O O . ASP A 1 309 ? -16.838 16.466 7.588 1.00 84.19 309 ASP A O 1
ATOM 2568 N N . THR A 1 310 ? -15.848 18.458 7.901 1.00 86.75 310 THR A N 1
ATOM 2569 C CA . THR A 1 310 ? -14.967 18.431 6.740 1.00 86.75 310 THR A CA 1
ATOM 2570 C C . THR A 1 310 ? -13.952 17.289 6.818 1.00 86.75 310 THR A C 1
ATOM 2572 O O . THR A 1 310 ? -13.530 16.847 7.892 1.00 86.75 310 THR A O 1
ATOM 2575 N N . SER A 1 311 ? -13.538 16.805 5.646 1.00 90.31 311 SER A N 1
ATOM 2576 C CA . SER A 1 311 ? -12.543 15.741 5.499 1.00 90.31 311 SER A CA 1
ATOM 2577 C C . SER A 1 311 ? -11.175 16.192 6.017 1.00 90.31 311 SER A C 1
ATOM 2579 O O . SER A 1 311 ? -10.381 16.788 5.289 1.00 90.31 311 SER A O 1
ATOM 2581 N N . SER A 1 312 ? -10.895 15.908 7.283 1.00 93.38 312 SER A N 1
ATOM 2582 C CA . SER A 1 312 ? -9.695 16.371 7.967 1.00 93.38 312 SER A CA 1
ATOM 2583 C C . SER A 1 312 ? -9.277 15.437 9.099 1.00 93.38 312 SER A C 1
ATOM 2585 O O . SER A 1 312 ? -10.008 14.535 9.526 1.00 93.38 312 SER A O 1
ATOM 2587 N N . MET A 1 313 ? -8.065 15.668 9.596 1.00 95.25 313 MET A N 1
ATOM 2588 C CA . MET A 1 313 ? -7.590 15.117 10.855 1.00 95.25 313 MET A CA 1
ATOM 2589 C C . MET A 1 313 ? -7.493 16.256 11.866 1.00 95.25 313 MET A C 1
ATOM 2591 O O . MET A 1 313 ? -6.930 17.300 11.557 1.00 95.25 313 MET A O 1
ATOM 2595 N N . LYS A 1 314 ? -8.029 16.080 13.073 1.00 95.44 314 LYS A N 1
ATOM 2596 C CA . LYS A 1 314 ? -7.969 17.085 14.146 1.00 95.44 314 LYS A CA 1
ATOM 2597 C C . LYS A 1 314 ? -7.340 16.482 15.392 1.00 95.44 314 LYS A C 1
ATOM 2599 O O . LYS A 1 314 ? -7.755 15.409 15.828 1.00 95.44 314 LYS A O 1
ATOM 2604 N N . LEU A 1 315 ? -6.345 17.158 15.955 1.00 96.88 315 LEU A N 1
ATOM 2605 C CA . LEU A 1 315 ? -5.713 16.767 17.208 1.00 96.88 315 LEU A CA 1
ATOM 2606 C C . LEU A 1 315 ? -6.697 16.954 18.364 1.00 96.88 315 LEU A C 1
ATOM 2608 O O . LEU A 1 315 ? -7.292 18.014 18.522 1.00 96.88 315 LEU A O 1
ATOM 2612 N N . MET A 1 316 ? -6.860 15.910 19.172 1.00 96.19 316 MET A N 1
ATOM 2613 C CA . MET A 1 316 ? -7.708 15.931 20.367 1.00 96.19 316 MET A CA 1
ATOM 2614 C C . MET A 1 316 ? -6.878 16.036 21.645 1.00 96.19 316 MET A C 1
ATOM 2616 O O . MET A 1 316 ? -7.346 16.565 22.647 1.00 96.19 316 MET A O 1
ATOM 2620 N N . GLY A 1 317 ? -5.655 15.507 21.628 1.00 96.12 317 GLY A N 1
ATOM 2621 C CA . GLY A 1 317 ? -4.739 15.558 22.760 1.00 96.12 317 GLY A CA 1
ATOM 2622 C C . GLY A 1 317 ? -3.696 14.451 22.710 1.00 96.12 317 GLY A C 1
ATOM 2623 O O . GLY A 1 317 ? -3.561 13.745 21.713 1.00 96.12 317 GLY A O 1
ATOM 2624 N N . PHE A 1 318 ? -2.971 14.279 23.811 1.00 96.88 318 PHE A N 1
ATOM 2625 C CA . PHE A 1 318 ? -1.888 13.303 23.925 1.00 96.88 318 PHE A CA 1
ATOM 2626 C C . PHE A 1 318 ? -2.163 12.314 25.052 1.00 96.88 318 PHE A C 1
ATOM 2628 O O . PHE A 1 318 ? -2.604 12.699 26.136 1.00 96.88 318 PHE A O 1
ATOM 2635 N N . LYS A 1 319 ? -1.866 11.035 24.821 1.00 96.31 319 LYS A N 1
ATOM 2636 C CA . LYS A 1 319 ? -2.041 9.959 25.804 1.00 96.31 319 LYS A CA 1
ATOM 2637 C C . LYS A 1 319 ? -0.749 9.160 25.934 1.00 96.31 319 LYS A C 1
ATOM 2639 O O . LYS A 1 319 ? -0.005 9.060 24.971 1.00 96.31 319 LYS A O 1
ATOM 2644 N N . SER A 1 320 ? -0.468 8.595 27.108 1.00 96.50 320 SER A N 1
ATOM 2645 C CA . SER A 1 320 ? 0.683 7.690 27.275 1.00 96.50 320 SER A CA 1
ATOM 2646 C C . SER A 1 320 ? 0.535 6.458 26.379 1.00 96.50 320 SER A C 1
ATOM 2648 O O . SER A 1 320 ? -0.575 5.925 26.243 1.00 96.50 320 SER A O 1
ATOM 2650 N N . ARG A 1 321 ? 1.651 5.998 25.802 1.00 93.62 321 ARG A N 1
ATOM 2651 C CA . ARG A 1 321 ? 1.712 4.836 24.905 1.00 93.62 321 ARG A CA 1
ATOM 2652 C C . ARG A 1 321 ? 1.100 3.578 25.526 1.00 93.62 321 ARG A C 1
ATOM 2654 O O . ARG A 1 321 ? 0.316 2.900 24.868 1.00 93.62 321 ARG A O 1
ATOM 2661 N N . ASN A 1 322 ? 1.318 3.352 26.821 1.00 93.75 322 ASN A N 1
ATOM 2662 C CA . ASN A 1 322 ? 0.803 2.198 27.574 1.00 93.75 322 ASN A CA 1
ATOM 2663 C C . ASN A 1 322 ? -0.732 2.103 27.630 1.00 93.75 322 ASN A C 1
ATOM 2665 O O . ASN A 1 322 ? -1.292 1.058 27.961 1.00 93.75 322 ASN A O 1
ATOM 2669 N N . LYS A 1 323 ? -1.453 3.193 27.333 1.00 92.38 323 LYS A N 1
ATOM 2670 C CA . LYS A 1 323 ? -2.922 3.171 27.262 1.00 92.38 323 LYS A CA 1
ATOM 2671 C C . LYS A 1 323 ? -3.441 2.612 25.936 1.00 92.38 323 LYS A C 1
ATOM 2673 O O . LYS A 1 323 ? -4.630 2.297 25.860 1.00 92.38 323 LYS A O 1
ATOM 2678 N N . ILE A 1 324 ? -2.593 2.506 24.913 1.00 91.50 324 ILE A N 1
ATOM 2679 C CA . ILE A 1 324 ? -2.926 1.864 23.644 1.00 91.50 324 ILE A CA 1
ATOM 2680 C C . ILE A 1 324 ? -2.592 0.380 23.761 1.00 91.50 324 ILE A C 1
ATOM 2682 O O . ILE A 1 324 ? -1.442 -0.007 23.931 1.00 91.50 324 ILE A O 1
ATOM 2686 N N . LYS A 1 325 ? -3.628 -0.453 23.699 1.00 91.19 325 LYS A N 1
ATOM 2687 C CA . LYS A 1 325 ? -3.528 -1.906 23.840 1.00 91.19 325 LYS A CA 1
ATOM 2688 C C . LYS A 1 325 ? -3.511 -2.549 22.459 1.00 91.19 325 LYS A C 1
ATOM 2690 O O . LYS A 1 325 ? -4.334 -2.192 21.620 1.00 91.19 325 LYS A O 1
ATOM 2695 N N . LEU A 1 326 ? -2.629 -3.528 22.251 1.00 89.81 326 LEU A N 1
ATOM 2696 C CA . LEU A 1 326 ? -2.482 -4.229 20.967 1.00 89.81 326 LEU A CA 1
ATOM 2697 C C . LEU A 1 326 ? -3.806 -4.850 20.486 1.00 89.81 326 LEU A C 1
ATOM 2699 O O . LEU A 1 326 ? -4.188 -4.682 19.334 1.00 89.81 326 LEU A O 1
ATOM 2703 N N . TYR A 1 327 ? -4.559 -5.472 21.395 1.00 88.94 327 TYR A N 1
ATOM 2704 C CA . TYR A 1 327 ? -5.839 -6.130 21.101 1.00 88.94 327 TYR A CA 1
ATOM 2705 C C . TYR A 1 327 ? -7.013 -5.176 20.823 1.00 88.94 327 TYR A C 1
ATOM 2707 O O . TYR A 1 327 ? -8.108 -5.635 20.515 1.00 88.94 327 TYR A O 1
ATOM 2715 N N . HIS A 1 328 ? -6.831 -3.857 20.949 1.00 88.75 328 HIS A N 1
ATOM 2716 C CA . HIS A 1 328 ? -7.846 -2.892 20.512 1.00 88.75 328 HIS A CA 1
ATOM 2717 C C . HIS A 1 328 ? -7.773 -2.611 19.007 1.00 88.75 328 HIS A C 1
ATOM 2719 O O . HIS A 1 328 ? -8.697 -2.011 18.462 1.00 88.75 328 HIS A O 1
ATOM 2725 N N . ASN A 1 329 ? -6.701 -3.025 18.327 1.00 89.25 329 ASN A N 1
ATOM 2726 C CA . ASN A 1 329 ? -6.605 -2.849 16.891 1.00 89.25 329 ASN A CA 1
ATOM 2727 C C . ASN A 1 329 ? -7.512 -3.854 16.159 1.00 89.25 329 ASN A C 1
ATOM 2729 O O . ASN A 1 329 ? -7.305 -5.059 16.256 1.00 89.25 329 ASN A O 1
ATOM 2733 N N . TYR A 1 330 ? -8.504 -3.361 15.415 1.00 87.94 330 TYR A N 1
ATOM 2734 C CA . TYR A 1 330 ? -9.478 -4.195 14.696 1.00 87.94 330 TYR A CA 1
ATOM 2735 C C . TYR A 1 330 ? -9.381 -4.078 13.166 1.00 87.94 330 TYR A C 1
ATOM 2737 O O . TYR A 1 330 ? -10.102 -4.764 12.439 1.00 87.94 330 TYR A O 1
ATOM 2745 N N . ARG A 1 331 ? -8.520 -3.191 12.652 1.00 89.44 331 ARG A N 1
ATOM 2746 C CA . ARG A 1 331 ? -8.364 -2.915 11.217 1.00 89.44 331 ARG A CA 1
ATOM 2747 C C . ARG A 1 331 ? -6.922 -2.512 10.901 1.00 89.44 331 ARG A C 1
ATOM 2749 O O . ARG A 1 331 ? -6.222 -1.969 11.737 1.00 89.44 331 ARG A O 1
ATOM 2756 N N . THR A 1 332 ? -6.498 -2.724 9.658 1.00 90.94 332 THR A N 1
ATOM 2757 C CA . THR A 1 332 ? -5.220 -2.231 9.123 1.00 90.94 332 THR A CA 1
ATOM 2758 C C . THR A 1 332 ? -4.997 -0.744 9.418 1.00 90.94 332 THR A C 1
ATOM 2760 O O . THR A 1 332 ? -5.821 0.098 9.049 1.00 90.94 332 THR A O 1
ATOM 2763 N N . SER A 1 333 ? -3.866 -0.430 10.044 1.00 93.12 333 SER A N 1
ATOM 2764 C CA . SER A 1 333 ? -3.424 0.943 10.286 1.00 93.12 333 SER A CA 1
ATOM 2765 C C . SER A 1 333 ? -3.031 1.634 8.980 1.00 93.12 333 SER A C 1
ATOM 2767 O O . SER A 1 333 ? -2.599 0.986 8.023 1.00 93.12 333 SER A O 1
ATOM 2769 N N . TYR A 1 334 ? -3.150 2.958 8.951 1.00 94.94 334 TYR A N 1
ATOM 2770 C CA . TYR A 1 334 ? -2.562 3.771 7.885 1.00 94.94 334 TYR A CA 1
ATOM 2771 C C . TYR A 1 334 ? -1.241 4.374 8.331 1.00 94.94 334 TYR A C 1
ATOM 2773 O O . TYR A 1 334 ? -0.950 4.429 9.522 1.00 94.94 334 TYR A O 1
ATOM 2781 N N . PHE A 1 335 ? -0.455 4.840 7.373 1.00 95.81 335 PHE A N 1
ATOM 2782 C CA . PHE A 1 335 ? 0.785 5.548 7.634 1.00 95.81 335 PHE A CA 1
ATOM 2783 C C . PHE A 1 335 ? 0.654 6.999 7.190 1.00 95.81 335 PHE A C 1
ATOM 2785 O O . PHE A 1 335 ? 0.160 7.279 6.099 1.00 95.81 335 PHE A O 1
ATOM 2792 N N . ILE A 1 336 ? 1.048 7.926 8.052 1.00 96.12 336 ILE A N 1
ATOM 2793 C CA . ILE A 1 336 ? 0.952 9.362 7.809 1.00 96.12 336 ILE A CA 1
ATOM 2794 C C . ILE A 1 336 ? 2.353 9.915 7.585 1.00 96.12 336 ILE A C 1
ATOM 2796 O O . ILE A 1 336 ? 3.261 9.618 8.360 1.00 96.12 336 ILE A O 1
ATOM 2800 N N . TYR A 1 337 ? 2.491 10.753 6.562 1.00 94.81 337 TYR A N 1
ATOM 2801 C CA . TYR A 1 337 ? 3.726 11.454 6.209 1.00 94.81 337 TYR A CA 1
ATOM 2802 C C . TYR A 1 337 ? 3.412 12.921 5.862 1.00 94.81 337 TYR A C 1
ATOM 2804 O O . TYR A 1 337 ? 2.314 13.183 5.362 1.00 94.81 337 TYR A O 1
ATOM 2812 N N . PRO A 1 338 ? 4.310 13.891 6.099 1.00 94.81 338 PRO A N 1
ATOM 2813 C CA . PRO A 1 338 ? 4.050 15.297 5.788 1.00 94.81 338 PRO A CA 1
ATOM 2814 C C . PRO A 1 338 ? 3.940 15.564 4.274 1.00 94.81 338 PRO A C 1
ATOM 2816 O O . PRO A 1 338 ? 4.488 14.836 3.446 1.00 94.81 338 PRO A O 1
ATOM 2819 N N . ASP A 1 339 ? 3.208 16.621 3.909 1.00 92.75 339 ASP A N 1
ATOM 2820 C CA . ASP A 1 339 ? 3.081 17.126 2.534 1.00 92.75 339 ASP A CA 1
ATOM 2821 C C . ASP A 1 339 ? 3.535 18.590 2.435 1.00 92.75 339 ASP A C 1
ATOM 2823 O O . ASP A 1 339 ? 2.714 19.513 2.430 1.00 92.75 339 ASP A O 1
ATOM 2827 N N . ASP A 1 340 ? 4.848 18.814 2.358 1.00 90.25 340 ASP A N 1
ATOM 2828 C CA . ASP A 1 340 ? 5.407 20.175 2.352 1.00 90.25 340 ASP A CA 1
ATOM 2829 C C . ASP A 1 340 ? 5.049 20.976 1.089 1.00 90.25 340 ASP A C 1
ATOM 2831 O O . ASP A 1 340 ? 4.972 22.203 1.129 1.00 90.25 340 ASP A O 1
ATOM 2835 N N . TYR A 1 341 ? 4.725 20.289 -0.014 1.00 88.38 341 TYR A N 1
ATOM 2836 C CA . TYR A 1 341 ? 4.258 20.924 -1.250 1.00 88.38 341 TYR A CA 1
ATOM 2837 C C . TYR A 1 341 ? 2.969 21.724 -1.047 1.00 88.38 341 TYR A C 1
ATOM 2839 O O . TYR A 1 341 ? 2.789 22.771 -1.665 1.00 88.38 341 TYR A O 1
ATOM 2847 N N . ARG A 1 342 ? 2.056 21.232 -0.198 1.00 89.81 342 ARG A N 1
ATOM 2848 C CA . ARG A 1 342 ? 0.765 21.889 0.048 1.00 89.81 342 ARG A CA 1
ATOM 2849 C C . ARG A 1 342 ? 0.870 22.966 1.124 1.00 89.81 342 ARG A C 1
ATOM 2851 O O . ARG A 1 342 ? 0.217 23.999 1.006 1.00 89.81 342 ARG A O 1
ATOM 2858 N N . ILE A 1 343 ? 1.642 22.716 2.181 1.00 92.44 343 ILE A N 1
ATOM 2859 C CA . ILE A 1 343 ? 1.897 23.680 3.258 1.00 92.44 343 ILE A CA 1
ATOM 2860 C C . ILE A 1 343 ? 3.372 23.579 3.642 1.00 92.44 343 ILE A C 1
ATOM 2862 O O . ILE A 1 343 ? 3.771 22.602 4.277 1.00 92.44 343 ILE A O 1
ATOM 2866 N N . LYS A 1 344 ? 4.150 24.609 3.301 1.00 93.19 344 LYS A N 1
ATOM 2867 C CA . LYS A 1 344 ? 5.577 24.699 3.639 1.00 93.19 344 LYS A CA 1
ATOM 2868 C C . LYS A 1 344 ? 5.787 24.687 5.154 1.00 93.19 344 LYS A C 1
ATOM 2870 O O . LYS A 1 344 ? 5.054 25.349 5.887 1.00 93.19 344 LYS A O 1
ATOM 2875 N N . GLY A 1 345 ? 6.804 23.964 5.615 1.00 91.31 345 GLY A N 1
ATOM 2876 C CA . GLY A 1 345 ? 7.114 23.799 7.039 1.00 91.31 345 GLY A CA 1
ATOM 2877 C C . GLY A 1 345 ? 6.344 22.666 7.729 1.00 91.31 345 GLY A C 1
ATOM 2878 O O . GLY A 1 345 ? 6.581 22.405 8.912 1.00 91.31 345 GLY A O 1
ATOM 2879 N N . SER A 1 346 ? 5.481 21.945 7.001 1.00 93.19 346 SER A N 1
ATOM 2880 C CA . SER A 1 346 ? 4.809 20.741 7.503 1.00 93.19 346 SER A CA 1
ATOM 2881 C C . SER A 1 346 ? 5.828 19.684 7.918 1.00 93.19 346 SER A C 1
ATOM 2883 O O . SER A 1 346 ? 5.691 19.111 8.997 1.00 93.19 346 SER A O 1
ATOM 2885 N N . SER A 1 347 ? 6.877 19.459 7.119 1.00 92.19 347 SER A N 1
ATOM 2886 C CA . SER A 1 347 ? 7.907 18.452 7.417 1.00 92.19 347 SER A CA 1
ATOM 2887 C C . SER A 1 347 ? 8.694 18.768 8.694 1.00 92.19 347 SER A C 1
ATOM 2889 O O . SER A 1 347 ? 8.920 17.883 9.520 1.00 92.19 347 SER A O 1
ATOM 2891 N N . SER A 1 348 ? 9.047 20.040 8.909 1.00 93.00 348 SER A N 1
ATOM 2892 C CA . SER A 1 348 ? 9.788 20.488 10.099 1.00 93.00 348 SER A CA 1
ATOM 2893 C C . SER A 1 348 ? 8.970 20.322 11.387 1.00 93.00 348 SER A C 1
ATOM 2895 O O . SER A 1 348 ? 9.450 19.747 12.373 1.00 93.00 348 SER A O 1
ATOM 2897 N N . PHE A 1 349 ? 7.699 20.746 11.367 1.00 93.50 349 PHE A N 1
ATOM 2898 C CA . PHE A 1 349 ? 6.782 20.538 12.490 1.00 93.50 349 PHE A CA 1
ATOM 2899 C C . PHE A 1 349 ? 6.573 19.047 12.771 1.00 93.50 349 PHE A C 1
ATOM 2901 O O . PHE A 1 349 ? 6.617 18.607 13.920 1.00 93.50 349 PHE A O 1
ATOM 2908 N N . PHE A 1 350 ? 6.366 18.259 11.718 1.00 94.00 350 PHE A N 1
ATOM 2909 C CA . PHE A 1 350 ? 6.087 16.835 11.817 1.00 94.00 350 PHE A CA 1
ATOM 2910 C C . PHE A 1 350 ? 7.266 16.050 12.413 1.00 94.00 350 PHE A C 1
ATOM 2912 O O . PHE A 1 350 ? 7.058 15.243 13.319 1.00 94.00 350 PHE A O 1
ATOM 2919 N N . SER A 1 351 ? 8.499 16.347 11.989 1.00 93.62 351 SER A N 1
ATOM 2920 C CA . SER A 1 351 ? 9.725 15.776 12.571 1.00 93.62 351 SER A CA 1
ATOM 2921 C C . SER A 1 351 ? 9.866 16.126 14.058 1.00 93.62 351 SER A C 1
ATOM 2923 O O . SER A 1 351 ? 10.070 15.253 14.907 1.00 93.62 351 SER A O 1
ATOM 2925 N N . SER A 1 352 ? 9.635 17.396 14.408 1.00 94.88 352 SER A N 1
ATOM 2926 C CA . SER A 1 352 ? 9.662 17.857 15.802 1.00 94.88 352 SER A CA 1
ATOM 2927 C C . SER A 1 352 ? 8.613 17.147 16.666 1.00 94.88 352 SER A C 1
ATOM 2929 O O . SER A 1 352 ? 8.893 16.768 17.806 1.00 94.88 352 SER A O 1
ATOM 2931 N N . LEU A 1 353 ? 7.413 16.923 16.121 1.00 95.06 353 LEU A N 1
ATOM 2932 C CA . LEU A 1 353 ? 6.331 16.224 16.807 1.00 95.06 353 LEU A CA 1
ATOM 2933 C C . LEU A 1 353 ? 6.677 14.753 17.074 1.00 95.06 353 LEU A C 1
ATOM 2935 O O . LEU A 1 353 ? 6.443 14.281 18.186 1.00 95.06 353 LEU A O 1
ATOM 2939 N N . ILE A 1 354 ? 7.254 14.043 16.097 1.00 95.25 354 ILE A N 1
ATOM 2940 C CA . ILE A 1 354 ? 7.713 12.655 16.274 1.00 95.25 354 ILE A CA 1
ATOM 2941 C C . ILE A 1 354 ? 8.724 12.579 17.418 1.00 95.25 354 ILE A C 1
ATOM 2943 O O . ILE A 1 354 ? 8.521 11.820 18.368 1.00 95.25 354 ILE A O 1
ATOM 2947 N N . ASN A 1 355 ? 9.762 13.417 17.373 1.00 95.81 355 ASN A N 1
ATOM 2948 C CA . ASN A 1 355 ? 10.826 13.418 18.376 1.00 95.81 355 ASN A CA 1
ATOM 2949 C C . ASN A 1 355 ? 10.278 13.679 19.785 1.00 95.81 355 ASN A C 1
ATOM 2951 O O . ASN A 1 355 ? 10.595 12.954 20.728 1.00 95.81 355 ASN A O 1
ATOM 2955 N N . GLN A 1 356 ? 9.389 14.665 19.936 1.00 96.25 356 GLN A N 1
ATOM 2956 C CA . GLN A 1 356 ? 8.786 14.988 21.231 1.00 96.25 356 GLN A CA 1
ATOM 2957 C C . GLN A 1 356 ? 7.863 13.887 21.763 1.00 96.25 356 GLN A C 1
ATOM 2959 O O . GLN A 1 356 ? 7.811 13.665 22.974 1.00 96.25 356 GLN A O 1
ATOM 2964 N N . LEU A 1 357 ? 7.127 13.197 20.890 1.00 96.00 357 LEU A N 1
ATOM 2965 C CA . LEU A 1 357 ? 6.246 12.105 21.300 1.00 96.00 357 LEU A CA 1
ATOM 2966 C C . LEU A 1 357 ? 7.022 10.872 21.756 1.00 96.00 357 LEU A C 1
ATOM 2968 O O . LEU A 1 357 ? 6.608 10.233 22.723 1.00 96.00 357 LEU A O 1
ATOM 2972 N N . ILE A 1 358 ? 8.162 10.591 21.124 1.00 95.50 358 ILE A N 1
ATOM 2973 C CA . ILE A 1 358 ? 9.061 9.503 21.523 1.00 95.50 358 ILE A CA 1
ATOM 2974 C C . ILE A 1 358 ? 9.712 9.817 22.870 1.00 95.50 358 ILE A C 1
ATOM 2976 O O . ILE A 1 358 ? 9.600 9.012 23.790 1.00 95.50 358 ILE A O 1
ATOM 2980 N N . ILE A 1 359 ? 10.296 11.013 23.031 1.00 96.56 359 ILE A N 1
ATOM 2981 C CA . ILE A 1 359 ? 10.929 11.439 24.294 1.00 96.56 359 ILE A CA 1
ATOM 2982 C C . ILE A 1 359 ? 9.941 11.364 25.466 1.00 96.56 359 ILE A C 1
ATOM 2984 O O . ILE A 1 359 ? 10.307 10.986 26.576 1.00 96.56 359 ILE A O 1
ATOM 2988 N N . LYS A 1 360 ? 8.676 11.732 25.234 1.00 96.31 360 LYS A N 1
ATOM 2989 C CA . LYS A 1 360 ? 7.642 11.766 26.279 1.00 96.31 360 LYS A CA 1
ATOM 2990 C C . LYS A 1 360 ? 6.870 10.450 26.439 1.00 96.31 360 LYS A C 1
ATOM 2992 O O . LYS A 1 360 ? 5.951 10.428 27.256 1.00 96.31 360 LYS A O 1
ATOM 2997 N N . ASP A 1 361 ? 7.187 9.413 25.660 1.00 96.31 361 ASP A N 1
ATOM 2998 C CA . ASP A 1 361 ? 6.445 8.144 25.552 1.00 96.31 361 ASP A CA 1
ATOM 2999 C C . ASP A 1 361 ? 4.915 8.336 25.428 1.00 96.31 361 ASP A C 1
ATOM 3001 O O . ASP A 1 361 ? 4.082 7.811 26.185 1.00 96.31 361 ASP A O 1
ATOM 3005 N N . LYS A 1 362 ? 4.525 9.178 24.466 1.00 96.69 362 LYS A N 1
ATOM 3006 C CA . LYS A 1 362 ? 3.131 9.553 24.206 1.00 96.69 362 LYS A CA 1
ATOM 3007 C C . LYS A 1 362 ? 2.727 9.278 22.765 1.00 96.69 362 LYS A C 1
ATOM 3009 O O . LYS A 1 362 ? 3.528 9.287 21.842 1.00 96.69 362 LYS A O 1
ATOM 3014 N N . VAL A 1 363 ? 1.428 9.091 22.584 1.00 96.56 363 VAL A N 1
ATOM 3015 C CA . VAL A 1 363 ? 0.745 9.034 21.293 1.00 96.56 363 VAL A CA 1
ATOM 3016 C C . VAL A 1 363 ? -0.201 10.221 21.173 1.00 96.56 363 VAL A C 1
ATOM 3018 O O . VAL A 1 363 ? -0.767 10.679 22.173 1.00 96.56 363 VAL A O 1
ATOM 3021 N N . ALA A 1 364 ? -0.404 10.714 19.956 1.00 97.06 364 ALA A N 1
ATOM 3022 C CA . ALA A 1 364 ? -1.404 11.744 19.697 1.00 97.06 364 ALA A CA 1
ATOM 3023 C C . ALA A 1 364 ? -2.752 11.091 19.371 1.00 97.06 364 ALA A C 1
ATOM 3025 O O . ALA A 1 364 ? -2.841 10.213 18.520 1.00 97.06 364 ALA A O 1
ATOM 3026 N N . ILE A 1 365 ? -3.812 11.510 20.056 1.00 97.38 365 ILE A N 1
ATOM 3027 C CA . ILE A 1 365 ? -5.180 11.088 19.761 1.00 97.38 365 ILE A CA 1
ATOM 3028 C C . ILE A 1 365 ? -5.775 12.090 18.789 1.00 97.38 365 ILE A C 1
ATOM 3030 O O . ILE A 1 365 ? -5.788 13.293 19.054 1.00 97.38 365 ILE A O 1
ATOM 3034 N N . VAL A 1 366 ? -6.277 11.585 17.670 1.00 96.62 366 VAL A N 1
ATOM 3035 C CA . VAL A 1 366 ? -6.833 12.398 16.596 1.00 96.62 366 VAL A CA 1
ATOM 3036 C C . VAL A 1 366 ? -8.238 11.946 16.247 1.00 96.62 366 VAL A C 1
ATOM 3038 O O . VAL A 1 366 ? -8.566 10.761 16.296 1.00 96.62 366 VAL A O 1
ATOM 3041 N N . ARG A 1 367 ? -9.073 12.907 15.872 1.00 95.50 367 ARG A N 1
ATOM 3042 C CA . ARG A 1 367 ? -10.330 12.659 15.180 1.00 95.50 367 ARG A CA 1
ATOM 3043 C C . ARG A 1 367 ? -10.039 12.662 13.685 1.00 95.50 367 ARG A C 1
ATOM 3045 O O . ARG A 1 367 ? -9.476 13.625 13.174 1.00 95.50 367 ARG A O 1
ATOM 3052 N N . PHE A 1 368 ? -10.404 11.588 13.006 1.00 95.00 368 PHE A N 1
ATOM 3053 C CA . PHE A 1 368 ? -10.042 11.313 11.627 1.00 95.00 368 PHE A CA 1
ATOM 3054 C C . PHE A 1 368 ? -11.293 11.124 10.767 1.00 95.00 368 PHE A C 1
ATOM 3056 O O . PHE A 1 368 ? -12.129 10.260 11.051 1.00 95.00 368 PHE A O 1
ATOM 3063 N N . ILE A 1 369 ? -11.405 11.930 9.710 1.00 93.25 369 ILE A N 1
ATOM 3064 C CA . ILE A 1 369 ? -12.459 11.850 8.697 1.00 93.25 369 ILE A CA 1
ATOM 3065 C C . ILE A 1 369 ? -11.767 11.757 7.333 1.00 93.25 369 ILE A C 1
ATOM 3067 O O . ILE A 1 369 ? -11.252 12.760 6.840 1.00 93.25 369 ILE A O 1
ATOM 3071 N N . PRO A 1 370 ? -11.706 10.562 6.718 1.00 87.75 370 PRO A N 1
ATOM 3072 C CA . PRO A 1 370 ? -10.909 10.363 5.514 1.00 87.75 370 PRO A CA 1
ATOM 3073 C C . PRO A 1 370 ? -11.501 11.029 4.274 1.00 87.75 370 PRO A C 1
ATOM 3075 O O . PRO A 1 370 ? -10.734 11.382 3.392 1.00 87.75 370 PRO A O 1
ATOM 3078 N N . ARG A 1 371 ? -12.830 11.120 4.148 1.00 88.00 371 ARG A N 1
ATOM 3079 C CA . ARG A 1 371 ? -13.539 11.727 3.007 1.00 88.00 371 ARG A CA 1
ATOM 3080 C C . ARG A 1 371 ? -14.848 12.343 3.492 1.00 88.00 371 ARG A C 1
ATOM 3082 O O . ARG A 1 371 ? -15.380 11.905 4.514 1.00 88.00 371 ARG A O 1
ATOM 3089 N N . GLN A 1 372 ? -15.402 13.295 2.747 1.00 84.94 372 GLN A N 1
ATOM 3090 C CA . GLN A 1 372 ? -16.714 13.874 3.054 1.00 84.94 372 GLN A CA 1
ATOM 3091 C C . GLN A 1 372 ? -17.797 12.779 3.101 1.00 84.94 372 GLN A C 1
ATOM 3093 O O . GLN A 1 372 ? -17.777 11.838 2.308 1.00 84.94 372 GLN A O 1
ATOM 3098 N N . GLY A 1 373 ? -18.686 12.850 4.096 1.00 81.12 373 GLY A N 1
ATOM 3099 C CA . GLY A 1 373 ? -19.705 11.822 4.355 1.00 81.12 373 GLY A CA 1
ATOM 3100 C C . GLY A 1 373 ? -19.171 10.504 4.941 1.00 81.12 373 GLY A C 1
ATOM 3101 O O . GLY A 1 373 ? -19.929 9.542 5.085 1.00 81.12 373 GLY A O 1
ATOM 3102 N N . SER A 1 374 ? -17.877 10.424 5.278 1.00 86.31 374 SER A N 1
ATOM 3103 C CA . SER A 1 374 ? -17.325 9.287 6.025 1.00 86.31 374 SER A CA 1
ATOM 3104 C C . SER A 1 374 ? -17.641 9.397 7.511 1.00 86.31 374 SER A C 1
ATOM 3106 O O . SER A 1 374 ? -17.693 10.486 8.075 1.00 86.31 374 SER A O 1
ATOM 3108 N N . GLN A 1 375 ? -17.770 8.246 8.169 1.00 86.62 375 GLN A N 1
ATOM 3109 C CA . GLN A 1 375 ? -17.933 8.194 9.618 1.00 86.62 375 GLN A CA 1
ATOM 3110 C C . GLN A 1 375 ? -16.700 8.756 10.327 1.00 86.62 375 GLN A C 1
ATOM 3112 O O . GLN A 1 375 ? -15.563 8.417 9.987 1.00 86.62 375 GLN A O 1
ATOM 3117 N N . VAL A 1 376 ? -16.948 9.567 11.351 1.00 91.88 376 VAL A N 1
ATOM 3118 C CA . VAL A 1 376 ? -15.916 10.083 12.248 1.00 91.88 376 VAL A CA 1
ATOM 3119 C C . VAL A 1 376 ? -15.309 8.931 13.037 1.00 91.88 376 VAL A C 1
ATOM 3121 O O . VAL A 1 376 ? -16.040 8.161 13.661 1.00 91.88 376 VAL A O 1
ATOM 3124 N N . ARG A 1 377 ? -13.977 8.810 13.028 1.00 92.94 377 ARG A N 1
ATOM 3125 C CA . ARG A 1 377 ? -13.252 7.817 13.832 1.00 92.94 377 ARG A CA 1
ATOM 3126 C C . ARG A 1 377 ? -12.206 8.478 14.714 1.00 92.94 377 ARG A C 1
ATOM 3128 O O . ARG A 1 377 ? -11.560 9.434 14.297 1.00 92.94 377 ARG A O 1
ATOM 3135 N N . PHE A 1 378 ? -12.015 7.953 15.921 1.00 95.19 378 PHE A N 1
ATOM 3136 C CA . PHE A 1 378 ? -10.838 8.279 16.718 1.00 95.19 378 PHE A CA 1
ATOM 3137 C C . PHE A 1 378 ? -9.696 7.332 16.368 1.00 95.19 378 PHE A C 1
ATOM 3139 O O . PHE A 1 378 ? -9.880 6.119 16.257 1.00 95.19 378 PHE A O 1
ATOM 3146 N N . CYS A 1 379 ? -8.509 7.900 16.214 1.00 95.88 379 CYS A N 1
ATOM 3147 C CA . CYS A 1 379 ? -7.292 7.169 15.919 1.00 95.88 379 CYS A CA 1
ATOM 3148 C C . CYS A 1 379 ? -6.177 7.607 16.872 1.00 95.88 379 CYS A C 1
ATOM 3150 O O . CYS A 1 379 ? -6.179 8.728 17.383 1.00 95.88 379 CYS A O 1
ATOM 3152 N N . ALA A 1 380 ? -5.216 6.721 17.099 1.00 96.69 380 ALA A N 1
ATOM 3153 C CA . ALA A 1 380 ? -3.962 7.036 17.763 1.00 96.69 380 ALA A CA 1
ATOM 3154 C C . ALA A 1 380 ? -2.853 7.129 16.712 1.00 96.69 380 ALA A C 1
ATOM 3156 O O . ALA A 1 380 ? -2.641 6.186 15.955 1.00 96.69 380 ALA A O 1
ATOM 3157 N N . LEU A 1 381 ? -2.151 8.257 16.680 1.00 96.69 381 LEU A N 1
ATOM 3158 C CA . LEU A 1 381 ? -0.908 8.437 15.944 1.00 96.69 381 LEU A CA 1
ATOM 3159 C C . LEU A 1 381 ? 0.241 7.940 16.818 1.00 96.69 381 LEU A C 1
ATOM 3161 O O . LEU A 1 381 ? 0.629 8.592 17.794 1.00 96.69 381 LEU A O 1
ATOM 3165 N N . LEU A 1 382 ? 0.756 6.765 16.474 1.00 95.50 382 LEU A N 1
ATOM 3166 C CA . LEU A 1 382 ? 1.938 6.182 17.092 1.00 95.50 382 LEU A CA 1
ATOM 3167 C C . LEU A 1 382 ? 3.183 6.685 16.341 1.00 95.50 382 LEU A C 1
ATOM 3169 O O . LEU A 1 382 ? 3.281 6.400 15.143 1.00 95.50 382 LEU A O 1
ATOM 3173 N N . PRO A 1 383 ? 4.099 7.437 16.987 1.00 96.38 383 PRO A N 1
ATOM 3174 C CA . PRO A 1 383 ? 5.318 7.910 16.334 1.00 96.38 383 PRO A CA 1
ATOM 3175 C C . PRO A 1 383 ? 6.212 6.737 15.932 1.00 96.38 383 PRO A C 1
ATOM 3177 O O . PRO A 1 383 ? 6.378 5.785 16.696 1.00 96.38 383 PRO A O 1
ATOM 3180 N N . GLN A 1 384 ? 6.803 6.837 14.747 1.00 93.81 384 GLN A N 1
ATOM 3181 C CA . GLN A 1 384 ? 7.791 5.910 14.215 1.00 93.81 384 GLN A CA 1
ATOM 3182 C C . GLN A 1 384 ? 9.021 6.713 13.789 1.00 93.81 384 GLN A C 1
ATOM 3184 O O . GLN A 1 384 ? 8.910 7.648 12.993 1.00 93.81 384 GLN A O 1
ATOM 3189 N N . GLN A 1 385 ? 10.175 6.364 14.355 1.00 91.31 385 GLN A N 1
ATOM 3190 C CA . GLN A 1 385 ? 11.470 6.870 13.912 1.00 91.31 385 GLN A CA 1
ATOM 3191 C C . GLN A 1 385 ? 11.957 6.073 12.711 1.00 91.31 385 GLN A C 1
ATOM 3193 O O . GLN A 1 385 ? 11.521 4.946 12.483 1.00 91.31 385 GLN A O 1
ATOM 3198 N N . GLU A 1 386 ? 12.852 6.684 11.950 1.00 88.50 386 GLU A N 1
ATOM 3199 C CA . GLU A 1 386 ? 13.532 5.983 10.880 1.00 88.50 386 GLU A CA 1
ATOM 3200 C C . GLU A 1 386 ? 14.479 4.931 11.458 1.00 88.50 386 GLU A C 1
ATOM 3202 O O . GLU A 1 386 ? 15.267 5.220 12.360 1.00 88.50 386 GLU A O 1
ATOM 3207 N N . SER A 1 387 ? 14.398 3.713 10.938 1.00 85.94 387 SER A N 1
ATOM 3208 C CA . SER A 1 387 ? 15.332 2.643 11.270 1.00 85.94 387 SER A CA 1
ATOM 3209 C C . SER A 1 387 ? 15.601 1.773 10.054 1.00 85.94 387 SER A C 1
ATOM 3211 O O . SER A 1 387 ? 14.821 1.743 9.101 1.00 85.94 387 SER A O 1
ATOM 3213 N N . TYR A 1 388 ? 16.712 1.049 10.105 1.00 80.19 388 TYR A N 1
ATOM 3214 C CA . TYR A 1 388 ? 17.108 0.090 9.087 1.00 80.19 388 TYR A CA 1
ATOM 3215 C C . TYR A 1 388 ? 17.220 -1.273 9.743 1.00 80.19 388 TYR A C 1
ATOM 3217 O O . TYR A 1 388 ? 17.898 -1.409 10.761 1.00 80.19 388 TYR A O 1
ATOM 3225 N N . ASP A 1 389 ? 16.542 -2.263 9.175 1.00 71.25 389 ASP A N 1
ATOM 3226 C CA . ASP A 1 389 ? 16.672 -3.646 9.638 1.00 71.25 389 ASP A CA 1
ATOM 3227 C C . ASP A 1 389 ? 18.047 -4.224 9.219 1.00 71.25 389 ASP A C 1
ATOM 3229 O O . ASP A 1 389 ? 18.780 -3.598 8.454 1.00 71.25 389 ASP A O 1
ATOM 3233 N N . GLU A 1 390 ? 18.401 -5.438 9.661 1.00 67.25 390 GLU A N 1
ATOM 3234 C CA . GLU A 1 390 ? 19.657 -6.131 9.280 1.00 67.25 390 GLU A CA 1
ATOM 3235 C C . GLU A 1 390 ? 19.821 -6.256 7.754 1.00 67.25 390 GLU A C 1
ATOM 3237 O O . GLU A 1 390 ? 20.908 -6.104 7.204 1.00 67.25 390 GLU A O 1
ATOM 3242 N N . ASN A 1 391 ? 18.693 -6.411 7.061 1.00 59.03 391 ASN A N 1
ATOM 3243 C CA . ASN A 1 391 ? 18.572 -6.415 5.602 1.00 59.03 391 ASN A CA 1
ATOM 3244 C C . ASN A 1 391 ? 18.549 -4.996 4.987 1.00 59.03 391 ASN A C 1
ATOM 3246 O O . ASN A 1 391 ? 18.044 -4.791 3.888 1.00 59.03 391 ASN A O 1
ATOM 3250 N N . ARG A 1 392 ? 18.964 -3.975 5.749 1.00 62.75 392 ARG A N 1
ATOM 3251 C CA . ARG A 1 392 ? 18.909 -2.536 5.431 1.00 62.75 392 ARG A CA 1
ATOM 3252 C C . ARG A 1 392 ? 17.563 -2.065 4.847 1.00 62.75 392 ARG A C 1
ATOM 3254 O O . ARG A 1 392 ? 17.508 -1.077 4.113 1.00 62.75 392 ARG A O 1
ATOM 3261 N N . PHE A 1 393 ? 16.468 -2.754 5.183 1.00 68.31 393 PHE A N 1
ATOM 3262 C CA . PHE A 1 393 ? 15.112 -2.353 4.823 1.00 68.31 393 PHE A CA 1
ATOM 3263 C C . PHE A 1 393 ? 14.729 -1.137 5.660 1.00 68.31 393 PHE A C 1
ATOM 3265 O O . PHE A 1 393 ? 14.812 -1.180 6.887 1.00 68.31 393 PHE A O 1
ATOM 3272 N N . GLN A 1 394 ? 14.329 -0.056 4.995 1.00 76.94 394 GLN A N 1
ATOM 3273 C CA . GLN A 1 394 ? 13.984 1.185 5.671 1.00 76.94 394 GLN A CA 1
ATOM 3274 C C . GLN A 1 394 ? 12.584 1.084 6.284 1.00 76.94 394 GLN A C 1
ATOM 3276 O O . GLN A 1 394 ? 11.587 0.915 5.578 1.00 76.94 394 GLN A O 1
ATOM 3281 N N . GLN A 1 395 ? 12.496 1.279 7.594 1.00 83.94 395 GLN A N 1
ATOM 3282 C CA . GLN A 1 395 ? 11.257 1.666 8.252 1.00 83.94 395 GLN A CA 1
ATOM 3283 C C . GLN A 1 395 ? 11.146 3.194 8.168 1.00 83.94 395 GLN A C 1
ATOM 3285 O O . GLN A 1 395 ? 11.976 3.894 8.747 1.00 83.94 395 GLN A O 1
ATOM 3290 N N . PRO A 1 396 ? 10.170 3.745 7.423 1.00 86.69 396 PRO A N 1
ATOM 3291 C CA . PRO A 1 396 ? 10.121 5.181 7.170 1.00 86.69 396 PRO A CA 1
ATOM 3292 C C . PRO A 1 396 ? 9.760 5.969 8.440 1.00 86.69 396 PRO A C 1
ATOM 3294 O O . PRO A 1 396 ? 8.946 5.493 9.239 1.00 86.69 396 PRO A O 1
ATOM 3297 N N . PRO A 1 397 ? 10.276 7.196 8.621 1.00 91.44 397 PRO A N 1
ATOM 3298 C CA . PRO A 1 397 ? 9.849 8.064 9.713 1.00 91.44 397 PRO A CA 1
ATOM 3299 C C . PRO A 1 397 ? 8.413 8.546 9.474 1.00 91.44 397 PRO A C 1
ATOM 3301 O O . PRO A 1 397 ? 8.048 8.939 8.364 1.00 91.44 397 PRO A O 1
ATOM 3304 N N . GLY A 1 398 ? 7.565 8.517 10.502 1.00 94.69 398 GLY A N 1
ATOM 3305 C CA . GLY A 1 398 ? 6.149 8.839 10.324 1.00 94.69 398 GLY A CA 1
ATOM 3306 C C . GLY A 1 398 ? 5.263 8.592 11.531 1.00 94.69 398 GLY A C 1
ATOM 3307 O O . GLY A 1 398 ? 5.730 8.418 12.657 1.00 94.69 398 GLY A O 1
ATOM 3308 N N . PHE A 1 399 ? 3.953 8.546 11.279 1.00 96.31 399 PHE A N 1
ATOM 3309 C CA . PHE A 1 399 ? 2.984 8.061 12.260 1.00 96.31 399 PHE A CA 1
ATOM 3310 C C . PHE A 1 399 ? 2.202 6.872 11.725 1.00 96.31 399 PHE A C 1
ATOM 3312 O O . PHE A 1 399 ? 1.587 6.950 10.661 1.00 96.31 399 PHE A O 1
ATOM 3319 N N . ASN A 1 400 ? 2.115 5.817 12.530 1.00 95.31 400 ASN A N 1
ATOM 3320 C CA . ASN A 1 400 ? 1.113 4.780 12.336 1.00 95.31 400 ASN A CA 1
ATOM 3321 C C . ASN A 1 400 ? -0.225 5.275 12.904 1.00 95.31 400 ASN A C 1
ATOM 3323 O O . ASN A 1 400 ? -0.361 5.481 14.110 1.00 95.31 400 ASN A O 1
ATOM 3327 N N . LEU A 1 401 ? -1.214 5.471 12.036 1.00 95.56 401 LEU A N 1
ATOM 3328 C CA . LEU A 1 401 ? -2.592 5.810 12.374 1.00 95.56 401 LEU A CA 1
ATOM 3329 C C . LEU A 1 401 ? -3.354 4.529 12.733 1.00 95.56 401 LEU A C 1
ATOM 3331 O O . LEU A 1 401 ? -3.864 3.822 11.860 1.00 95.56 401 LEU A O 1
ATOM 3335 N N . ILE A 1 402 ? -3.433 4.243 14.028 1.00 95.38 402 ILE A N 1
ATOM 3336 C CA . ILE A 1 402 ? -4.124 3.076 14.581 1.00 95.38 402 ILE A CA 1
ATOM 3337 C C . ILE A 1 402 ? -5.576 3.450 14.876 1.00 95.38 402 ILE A C 1
ATOM 3339 O O . ILE A 1 402 ? -5.841 4.401 15.613 1.00 95.38 402 ILE A O 1
ATOM 3343 N N . TYR A 1 403 ? -6.528 2.697 14.330 1.00 94.50 403 TYR A N 1
ATOM 3344 C CA . TYR A 1 403 ? -7.950 2.895 14.607 1.00 94.50 403 TYR A CA 1
ATOM 3345 C C . TYR A 1 403 ? -8.301 2.470 16.030 1.00 94.50 403 TYR A C 1
ATOM 3347 O O . TYR A 1 403 ? -7.978 1.360 16.451 1.00 94.50 403 TYR A O 1
ATOM 3355 N N . LEU A 1 404 ? -8.994 3.344 16.762 1.00 94.44 404 LEU A N 1
ATOM 3356 C CA . LEU A 1 404 ? -9.507 3.026 18.089 1.00 94.44 404 LEU A CA 1
ATOM 3357 C C . LEU A 1 404 ? -10.956 2.530 17.973 1.00 94.44 404 LEU A C 1
ATOM 3359 O O . LEU A 1 404 ? -11.748 3.149 17.255 1.00 94.44 404 LEU A O 1
ATOM 3363 N N . PRO A 1 405 ? -11.309 1.424 18.648 1.00 94.69 405 PRO A N 1
ATOM 3364 C CA . PRO A 1 405 ? -12.664 0.895 18.631 1.00 94.69 405 PRO A CA 1
ATOM 3365 C C . PRO A 1 405 ? -13.596 1.820 19.417 1.00 94.69 405 PRO A C 1
ATOM 3367 O O . PRO A 1 405 ? -13.229 2.330 20.482 1.00 94.69 405 PRO A O 1
ATOM 3370 N N . TYR A 1 406 ? -14.811 2.015 18.910 1.00 93.19 406 TYR A N 1
ATOM 3371 C CA . TYR A 1 406 ? -15.910 2.560 19.705 1.00 93.19 406 TYR A CA 1
ATOM 3372 C C . TYR A 1 406 ? -16.456 1.494 20.657 1.00 93.19 406 TYR A C 1
ATOM 3374 O O . TYR A 1 406 ? -16.116 0.314 20.567 1.00 93.19 406 TYR A O 1
ATOM 3382 N N . ALA A 1 407 ? -17.331 1.907 21.576 1.00 92.69 407 ALA A N 1
ATOM 3383 C CA . ALA A 1 407 ? -18.003 0.978 22.479 1.00 92.69 407 ALA A CA 1
ATOM 3384 C C . ALA A 1 407 ? -18.747 -0.135 21.715 1.00 92.69 407 ALA A C 1
ATOM 3386 O O . ALA A 1 407 ? -18.710 -1.284 22.144 1.00 92.69 407 ALA A O 1
ATOM 3387 N N . ASP A 1 408 ? -19.335 0.187 20.558 1.00 91.31 408 ASP A N 1
ATOM 3388 C CA . ASP A 1 408 ? -20.058 -0.763 19.701 1.00 91.31 408 ASP A CA 1
ATOM 3389 C C . ASP A 1 408 ? -19.157 -1.838 19.067 1.00 91.31 408 ASP A C 1
ATOM 3391 O O . ASP A 1 408 ? -19.612 -2.943 18.763 1.00 91.31 408 ASP A O 1
ATOM 3395 N N . ASP A 1 409 ? -17.869 -1.531 18.882 1.00 90.94 409 ASP A N 1
ATOM 3396 C CA . ASP A 1 409 ? -16.888 -2.459 18.312 1.00 90.94 409 ASP A CA 1
ATOM 3397 C C . ASP A 1 409 ? -16.392 -3.471 19.364 1.00 90.94 409 ASP A C 1
ATOM 3399 O O . ASP A 1 409 ? -15.916 -4.559 19.025 1.00 90.94 409 ASP A O 1
ATOM 3403 N N . LEU A 1 410 ? -16.518 -3.141 20.655 1.00 90.06 410 LEU A N 1
ATOM 3404 C CA . LEU A 1 410 ? -16.063 -3.981 21.759 1.00 90.06 410 LEU A CA 1
ATOM 3405 C C . LEU A 1 410 ? -17.084 -5.080 22.077 1.00 90.06 410 LEU A C 1
ATOM 3407 O O . LEU A 1 410 ? -18.255 -4.833 22.361 1.00 90.06 410 LEU A O 1
ATOM 3411 N N . ARG A 1 411 ? -16.623 -6.334 22.093 1.00 88.00 411 ARG A N 1
ATOM 3412 C CA . ARG A 1 411 ? -17.458 -7.500 22.416 1.00 88.00 411 ARG A CA 1
ATOM 3413 C C . ARG A 1 411 ? -17.201 -7.971 23.847 1.00 88.00 411 ARG A C 1
ATOM 3415 O O . ARG A 1 411 ? -16.065 -8.230 24.230 1.00 88.00 411 ARG A O 1
ATOM 3422 N N . SER A 1 412 ? -18.265 -8.113 24.642 1.00 84.75 412 SER A N 1
ATOM 3423 C CA . SER A 1 412 ? -18.175 -8.630 26.015 1.00 84.75 412 SER A CA 1
ATOM 3424 C C . SER A 1 412 ? -17.978 -10.148 26.021 1.00 84.75 412 SER A C 1
ATOM 3426 O O . SER A 1 412 ? -18.837 -10.891 25.547 1.00 84.75 412 SER A O 1
ATOM 3428 N N . LEU A 1 413 ? -16.869 -10.612 26.606 1.00 83.88 413 LEU A N 1
ATOM 3429 C CA . LEU A 1 413 ? -16.545 -12.037 26.761 1.00 83.88 413 LEU A CA 1
ATOM 3430 C C . LEU A 1 413 ? -16.946 -12.610 28.132 1.00 83.88 413 LEU A C 1
ATOM 3432 O O . LEU A 1 413 ? -16.683 -13.778 28.398 1.00 83.88 413 LEU A O 1
ATOM 3436 N N . LYS A 1 414 ? -17.623 -11.830 28.991 1.00 79.12 414 LYS A N 1
ATOM 3437 C CA . LYS A 1 414 ? -17.920 -12.199 30.394 1.00 79.12 414 LYS A CA 1
ATOM 3438 C C . LYS A 1 414 ? -18.620 -13.555 30.571 1.00 79.12 414 LYS A C 1
ATOM 3440 O O . LYS A 1 414 ? -18.470 -14.173 31.611 1.00 79.12 414 LYS A O 1
ATOM 3445 N N . LYS A 1 415 ? -19.388 -14.009 29.574 1.00 75.31 415 LYS A N 1
ATOM 3446 C CA . LYS A 1 415 ? -20.103 -15.299 29.610 1.00 75.31 415 LYS A CA 1
ATOM 3447 C C . LYS A 1 415 ? -19.264 -16.498 29.139 1.00 75.31 415 LYS A C 1
ATOM 3449 O O . LYS A 1 415 ? -19.701 -17.623 29.320 1.00 75.31 415 LYS A O 1
ATOM 3454 N N . LYS A 1 416 ? -18.119 -16.267 28.483 1.00 74.31 416 LYS A N 1
ATOM 3455 C CA . LYS A 1 416 ? -17.283 -17.312 27.858 1.00 74.31 416 LYS A CA 1
ATOM 3456 C C . LYS A 1 416 ? -15.947 -17.543 28.565 1.00 74.31 416 LYS A C 1
ATOM 3458 O O . LYS A 1 416 ? -15.307 -18.552 28.305 1.00 74.31 416 LYS A O 1
ATOM 3463 N N . VAL A 1 417 ? -15.509 -16.608 29.405 1.00 73.38 417 VAL A N 1
ATOM 3464 C CA . VAL A 1 417 ? -14.255 -16.737 30.155 1.00 73.38 417 VAL A CA 1
ATOM 3465 C C . VAL A 1 417 ? -14.554 -17.436 31.485 1.00 73.38 417 VAL A C 1
ATOM 3467 O O . VAL A 1 417 ? -15.487 -17.006 32.170 1.00 73.38 417 VAL A O 1
ATOM 3470 N N . PRO A 1 418 ? -13.805 -18.491 31.857 1.00 70.69 418 PRO A N 1
ATOM 3471 C CA . PRO A 1 418 ? -13.916 -19.105 33.175 1.00 70.69 418 PRO A CA 1
ATOM 3472 C C . PRO A 1 418 ? -13.758 -18.036 34.260 1.00 70.69 418 PRO A C 1
ATOM 3474 O O . PRO A 1 418 ? -12.836 -17.226 34.208 1.00 70.69 418 PRO A O 1
ATOM 3477 N N . GLN A 1 419 ? -14.666 -18.006 35.235 1.00 65.50 419 GLN A N 1
ATOM 3478 C CA . GLN A 1 419 ? -14.641 -16.987 36.294 1.00 65.50 419 GLN A CA 1
ATOM 3479 C C . GLN A 1 419 ? -13.473 -17.174 37.273 1.00 65.50 419 GLN A C 1
ATOM 3481 O O . GLN A 1 419 ? -13.091 -16.226 37.955 1.00 65.50 419 GLN A O 1
ATOM 3486 N N . LYS A 1 420 ? -12.897 -18.380 37.327 1.00 73.38 420 LYS A N 1
ATOM 3487 C CA . LYS A 1 420 ? -11.696 -18.692 38.100 1.00 73.38 420 LYS A CA 1
ATOM 3488 C C . LYS A 1 420 ? -10.515 -18.870 37.151 1.00 73.38 420 LYS A C 1
ATOM 3490 O O . LYS A 1 420 ? -10.592 -19.660 36.211 1.00 73.38 420 LYS A O 1
ATOM 3495 N N . HIS A 1 421 ? -9.436 -18.138 37.412 1.00 67.81 421 HIS A N 1
ATOM 3496 C CA . HIS A 1 421 ? -8.137 -18.445 36.828 1.00 67.81 421 HIS A CA 1
ATOM 3497 C C . HIS A 1 421 ? -7.659 -19.773 37.417 1.00 67.81 421 HIS A C 1
ATOM 3499 O O . HIS A 1 421 ? -7.598 -19.913 38.635 1.00 67.81 421 HIS A O 1
ATOM 3505 N N . ILE A 1 422 ? -7.371 -20.745 36.556 1.00 75.50 422 ILE A N 1
ATOM 3506 C CA . ILE A 1 422 ? -6.708 -21.982 36.965 1.00 75.50 422 ILE A CA 1
ATOM 3507 C C . ILE A 1 422 ? -5.227 -21.633 37.099 1.00 75.50 422 ILE A C 1
ATOM 3509 O O . ILE A 1 422 ? -4.610 -21.207 36.121 1.00 75.50 422 ILE A O 1
ATOM 3513 N N . GLU A 1 423 ? -4.691 -21.725 38.313 1.00 75.81 423 GLU A N 1
ATOM 3514 C CA . GLU A 1 423 ? -3.259 -21.551 38.545 1.00 75.81 423 GLU A CA 1
ATOM 3515 C C . GLU A 1 423 ? -2.516 -22.772 38.006 1.00 75.81 423 GLU A C 1
ATOM 3517 O O . GLU A 1 423 ? -2.920 -23.907 38.247 1.00 75.81 423 GLU A O 1
ATOM 3522 N N . THR A 1 424 ? -1.464 -22.521 37.229 1.00 82.69 424 THR A N 1
ATOM 3523 C CA . THR A 1 424 ? -0.683 -23.560 36.554 1.00 82.69 424 THR A CA 1
ATOM 3524 C C . THR A 1 424 ? 0.596 -23.859 37.334 1.00 82.69 424 THR A C 1
ATOM 3526 O O . THR A 1 424 ? 1.209 -22.939 37.887 1.00 82.69 424 THR A O 1
ATOM 3529 N N . SER A 1 425 ? 1.026 -25.120 37.364 1.00 87.19 425 SER A N 1
ATOM 3530 C CA . SER A 1 425 ? 2.267 -25.538 38.017 1.00 87.19 425 SER A CA 1
ATOM 3531 C C . SER A 1 425 ? 3.491 -24.863 37.382 1.00 87.19 425 SER A C 1
ATOM 3533 O O . SER A 1 425 ? 3.543 -24.601 36.176 1.00 87.19 425 SER A O 1
ATOM 3535 N N . LYS A 1 426 ? 4.513 -24.571 38.200 1.00 88.06 426 LYS A N 1
ATOM 3536 C CA . LYS A 1 426 ? 5.777 -23.989 37.709 1.00 88.06 426 LYS A CA 1
ATOM 3537 C C . LYS A 1 426 ? 6.481 -24.934 36.735 1.00 88.06 426 LYS A C 1
ATOM 3539 O O . LYS A 1 426 ? 7.002 -24.474 35.724 1.00 88.06 426 LYS A O 1
ATOM 3544 N N . ASP A 1 427 ? 6.405 -26.233 37.004 1.00 87.31 427 ASP A N 1
ATOM 3545 C CA . ASP A 1 427 ? 7.009 -27.275 36.179 1.00 87.31 427 ASP A CA 1
ATOM 3546 C C . ASP A 1 427 ? 6.386 -27.310 34.776 1.00 87.31 427 ASP A C 1
ATOM 3548 O O . ASP A 1 427 ? 7.111 -27.337 33.782 1.00 87.31 427 ASP A O 1
ATOM 3552 N N . LEU A 1 428 ? 5.054 -27.209 34.656 1.00 88.75 428 LEU A N 1
ATOM 3553 C CA . LEU A 1 428 ? 4.401 -27.129 33.345 1.00 88.75 428 LEU A CA 1
ATOM 3554 C C . LEU A 1 428 ? 4.752 -25.835 32.610 1.00 88.75 428 LEU A C 1
ATOM 3556 O O . LEU A 1 428 ? 4.974 -25.864 31.399 1.00 88.75 428 LEU A O 1
ATOM 3560 N N . ILE A 1 429 ? 4.846 -24.709 33.321 1.00 91.00 429 ILE A N 1
ATOM 3561 C CA . ILE A 1 429 ? 5.278 -23.436 32.731 1.00 91.00 429 ILE A CA 1
ATOM 3562 C C . ILE A 1 429 ? 6.707 -23.554 32.184 1.00 91.00 429 ILE A C 1
ATOM 3564 O O . ILE A 1 429 ? 6.982 -23.055 31.092 1.00 91.00 429 ILE A O 1
ATOM 3568 N N . ASP A 1 430 ? 7.615 -24.207 32.905 1.00 91.50 430 ASP A N 1
ATOM 3569 C CA . ASP A 1 430 ? 9.010 -24.336 32.489 1.00 91.50 430 ASP A CA 1
ATOM 3570 C C . ASP A 1 430 ? 9.177 -25.316 31.317 1.00 91.50 430 ASP A C 1
ATOM 3572 O O . ASP A 1 430 ? 9.876 -24.991 30.352 1.00 91.50 430 ASP A O 1
ATOM 3576 N N . VAL A 1 431 ? 8.447 -26.437 31.305 1.00 89.81 431 VAL A N 1
ATOM 3577 C CA . VAL A 1 431 ? 8.388 -27.330 30.132 1.00 89.81 431 VAL A CA 1
ATOM 3578 C C . VAL A 1 431 ? 7.746 -26.622 28.929 1.00 89.81 431 VAL A C 1
ATOM 3580 O O . VAL A 1 431 ? 8.229 -26.753 27.803 1.00 89.81 431 VAL A O 1
ATOM 3583 N N . ALA A 1 432 ? 6.714 -25.797 29.141 1.00 90.94 432 ALA A N 1
ATOM 3584 C CA . ALA A 1 432 ? 6.098 -24.996 28.082 1.00 90.94 432 ALA A CA 1
ATOM 3585 C C . ALA A 1 432 ? 7.062 -23.948 27.505 1.00 90.94 432 ALA A C 1
ATOM 3587 O O . ALA A 1 432 ? 7.121 -23.773 26.288 1.00 90.94 432 ALA A O 1
ATOM 3588 N N . LYS A 1 433 ? 7.851 -23.265 28.347 1.00 92.38 433 LYS A N 1
ATOM 3589 C CA . LYS A 1 433 ? 8.896 -22.333 27.884 1.00 92.38 433 LYS A CA 1
ATOM 3590 C C . LYS A 1 433 ? 9.941 -23.049 27.036 1.00 92.38 433 LYS A C 1
ATOM 3592 O O . LYS A 1 433 ? 10.343 -22.506 26.006 1.00 92.38 433 LYS A O 1
ATOM 3597 N N . LEU A 1 434 ? 10.364 -24.248 27.445 1.00 89.88 434 LEU A N 1
ATOM 3598 C CA . LEU A 1 434 ? 11.304 -25.062 26.675 1.00 89.88 434 LEU A CA 1
ATOM 3599 C C . LEU A 1 434 ? 10.717 -25.402 25.300 1.00 89.88 434 LEU A C 1
ATOM 3601 O O . LEU A 1 434 ? 11.362 -25.156 24.284 1.00 89.88 434 LEU A O 1
ATOM 3605 N N . LEU A 1 435 ? 9.465 -25.864 25.261 1.00 89.25 435 LEU A N 1
ATOM 3606 C CA . LEU A 1 435 ? 8.751 -26.168 24.022 1.00 89.25 435 LEU A CA 1
ATOM 3607 C C . LEU A 1 435 ? 8.646 -24.943 23.101 1.00 89.25 435 LEU A C 1
ATOM 3609 O O . LEU A 1 435 ? 8.978 -25.036 21.921 1.00 89.25 435 LEU A O 1
ATOM 3613 N N . VAL A 1 436 ? 8.255 -23.779 23.630 1.00 90.12 436 VAL A N 1
ATOM 3614 C CA . VAL A 1 436 ? 8.180 -22.530 22.851 1.00 90.12 436 VAL A CA 1
ATOM 3615 C C . VAL A 1 436 ? 9.554 -22.121 22.323 1.00 90.12 436 VAL A C 1
ATOM 3617 O O . VAL A 1 436 ? 9.660 -21.716 21.170 1.00 90.12 436 VAL A O 1
ATOM 3620 N N . THR A 1 437 ? 10.610 -22.259 23.126 1.00 88.56 437 THR A N 1
ATOM 3621 C CA . THR A 1 437 ? 11.978 -21.902 22.721 1.00 88.56 437 THR A CA 1
ATOM 3622 C C . THR A 1 437 ? 12.479 -22.806 21.597 1.00 88.56 437 THR A C 1
ATOM 3624 O O . THR A 1 437 ? 13.066 -22.312 20.636 1.00 88.56 437 THR A O 1
ATOM 3627 N N . THR A 1 438 ? 12.202 -24.110 21.671 1.00 86.19 438 THR A N 1
ATOM 3628 C CA . THR A 1 438 ? 12.581 -25.070 20.626 1.00 86.19 438 THR A CA 1
ATOM 3629 C C . THR A 1 438 ? 11.784 -24.848 19.338 1.00 86.19 438 THR A C 1
ATOM 3631 O O . THR A 1 438 ? 12.349 -24.935 18.249 1.00 86.19 438 THR A O 1
ATOM 3634 N N . LEU A 1 439 ? 10.484 -24.543 19.436 1.00 84.44 439 LEU A N 1
ATOM 3635 C CA . LEU A 1 439 ? 9.616 -24.294 18.278 1.00 84.44 439 LEU A CA 1
ATOM 3636 C C . LEU A 1 439 ? 9.750 -22.883 17.688 1.00 84.44 439 LEU A C 1
ATOM 3638 O O . LEU A 1 439 ? 9.170 -22.613 16.637 1.00 84.44 439 LEU A O 1
ATOM 3642 N N . ASN A 1 440 ? 10.506 -21.989 18.327 1.00 85.38 440 ASN A N 1
ATOM 3643 C CA . ASN A 1 440 ? 10.659 -20.623 17.854 1.00 85.38 440 ASN A CA 1
ATOM 3644 C C . ASN A 1 440 ? 11.411 -20.581 16.513 1.00 85.38 440 ASN A C 1
ATOM 3646 O O . ASN A 1 440 ? 12.513 -21.118 16.372 1.00 85.38 440 ASN A O 1
ATOM 3650 N N . LEU A 1 441 ? 10.823 -19.908 15.526 1.00 81.38 441 LEU A N 1
ATOM 3651 C CA . LEU A 1 441 ? 11.450 -19.688 14.228 1.00 81.38 441 LEU A CA 1
ATOM 3652 C C . LEU A 1 441 ? 12.483 -18.565 14.371 1.00 81.38 441 LEU A C 1
ATOM 3654 O O . LEU A 1 441 ? 12.120 -17.424 14.647 1.00 81.38 441 LEU A O 1
ATOM 3658 N N . LYS A 1 442 ? 13.771 -18.885 14.189 1.00 74.75 442 LYS A N 1
ATOM 3659 C CA . LYS A 1 442 ? 14.871 -17.918 14.368 1.00 74.75 442 LYS A CA 1
ATOM 3660 C C . LYS A 1 442 ? 14.793 -16.736 13.394 1.00 74.75 442 LYS A C 1
ATOM 3662 O O . LYS A 1 442 ? 15.082 -15.616 13.790 1.00 74.75 442 LYS A O 1
ATOM 3667 N N . GLU A 1 443 ? 14.359 -16.981 12.160 1.00 74.31 443 GLU A N 1
ATOM 3668 C CA . GLU A 1 443 ? 14.286 -15.985 11.082 1.00 74.31 443 GLU A CA 1
ATOM 3669 C C . GLU A 1 443 ? 12.852 -15.883 10.542 1.00 74.31 443 GLU A C 1
ATOM 3671 O O . GLU A 1 443 ? 12.552 -16.234 9.400 1.00 74.31 443 GLU A O 1
ATOM 3676 N N . PHE A 1 444 ? 11.918 -15.459 11.397 1.00 81.06 444 PHE A N 1
ATOM 3677 C CA . PHE A 1 444 ? 10.545 -15.211 10.963 1.00 81.06 444 PHE A CA 1
ATOM 3678 C C . PHE A 1 444 ? 10.433 -13.859 10.250 1.00 81.06 444 PHE A C 1
ATOM 3680 O O . PHE A 1 444 ? 10.580 -12.803 10.864 1.00 81.06 444 PHE A O 1
ATOM 3687 N N . ASP A 1 445 ? 10.080 -13.896 8.967 1.00 79.81 445 ASP A N 1
ATOM 3688 C CA . ASP A 1 445 ? 9.664 -12.722 8.209 1.00 79.81 445 ASP A CA 1
ATOM 3689 C C . ASP A 1 445 ? 8.330 -13.001 7.516 1.00 79.81 445 ASP A C 1
ATOM 3691 O O . ASP A 1 445 ? 8.184 -13.955 6.753 1.00 79.81 445 ASP A O 1
ATOM 3695 N N . THR A 1 446 ? 7.352 -12.129 7.754 1.00 80.94 446 THR A N 1
ATOM 3696 C CA . THR A 1 446 ? 6.034 -12.179 7.107 1.00 80.94 446 THR A CA 1
ATOM 3697 C C . THR A 1 446 ? 6.101 -12.158 5.577 1.00 80.94 446 THR A C 1
ATOM 3699 O O . THR A 1 446 ? 5.196 -12.675 4.931 1.00 80.94 446 THR A O 1
ATOM 3702 N N . ARG A 1 447 ? 7.164 -11.591 4.990 1.00 78.94 447 ARG A N 1
ATOM 3703 C CA . ARG A 1 447 ? 7.368 -11.502 3.534 1.00 78.94 447 ARG A CA 1
ATOM 3704 C C . ARG A 1 447 ? 7.748 -12.833 2.888 1.00 78.94 447 ARG A C 1
ATOM 3706 O O . ARG A 1 447 ? 7.663 -12.943 1.670 1.00 78.94 447 ARG A O 1
ATOM 3713 N N . ASN A 1 448 ? 8.156 -13.821 3.683 1.00 81.94 448 ASN A N 1
ATOM 3714 C CA . ASN A 1 448 ? 8.532 -15.147 3.192 1.00 81.94 448 ASN A CA 1
ATOM 3715 C C . ASN A 1 448 ? 7.319 -16.061 2.968 1.00 81.94 448 ASN A C 1
ATOM 3717 O O . ASN A 1 448 ? 7.484 -17.188 2.512 1.00 81.94 448 ASN A O 1
ATOM 3721 N N . PHE A 1 449 ? 6.113 -15.595 3.300 1.00 88.19 449 PHE A N 1
ATOM 3722 C CA . PHE A 1 449 ? 4.881 -16.358 3.167 1.00 88.19 449 PHE A CA 1
ATOM 3723 C C . PHE A 1 449 ? 3.991 -15.737 2.097 1.00 88.19 449 PHE A C 1
ATOM 3725 O O . PHE A 1 449 ? 3.664 -14.550 2.139 1.00 88.19 449 PHE A O 1
ATOM 3732 N N . GLU A 1 450 ? 3.559 -16.566 1.158 1.00 90.25 450 GLU A N 1
ATOM 3733 C CA . GLU A 1 450 ? 2.653 -16.178 0.083 1.00 90.25 450 GLU A CA 1
ATOM 3734 C C . GLU A 1 450 ? 1.251 -16.734 0.342 1.00 90.25 450 GLU A C 1
ATOM 3736 O O . GLU A 1 450 ? 1.088 -17.700 1.083 1.00 90.25 450 GLU A O 1
ATOM 3741 N N . ASP A 1 451 ? 0.220 -16.128 -0.254 1.00 92.25 451 ASP A N 1
ATOM 3742 C CA . ASP A 1 451 ? -1.153 -16.637 -0.153 1.00 92.25 451 ASP A CA 1
ATOM 3743 C C . ASP A 1 451 ? -1.332 -17.838 -1.106 1.00 92.25 451 ASP A C 1
ATOM 3745 O O . ASP A 1 451 ? -1.377 -17.633 -2.329 1.00 92.25 451 ASP A O 1
ATOM 3749 N N . PRO A 1 452 ? -1.504 -19.075 -0.596 1.00 92.94 452 PRO A N 1
ATOM 3750 C CA . PRO A 1 452 ? -1.591 -20.273 -1.434 1.00 92.94 452 PRO A CA 1
ATOM 3751 C C . PRO A 1 452 ? -2.794 -20.246 -2.383 1.00 92.94 452 PRO A C 1
ATOM 3753 O O . PRO A 1 452 ? -2.748 -20.785 -3.489 1.00 92.94 452 PRO A O 1
ATOM 3756 N N . SER A 1 453 ? -3.886 -19.585 -1.982 1.00 92.69 453 SER A N 1
ATOM 3757 C CA . SER A 1 453 ? -5.095 -19.454 -2.799 1.00 92.69 453 SER A CA 1
ATOM 3758 C C . SER A 1 453 ? -4.855 -18.553 -4.007 1.00 92.69 453 SER A C 1
ATOM 3760 O O . SER A 1 453 ? -5.317 -18.852 -5.114 1.00 92.69 453 SER A O 1
ATOM 3762 N N . LEU A 1 454 ? -4.111 -17.459 -3.811 1.00 94.00 454 LEU A N 1
ATOM 3763 C CA . LEU A 1 454 ? -3.717 -16.569 -4.902 1.00 94.00 454 LEU A CA 1
ATOM 3764 C C . LEU A 1 454 ? -2.695 -17.237 -5.815 1.00 94.00 454 LEU A C 1
ATOM 3766 O O . LEU A 1 454 ? -2.890 -17.206 -7.029 1.00 94.00 454 LEU A O 1
ATOM 3770 N N . GLN A 1 455 ? -1.679 -17.892 -5.253 1.00 93.56 455 GLN A N 1
ATOM 3771 C CA . GLN A 1 455 ? -0.664 -18.578 -6.049 1.00 93.56 455 GLN A CA 1
ATOM 3772 C C . GLN A 1 455 ? -1.269 -19.688 -6.906 1.00 93.56 455 GLN A C 1
ATOM 3774 O O . GLN A 1 455 ? -1.083 -19.715 -8.123 1.00 93.56 455 GLN A O 1
ATOM 3779 N N . LYS A 1 456 ? -2.123 -20.534 -6.316 1.00 93.50 456 LYS A N 1
ATOM 3780 C CA . LYS A 1 456 ? -2.866 -21.551 -7.067 1.00 93.50 456 LYS A CA 1
ATOM 3781 C C . LYS A 1 456 ? -3.708 -20.927 -8.177 1.00 93.50 456 LYS A C 1
ATOM 3783 O O . LYS A 1 456 ? -3.740 -21.451 -9.287 1.00 93.50 456 LYS A O 1
ATOM 3788 N N . PHE A 1 457 ? -4.391 -19.814 -7.902 1.00 94.50 457 PHE A N 1
ATOM 3789 C CA . PHE A 1 457 ? -5.201 -19.131 -8.908 1.00 94.50 457 PHE A CA 1
ATOM 3790 C C . PHE A 1 457 ? -4.371 -18.624 -10.097 1.00 94.50 457 PHE A C 1
ATOM 3792 O O . PHE A 1 457 ? -4.788 -18.837 -11.236 1.00 94.50 457 PHE A O 1
ATOM 3799 N N . PHE A 1 458 ? -3.231 -17.973 -9.855 1.00 93.25 458 PHE A N 1
ATOM 3800 C CA . PHE A 1 458 ? -2.378 -17.456 -10.928 1.00 93.25 458 PHE A CA 1
ATOM 3801 C C . PHE A 1 458 ? -1.665 -18.569 -11.697 1.00 93.25 458 PHE A C 1
ATOM 3803 O O . PHE A 1 458 ? -1.641 -18.498 -12.921 1.00 93.25 458 PHE A O 1
ATOM 3810 N N . SER A 1 459 ? -1.222 -19.636 -11.026 1.00 93.00 459 SER A N 1
ATOM 3811 C CA . SER A 1 459 ? -0.672 -20.832 -11.682 1.00 93.00 459 SER A CA 1
ATOM 3812 C C . SER A 1 459 ? -1.683 -21.468 -12.657 1.00 93.00 459 SER A C 1
ATOM 3814 O O . SER A 1 459 ? -1.366 -21.725 -13.817 1.00 93.00 459 SER A O 1
ATOM 3816 N N . HIS A 1 460 ? -2.958 -21.603 -12.264 1.00 93.50 460 HIS A N 1
ATOM 3817 C CA . HIS A 1 460 ? -4.002 -22.102 -13.177 1.00 93.50 460 HIS A CA 1
ATOM 3818 C C . HIS A 1 460 ? -4.290 -21.136 -14.333 1.00 93.50 460 HIS A C 1
ATOM 3820 O O . HIS A 1 460 ? -4.595 -21.569 -15.444 1.00 93.50 460 HIS A O 1
ATOM 3826 N N . LEU A 1 461 ? -4.232 -19.826 -14.079 1.00 92.75 461 LEU A N 1
ATOM 3827 C CA . LEU A 1 461 ? -4.446 -18.816 -15.112 1.00 92.75 461 LEU A CA 1
ATOM 3828 C C . LEU A 1 461 ? -3.306 -18.811 -16.138 1.00 92.75 461 LEU A C 1
ATOM 3830 O O . LEU A 1 461 ? -3.574 -18.671 -17.329 1.00 92.75 461 LEU A O 1
ATOM 3834 N N . GLN A 1 462 ? -2.065 -18.977 -15.680 1.00 91.81 462 GLN A N 1
ATOM 3835 C CA . GLN A 1 462 ? -0.878 -19.087 -16.522 1.00 91.81 462 GLN A CA 1
ATOM 3836 C C . GLN A 1 462 ? -0.952 -20.330 -17.407 1.00 91.81 462 GLN A C 1
ATOM 3838 O O . GLN A 1 462 ? -0.868 -20.188 -18.623 1.00 91.81 462 GLN A O 1
ATOM 3843 N N . ALA A 1 463 ? -1.220 -21.502 -16.827 1.00 92.81 463 ALA A N 1
ATOM 3844 C CA . ALA A 1 463 ? -1.371 -22.744 -17.583 1.00 92.81 463 ALA A CA 1
ATOM 3845 C C . ALA A 1 463 ? -2.467 -22.632 -18.653 1.00 92.81 463 ALA A C 1
ATOM 3847 O O . ALA A 1 463 ? -2.248 -22.951 -19.817 1.00 92.81 463 ALA A O 1
ATOM 3848 N N . HIS A 1 464 ? -3.624 -22.056 -18.306 1.00 92.50 464 HIS A N 1
ATOM 3849 C CA . HIS A 1 464 ? -4.689 -21.810 -19.280 1.00 92.50 464 HIS A CA 1
ATOM 3850 C C . HIS A 1 464 ? -4.279 -20.802 -20.370 1.00 92.50 464 HIS A C 1
ATOM 3852 O O . HIS A 1 464 ? -4.703 -20.929 -21.515 1.00 92.50 464 HIS A O 1
ATOM 3858 N N . ALA A 1 465 ? -3.503 -19.766 -20.040 1.00 91.50 465 ALA A N 1
ATOM 3859 C CA . ALA A 1 465 ? -3.031 -18.782 -21.018 1.00 91.50 465 ALA A CA 1
ATOM 3860 C C . ALA A 1 465 ? -1.951 -19.344 -21.961 1.00 91.50 465 ALA A C 1
ATOM 3862 O O . ALA A 1 465 ? -1.800 -18.841 -23.075 1.00 91.50 465 ALA A O 1
ATOM 3863 N N . LEU A 1 466 ? -1.212 -20.359 -21.508 1.00 91.75 466 LEU A N 1
ATOM 3864 C CA . LEU A 1 466 ? -0.185 -21.076 -22.264 1.00 91.75 466 LEU A CA 1
ATOM 3865 C C . LEU A 1 466 ? -0.710 -22.348 -22.949 1.00 91.75 466 LEU A C 1
ATOM 3867 O O . LEU A 1 466 ? 0.052 -22.996 -23.657 1.00 91.75 466 LEU A O 1
ATOM 3871 N N . GLU A 1 467 ? -1.997 -22.672 -22.775 1.00 91.75 467 GLU A N 1
ATOM 3872 C CA . GLU A 1 467 ? -2.639 -23.892 -23.294 1.00 91.75 467 GLU A CA 1
ATOM 3873 C C . GLU A 1 467 ? -1.996 -25.193 -22.765 1.00 91.75 467 GLU A C 1
ATOM 3875 O O . GLU A 1 467 ? -1.948 -26.213 -23.448 1.00 91.75 467 GLU A O 1
ATOM 3880 N N . GLU A 1 468 ? -1.519 -25.168 -21.519 1.00 91.75 468 GLU A N 1
ATOM 3881 C CA . GLU A 1 468 ? -0.940 -26.320 -20.823 1.00 91.75 468 GLU A CA 1
ATOM 3882 C C . GLU A 1 468 ? -2.028 -27.173 -20.150 1.00 91.75 468 GLU A C 1
ATOM 3884 O O . GLU A 1 468 ? -3.018 -26.659 -19.622 1.00 91.75 468 GLU A O 1
ATOM 3889 N N . GLU A 1 469 ? -1.842 -28.497 -20.137 1.00 89.00 469 GLU A N 1
ATOM 3890 C CA . GLU A 1 469 ? -2.821 -29.429 -19.556 1.00 89.00 469 GLU A CA 1
ATOM 3891 C C . GLU A 1 469 ? -2.872 -29.370 -18.026 1.00 89.00 469 GLU A C 1
ATOM 3893 O O . GLU A 1 469 ? -3.939 -29.536 -17.427 1.00 89.00 469 GLU A O 1
ATOM 3898 N N . LEU A 1 470 ? -1.719 -29.155 -17.387 1.00 90.56 470 LEU A N 1
ATOM 3899 C CA . LEU A 1 470 ? -1.577 -29.168 -15.937 1.00 90.56 470 LEU A CA 1
ATOM 3900 C C . LEU A 1 470 ? -0.874 -27.898 -15.454 1.00 90.56 470 LEU A C 1
ATOM 3902 O O . LEU A 1 470 ? 0.166 -27.540 -16.001 1.00 90.56 470 LEU A O 1
ATOM 3906 N N . PRO A 1 471 ? -1.410 -27.237 -14.415 1.00 91.31 471 PRO A N 1
ATOM 3907 C CA . PRO A 1 471 ? -0.762 -26.091 -13.806 1.00 91.31 471 PRO A CA 1
ATOM 3908 C C . PRO A 1 471 ? 0.454 -26.498 -12.979 1.00 91.31 471 PRO A C 1
ATOM 3910 O O . PRO A 1 471 ? 0.509 -27.603 -12.431 1.00 91.31 471 PRO A O 1
ATOM 3913 N N . GLU A 1 472 ? 1.394 -25.567 -12.826 1.00 88.06 472 GLU A N 1
ATOM 3914 C CA . GLU A 1 472 ? 2.556 -25.759 -11.965 1.00 88.06 472 GLU A CA 1
ATOM 3915 C C . GLU A 1 472 ? 2.123 -26.002 -10.508 1.00 88.06 472 GLU A C 1
ATOM 3917 O O . GLU A 1 472 ? 1.273 -25.266 -9.978 1.00 88.06 472 GLU A O 1
ATOM 3922 N N . PRO A 1 473 ? 2.681 -27.027 -9.836 1.00 89.94 473 PRO A N 1
ATOM 3923 C CA . PRO A 1 473 ? 2.343 -27.327 -8.456 1.00 89.94 473 PRO A CA 1
ATOM 3924 C C . PRO A 1 473 ? 2.855 -26.216 -7.536 1.00 89.94 473 PRO A C 1
ATOM 3926 O O . PRO A 1 473 ? 4.047 -25.933 -7.467 1.00 89.94 473 PRO A O 1
ATOM 3929 N N . VAL A 1 474 ? 1.936 -25.606 -6.795 1.00 90.00 474 VAL A N 1
ATOM 3930 C CA . VAL A 1 474 ? 2.247 -24.572 -5.805 1.00 90.00 474 VAL A CA 1
ATOM 3931 C C . VAL A 1 474 ? 2.416 -25.226 -4.440 1.00 90.00 474 VAL A C 1
ATOM 3933 O O . VAL A 1 474 ? 1.525 -25.951 -3.995 1.00 90.00 474 VAL A O 1
ATOM 3936 N N . ASN A 1 475 ? 3.532 -24.943 -3.769 1.00 89.31 475 ASN A N 1
ATOM 3937 C CA . ASN A 1 475 ? 3.768 -25.377 -2.395 1.00 89.31 475 ASN A CA 1
ATOM 3938 C C . ASN A 1 475 ? 3.054 -24.449 -1.395 1.00 89.31 475 ASN A C 1
ATOM 3940 O O . ASN A 1 475 ? 3.142 -23.226 -1.518 1.00 89.31 475 ASN A O 1
ATOM 3944 N N . ASP A 1 476 ? 2.367 -25.014 -0.401 1.00 91.12 476 ASP A N 1
ATOM 3945 C CA . ASP A 1 476 ? 1.719 -24.235 0.655 1.00 91.12 476 ASP A CA 1
ATOM 3946 C C . ASP A 1 476 ? 2.728 -23.910 1.763 1.00 91.12 476 ASP A C 1
ATOM 3948 O O . ASP A 1 476 ? 3.070 -24.744 2.598 1.00 91.12 476 ASP A O 1
ATOM 3952 N N . LEU A 1 477 ? 3.209 -22.668 1.771 1.00 89.19 477 LEU A N 1
ATOM 3953 C CA . LEU A 1 477 ? 4.170 -22.192 2.768 1.00 89.19 477 LEU A CA 1
ATOM 3954 C C . LEU A 1 477 ? 3.544 -21.961 4.155 1.00 89.19 477 LEU A C 1
ATOM 3956 O O . LEU A 1 477 ? 4.280 -21.726 5.113 1.00 89.19 477 LEU A O 1
ATOM 3960 N N . LEU A 1 478 ? 2.211 -21.984 4.276 1.00 89.50 478 LEU A N 1
ATOM 3961 C CA . LEU A 1 478 ? 1.497 -21.827 5.547 1.00 89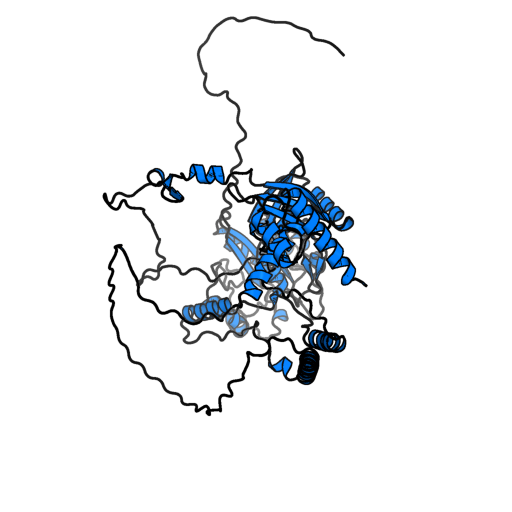.50 478 LEU A CA 1
ATOM 3962 C C . LEU A 1 478 ? 1.305 -23.161 6.278 1.00 89.50 478 LEU A C 1
ATOM 3964 O O . LEU A 1 478 ? 0.949 -23.157 7.460 1.00 89.50 478 LEU A O 1
ATOM 3968 N N . GLU A 1 479 ? 1.526 -24.289 5.601 1.00 89.31 479 GLU A N 1
ATOM 3969 C CA . GLU A 1 479 ? 1.475 -25.604 6.228 1.00 89.31 479 GLU A CA 1
ATOM 3970 C C . GLU A 1 479 ? 2.691 -25.802 7.156 1.00 89.31 479 GLU A C 1
ATOM 3972 O O . GLU A 1 479 ? 3.832 -25.537 6.759 1.00 89.31 479 GLU A O 1
ATOM 3977 N N . PRO A 1 480 ? 2.493 -26.259 8.410 1.00 87.00 480 PRO A N 1
ATOM 3978 C CA . PRO A 1 480 ? 3.608 -26.586 9.286 1.00 87.00 480 PRO A CA 1
ATOM 3979 C C . PRO A 1 480 ? 4.492 -27.669 8.665 1.00 87.00 480 PRO A C 1
ATOM 3981 O O . PRO A 1 480 ? 4.010 -28.706 8.213 1.00 87.00 480 PRO A O 1
ATOM 3984 N N . LYS A 1 481 ? 5.810 -27.471 8.706 1.00 84.75 481 LYS A N 1
ATOM 3985 C CA . LYS A 1 481 ? 6.778 -28.474 8.252 1.00 84.75 481 LYS A CA 1
ATOM 3986 C C . LYS A 1 481 ? 6.851 -29.627 9.251 1.00 84.75 481 LYS A C 1
ATOM 3988 O O . LYS A 1 481 ? 7.697 -29.621 10.136 1.00 84.75 481 LYS A O 1
ATOM 3993 N N . TYR A 1 482 ? 5.964 -30.614 9.122 1.00 83.81 482 TYR A N 1
ATOM 3994 C CA . TYR A 1 482 ? 5.861 -31.746 10.056 1.00 83.81 482 TYR A CA 1
ATOM 3995 C C . TYR A 1 482 ? 7.180 -32.511 10.263 1.00 83.81 482 TYR A C 1
ATOM 3997 O O . TYR A 1 482 ? 7.454 -32.942 11.378 1.00 83.81 482 TYR A O 1
ATOM 4005 N N . GLN A 1 483 ? 8.038 -32.585 9.242 1.00 81.38 483 GLN A N 1
ATOM 4006 C CA . GLN A 1 483 ? 9.375 -33.190 9.336 1.00 81.38 483 GLN A CA 1
ATOM 4007 C C . GLN A 1 483 ? 10.263 -32.520 10.399 1.00 81.38 483 GLN A C 1
ATOM 4009 O O . GLN A 1 483 ? 11.020 -33.195 11.091 1.00 81.38 483 GLN A O 1
ATOM 4014 N N . ASP A 1 484 ? 10.125 -31.205 10.603 1.00 76.56 484 ASP A N 1
ATOM 4015 C CA . ASP A 1 484 ? 10.895 -30.468 11.614 1.00 76.56 484 ASP A CA 1
ATOM 4016 C C . ASP A 1 484 ? 10.467 -30.832 13.052 1.00 76.56 484 ASP A C 1
ATOM 4018 O O . ASP A 1 484 ? 11.185 -30.535 14.012 1.00 76.56 484 ASP A O 1
ATOM 4022 N N . PHE A 1 485 ? 9.301 -31.468 13.220 1.00 78.44 485 PHE A N 1
ATOM 4023 C CA . PHE A 1 485 ? 8.787 -31.914 14.517 1.00 78.44 485 PHE A CA 1
ATOM 4024 C C . PHE A 1 485 ? 9.265 -33.319 14.900 1.00 78.44 485 PHE A C 1
ATOM 4026 O O . PHE A 1 485 ? 9.355 -33.594 16.095 1.00 78.44 485 PHE A O 1
ATOM 4033 N N . GLU A 1 486 ? 9.624 -34.173 13.936 1.00 75.44 486 GLU A N 1
ATOM 4034 C CA . GLU A 1 486 ? 10.102 -35.546 14.194 1.00 75.44 486 GLU A CA 1
ATOM 4035 C C . GLU A 1 486 ? 11.388 -35.544 15.044 1.00 75.44 486 GLU A C 1
ATOM 4037 O O . GLU A 1 486 ? 11.562 -36.360 15.942 1.00 75.44 486 GLU A O 1
ATOM 4042 N N . GLY A 1 487 ? 12.264 -34.549 14.866 1.00 74.69 487 GLY A N 1
ATOM 4043 C CA . GLY A 1 487 ? 13.465 -34.373 15.697 1.00 74.69 487 GLY A CA 1
ATOM 4044 C C . GLY A 1 487 ? 13.216 -33.777 17.092 1.00 74.69 487 GLY A C 1
ATOM 4045 O O . GLY A 1 487 ? 14.174 -33.468 17.798 1.00 74.69 487 GLY A O 1
ATOM 4046 N N . ARG A 1 488 ? 11.955 -33.523 17.471 1.00 79.88 488 ARG A N 1
ATOM 4047 C CA . ARG A 1 488 ? 11.565 -32.790 18.695 1.00 79.88 488 ARG A CA 1
ATOM 4048 C C . ARG A 1 488 ? 10.508 -33.526 19.526 1.00 79.88 488 ARG A C 1
ATOM 4050 O O . ARG A 1 488 ? 9.947 -32.936 20.452 1.00 79.88 488 ARG A O 1
ATOM 4057 N N . GLU A 1 489 ? 10.249 -34.794 19.210 1.00 81.12 489 GLU A N 1
ATOM 4058 C CA . GLU A 1 489 ? 9.221 -35.624 19.850 1.00 81.12 489 GLU A CA 1
ATOM 4059 C C . GLU A 1 489 ? 9.393 -35.708 21.369 1.00 81.12 489 GLU A C 1
ATOM 4061 O O . GLU A 1 489 ? 8.421 -35.532 22.098 1.00 81.12 489 GLU A O 1
ATOM 4066 N N . GLU A 1 490 ? 10.626 -35.849 21.860 1.00 84.56 490 GLU A N 1
ATOM 4067 C CA . GLU A 1 490 ? 10.920 -35.972 23.295 1.00 84.56 490 GLU A CA 1
ATOM 4068 C C . GLU A 1 490 ? 10.373 -34.792 24.116 1.00 84.56 490 GLU A C 1
ATOM 4070 O O . GLU A 1 490 ? 9.758 -34.980 25.164 1.00 84.56 490 GLU A O 1
ATOM 4075 N N . ILE A 1 491 ? 10.525 -33.559 23.621 1.00 84.88 491 ILE A N 1
ATOM 4076 C CA . ILE A 1 491 ? 10.058 -32.350 24.320 1.00 84.88 491 ILE A CA 1
ATOM 4077 C C . ILE A 1 491 ? 8.526 -32.265 24.289 1.00 84.88 491 ILE A C 1
ATOM 4079 O O . ILE A 1 491 ? 7.897 -31.823 25.254 1.00 84.88 491 ILE A O 1
ATOM 4083 N N . ILE A 1 492 ? 7.913 -32.713 23.191 1.00 85.81 492 ILE A N 1
ATOM 4084 C CA . ILE A 1 492 ? 6.455 -32.781 23.051 1.00 85.81 492 ILE A CA 1
ATOM 4085 C C . ILE A 1 492 ? 5.889 -33.832 24.014 1.00 85.81 492 ILE A C 1
ATOM 4087 O O . ILE A 1 492 ? 4.881 -33.586 24.680 1.00 85.81 492 ILE A O 1
ATOM 4091 N N . GLU A 1 493 ? 6.543 -34.986 24.138 1.00 87.94 493 GLU A N 1
ATOM 4092 C CA . GLU A 1 493 ? 6.180 -36.024 25.100 1.00 87.94 493 GLU A CA 1
ATOM 4093 C C . GLU A 1 493 ? 6.344 -35.548 26.543 1.00 87.94 493 GLU A C 1
ATOM 4095 O O . GLU A 1 493 ? 5.432 -35.746 27.347 1.00 87.94 493 GLU A O 1
ATOM 4100 N N . MET A 1 494 ? 7.441 -34.857 26.866 1.00 86.94 494 MET A N 1
ATOM 4101 C CA . MET A 1 494 ? 7.642 -34.237 28.179 1.00 86.94 494 MET A CA 1
ATOM 4102 C C . MET A 1 494 ? 6.504 -33.272 28.528 1.00 86.94 494 MET A C 1
ATOM 4104 O O . MET A 1 494 ? 5.932 -33.371 29.615 1.00 86.94 494 MET A O 1
ATOM 4108 N N . PHE A 1 495 ? 6.120 -32.387 27.602 1.00 89.44 495 PHE A N 1
ATOM 4109 C CA . PHE A 1 495 ? 4.996 -31.468 27.802 1.00 89.44 495 PHE A CA 1
ATOM 4110 C C . PHE A 1 495 ? 3.672 -32.214 28.000 1.00 89.44 495 PHE A C 1
ATOM 4112 O O . PHE A 1 495 ? 2.926 -31.919 28.931 1.00 89.44 495 PHE A O 1
ATOM 4119 N N . ASN A 1 496 ? 3.397 -33.226 27.174 1.00 89.75 496 ASN A N 1
ATOM 4120 C CA . ASN A 1 496 ? 2.186 -34.038 27.285 1.00 89.75 496 ASN A CA 1
ATOM 4121 C C . ASN A 1 496 ? 2.113 -34.811 28.607 1.00 89.75 496 ASN A C 1
ATOM 4123 O O . ASN A 1 496 ? 1.029 -34.959 29.173 1.00 89.75 496 ASN A O 1
ATOM 4127 N N . ASN A 1 497 ? 3.240 -35.325 29.094 1.00 89.56 497 ASN A N 1
ATOM 4128 C CA . ASN A 1 497 ? 3.305 -36.041 30.362 1.00 89.56 497 ASN A CA 1
ATOM 4129 C C . ASN A 1 497 ? 3.060 -35.090 31.534 1.00 89.56 497 ASN A C 1
ATOM 4131 O O . ASN A 1 497 ? 2.222 -35.394 32.381 1.00 89.56 497 ASN A O 1
ATOM 4135 N N . GLN A 1 498 ? 3.690 -33.912 31.530 1.00 86.38 498 GLN A N 1
ATOM 4136 C CA . GLN A 1 498 ? 3.476 -32.908 32.572 1.00 86.38 498 GLN A CA 1
ATOM 4137 C C . GLN A 1 498 ? 2.035 -32.385 32.583 1.00 86.38 498 GLN A C 1
ATOM 4139 O O . GLN A 1 498 ? 1.421 -32.263 33.640 1.00 86.38 498 GLN A O 1
ATOM 4144 N N . LEU A 1 499 ? 1.449 -32.163 31.405 1.00 88.12 499 LEU A N 1
ATOM 4145 C CA . LEU A 1 499 ? 0.059 -31.730 31.276 1.00 88.12 499 LEU A CA 1
ATOM 4146 C C . LEU A 1 499 ? -0.930 -32.786 31.800 1.00 88.12 499 LEU A C 1
ATOM 4148 O O . LEU A 1 499 ? -1.926 -32.439 32.429 1.00 88.12 499 LEU A O 1
ATOM 4152 N N . LYS A 1 500 ? -0.657 -34.081 31.589 1.00 87.62 500 LYS A N 1
ATOM 4153 C CA . LYS A 1 500 ? -1.468 -35.170 32.166 1.00 87.62 500 LYS A CA 1
ATOM 4154 C C . LYS A 1 500 ? -1.360 -35.233 33.686 1.00 87.62 500 LYS A C 1
ATOM 4156 O O . LYS A 1 500 ? -2.365 -35.502 34.334 1.00 87.62 500 LYS A O 1
ATOM 4161 N N . ILE A 1 501 ? -0.167 -35.022 34.244 1.00 83.81 501 ILE A N 1
ATOM 4162 C CA . ILE A 1 501 ? 0.038 -34.990 35.699 1.00 83.81 501 ILE A CA 1
ATOM 4163 C C . ILE A 1 501 ? -0.826 -33.880 36.303 1.00 83.81 501 ILE A C 1
ATOM 4165 O O . ILE A 1 501 ? -1.620 -34.141 37.199 1.00 83.81 501 ILE A O 1
ATOM 4169 N N . GLU A 1 502 ? -0.782 -32.685 35.722 1.00 80.38 502 GLU A N 1
ATOM 4170 C CA . GLU A 1 502 ? -1.512 -31.528 36.241 1.00 80.38 502 GLU A CA 1
ATOM 4171 C C . GLU A 1 502 ? -3.041 -31.650 36.113 1.00 80.38 502 GLU A C 1
ATOM 4173 O O . GLU A 1 502 ? -3.780 -31.222 37.000 1.00 80.38 502 GLU A O 1
ATOM 4178 N N . LEU A 1 503 ? -3.532 -32.295 35.048 1.00 79.94 503 LEU A N 1
ATOM 4179 C CA . LEU A 1 503 ? -4.955 -32.626 34.898 1.00 79.94 503 LEU A CA 1
ATOM 4180 C C . LEU A 1 503 ? -5.426 -33.692 35.900 1.00 79.94 503 LEU A C 1
ATOM 4182 O O . LEU A 1 503 ? -6.572 -33.645 36.344 1.00 79.94 503 LEU A O 1
ATOM 4186 N N . ASN A 1 504 ? -4.560 -34.644 36.260 1.00 76.25 504 ASN A N 1
ATOM 4187 C CA . ASN A 1 504 ? -4.875 -35.676 37.250 1.00 76.25 504 ASN A CA 1
ATOM 4188 C C . ASN A 1 504 ? -4.844 -35.132 38.689 1.00 76.25 504 ASN A C 1
ATOM 4190 O O . ASN A 1 504 ? -5.588 -35.620 39.536 1.00 76.25 504 ASN A O 1
ATOM 4194 N N . GLU A 1 505 ? -4.003 -34.132 38.966 1.00 63.44 505 GLU A N 1
ATOM 4195 C CA . GLU A 1 505 ? -3.913 -33.463 40.272 1.00 63.44 505 GLU A CA 1
ATOM 4196 C C . GLU A 1 505 ? -5.053 -32.455 40.505 1.00 63.44 505 GLU A C 1
ATOM 4198 O O . GLU A 1 505 ? -5.472 -32.262 41.645 1.00 63.44 505 GLU A O 1
ATOM 4203 N N . ASN A 1 506 ? -5.613 -31.873 39.437 1.00 56.97 506 ASN A N 1
ATOM 4204 C CA . ASN A 1 506 ? -6.758 -30.958 39.479 1.00 56.97 506 ASN A CA 1
ATOM 4205 C C . ASN A 1 506 ? -7.920 -31.466 38.601 1.00 56.97 506 ASN A C 1
ATOM 4207 O O . ASN A 1 506 ? -8.148 -30.926 37.512 1.00 56.97 506 ASN A O 1
ATOM 4211 N N . PRO A 1 507 ? -8.701 -32.469 39.047 1.00 52.72 507 PRO A N 1
ATOM 4212 C CA . PRO A 1 507 ? -9.857 -32.935 38.294 1.00 52.72 507 PRO A CA 1
ATOM 4213 C C . PRO A 1 507 ? -10.926 -31.835 38.259 1.00 52.72 507 PRO A C 1
ATOM 4215 O O . PRO A 1 507 ? -11.657 -31.610 39.221 1.00 52.72 507 PRO A O 1
ATOM 4218 N N . SER A 1 508 ? -11.032 -31.120 37.140 1.00 50.00 508 SER A N 1
ATOM 4219 C CA . SER A 1 508 ? -12.172 -30.238 36.895 1.00 50.00 508 SER A CA 1
ATOM 4220 C C . SER A 1 508 ? -13.454 -31.078 36.799 1.00 50.00 508 SER A C 1
ATOM 4222 O O . SER A 1 508 ? -13.498 -32.017 36.007 1.00 50.00 508 SER A O 1
ATOM 4224 N N . GLU A 1 509 ? -14.512 -30.721 37.536 1.00 45.31 509 GLU A N 1
ATOM 4225 C CA . GLU A 1 509 ? -15.816 -31.425 37.595 1.00 45.31 509 GLU A CA 1
ATOM 4226 C C . GLU A 1 509 ? -16.578 -31.558 36.251 1.00 45.31 509 GLU A C 1
ATOM 4228 O O . GLU A 1 509 ? -17.697 -32.060 36.221 1.00 45.31 509 GLU A O 1
ATOM 4233 N N . ASN A 1 510 ? -15.994 -31.171 35.114 1.00 37.88 510 ASN A N 1
ATOM 4234 C CA . ASN A 1 510 ? -16.642 -31.221 33.799 1.00 37.88 510 ASN A CA 1
ATOM 4235 C C . ASN A 1 510 ? -16.172 -32.367 32.889 1.00 37.88 510 ASN A C 1
ATOM 4237 O O . ASN A 1 510 ? -16.494 -32.361 31.702 1.00 37.88 510 ASN A O 1
ATOM 4241 N N . ASP A 1 511 ? -15.468 -33.376 33.409 1.00 39.19 511 ASP A N 1
ATOM 4242 C CA . ASP A 1 511 ? -14.952 -34.482 32.585 1.00 39.19 511 ASP A CA 1
ATOM 4243 C C . ASP A 1 511 ? -15.914 -35.684 32.455 1.00 39.19 511 ASP A C 1
ATOM 4245 O O . ASP A 1 511 ? -15.525 -36.850 32.419 1.00 39.19 511 ASP A O 1
ATOM 4249 N N . THR A 1 512 ? -17.216 -35.407 32.336 1.00 35.69 512 THR A N 1
ATOM 4250 C CA . THR A 1 512 ? -18.215 -36.391 31.881 1.00 35.69 512 THR A CA 1
ATOM 4251 C C . THR A 1 512 ? -18.679 -36.056 30.463 1.00 35.69 512 THR A C 1
ATOM 4253 O O . THR A 1 512 ? -19.842 -35.759 30.220 1.00 35.69 512 THR A O 1
ATOM 4256 N N . GLY A 1 513 ? -17.761 -36.086 29.488 1.00 35.00 513 GLY A N 1
ATOM 4257 C CA . GLY A 1 513 ? -18.128 -35.716 28.113 1.00 35.00 513 GLY A CA 1
ATOM 4258 C C . GLY A 1 513 ? -17.310 -36.272 26.950 1.00 35.00 513 GLY A C 1
ATOM 4259 O O . GLY A 1 513 ? -17.761 -36.147 25.816 1.00 35.00 513 GLY A O 1
ATOM 4260 N N . LEU A 1 514 ? -16.156 -36.913 27.161 1.00 31.61 514 LEU A N 1
ATOM 4261 C CA . LEU A 1 514 ? -15.318 -37.401 26.055 1.00 31.61 514 LEU A CA 1
ATOM 4262 C C . LEU A 1 514 ? -14.989 -38.891 26.196 1.00 31.61 514 LEU A C 1
ATOM 4264 O O . LEU A 1 514 ? -13.851 -39.306 26.404 1.00 31.61 514 LEU A O 1
ATOM 4268 N N . LYS A 1 515 ? -16.006 -39.740 25.997 1.00 28.25 515 LYS A N 1
ATOM 4269 C CA . LYS A 1 515 ? -15.761 -41.145 25.647 1.00 28.25 515 LYS A CA 1
ATOM 4270 C C . LYS A 1 515 ? -15.218 -41.217 24.217 1.00 28.25 515 LYS A C 1
ATOM 4272 O O . LYS A 1 515 ? -15.946 -40.999 23.252 1.00 28.25 515 LYS A O 1
ATOM 4277 N N . LYS A 1 516 ? -13.934 -41.573 24.100 1.00 30.06 516 LYS A N 1
ATOM 4278 C CA . LYS A 1 516 ? -13.284 -42.045 22.869 1.00 30.06 516 LYS A CA 1
ATOM 4279 C C . LYS A 1 516 ? -14.123 -43.158 22.227 1.00 30.06 516 LYS A C 1
ATOM 4281 O O . LYS A 1 516 ? -14.192 -44.263 22.762 1.00 30.06 516 LYS A O 1
ATOM 4286 N N . GLN A 1 517 ? -14.708 -42.892 21.060 1.00 27.20 517 GLN A N 1
ATOM 4287 C CA . GLN A 1 517 ? -15.091 -43.958 20.137 1.00 27.20 517 GLN A CA 1
ATOM 4288 C C . GLN A 1 517 ? -13.816 -44.525 19.512 1.00 27.20 517 GLN A C 1
ATOM 4290 O O . GLN A 1 517 ? -13.139 -43.878 18.715 1.00 27.20 517 GLN A O 1
ATOM 4295 N N . THR A 1 518 ? -13.471 -45.743 19.904 1.00 24.67 518 THR A N 1
ATOM 4296 C CA . THR A 1 518 ? -12.451 -46.561 19.259 1.00 24.67 518 THR A CA 1
ATOM 4297 C C . THR A 1 518 ? -13.020 -47.131 17.960 1.00 24.67 518 THR A C 1
ATOM 4299 O O . THR A 1 518 ? -13.697 -48.157 17.956 1.00 24.67 518 THR A O 1
ATOM 4302 N N . ASN A 1 519 ? -12.738 -46.484 16.827 1.00 26.62 519 ASN A N 1
ATOM 4303 C CA . ASN A 1 519 ? -12.980 -47.101 15.525 1.00 26.62 519 ASN A CA 1
ATOM 4304 C C . ASN A 1 519 ? -11.845 -48.079 15.200 1.00 26.62 519 ASN A C 1
ATOM 4306 O O . ASN A 1 519 ? -10.712 -47.694 14.918 1.00 26.62 519 ASN A O 1
ATOM 4310 N N . LYS A 1 520 ? -12.183 -49.372 15.260 1.00 27.59 520 LYS A N 1
ATOM 4311 C CA . LYS A 1 520 ? -11.379 -50.479 14.735 1.00 27.59 520 LYS A CA 1
ATOM 4312 C C . LYS A 1 520 ? -11.071 -50.241 13.255 1.00 27.59 520 LYS A C 1
ATOM 4314 O O . LYS A 1 520 ? -11.958 -49.907 12.472 1.00 27.59 520 LYS A O 1
ATOM 4319 N N . GLY A 1 521 ? -9.810 -50.451 12.890 1.00 25.70 521 GLY A N 1
ATOM 4320 C CA . GLY A 1 521 ? -9.296 -50.218 11.548 1.00 25.70 521 GLY A CA 1
ATOM 4321 C C . GLY A 1 521 ? -9.980 -51.036 10.452 1.00 25.70 521 GLY A C 1
ATOM 4322 O O . GLY A 1 521 ? -10.349 -52.198 10.633 1.00 25.70 521 GLY A O 1
ATOM 4323 N N . LYS A 1 522 ? -10.058 -50.429 9.266 1.00 25.42 522 LYS A N 1
ATOM 4324 C CA . LYS A 1 522 ? -10.143 -51.134 7.988 1.00 25.42 522 LYS A CA 1
ATOM 4325 C C . LYS A 1 522 ? -9.054 -50.602 7.062 1.00 25.42 522 LYS A C 1
ATOM 4327 O O . LYS A 1 522 ? -8.918 -49.400 6.866 1.00 25.42 522 LYS A O 1
ATOM 4332 N N . LYS A 1 523 ? -8.269 -51.552 6.555 1.00 24.83 523 LYS A N 1
ATOM 4333 C CA . LYS A 1 523 ? -7.155 -51.393 5.620 1.00 24.83 523 LYS A CA 1
ATOM 4334 C C . LYS A 1 523 ? -7.573 -50.618 4.369 1.00 24.83 523 LYS A C 1
ATOM 4336 O O . LYS A 1 523 ? -8.607 -50.914 3.775 1.00 24.83 523 LYS A O 1
ATOM 4341 N N . VAL A 1 524 ? -6.700 -49.706 3.955 1.00 23.89 524 VAL A N 1
ATOM 4342 C CA . VAL A 1 524 ? -6.682 -49.082 2.631 1.00 23.89 524 VAL A CA 1
ATOM 4343 C C . VAL A 1 524 ? -6.352 -50.156 1.590 1.00 23.89 524 VAL A C 1
ATOM 4345 O O . VAL A 1 524 ? -5.341 -50.848 1.713 1.00 23.89 524 VAL A O 1
ATOM 4348 N N . LYS A 1 525 ? -7.199 -50.294 0.568 1.00 22.95 525 LYS A N 1
ATOM 4349 C CA . LYS A 1 525 ? -6.811 -50.843 -0.735 1.00 22.95 525 LYS A CA 1
ATOM 4350 C C . LYS A 1 525 ? -6.783 -49.683 -1.722 1.00 22.95 525 LYS A C 1
ATOM 4352 O O . LYS A 1 525 ? -7.779 -48.981 -1.874 1.00 22.95 525 LYS A O 1
ATOM 4357 N N . GLN A 1 526 ? -5.624 -49.494 -2.343 1.00 23.12 526 GLN A N 1
ATOM 4358 C CA . GLN A 1 526 ? -5.482 -48.795 -3.612 1.00 23.12 526 GLN A CA 1
ATOM 4359 C C . GLN A 1 526 ? -6.307 -49.533 -4.666 1.00 23.12 526 GLN A C 1
ATOM 4361 O O . GLN A 1 526 ? -6.230 -50.756 -4.721 1.00 23.12 526 GLN A O 1
ATOM 4366 N N . GLU A 1 527 ? -7.028 -48.802 -5.511 1.00 24.27 527 GLU A N 1
ATOM 4367 C CA . GLU A 1 527 ? -7.159 -49.149 -6.925 1.00 24.27 527 GLU A CA 1
ATOM 4368 C C . GLU A 1 527 ? -7.622 -47.930 -7.731 1.00 24.27 527 GLU A C 1
ATOM 4370 O O . GLU A 1 527 ? -8.499 -47.164 -7.333 1.00 24.27 527 GLU A O 1
ATOM 4375 N N . GLN A 1 528 ? -6.916 -47.742 -8.842 1.00 20.73 528 GLN A N 1
ATOM 4376 C CA . GLN A 1 528 ? -7.117 -46.762 -9.898 1.00 20.73 528 GLN A CA 1
ATOM 4377 C C . GLN A 1 528 ? -8.362 -47.122 -10.728 1.00 20.73 528 GLN A C 1
ATOM 4379 O O . GLN A 1 528 ? -8.698 -48.297 -10.842 1.00 20.73 528 GLN A O 1
ATOM 4384 N N . GLY A 1 529 ? -8.977 -46.143 -11.401 1.00 22.73 529 GLY A N 1
ATOM 4385 C CA . GLY A 1 529 ? -9.860 -46.434 -12.538 1.00 22.73 529 GLY A CA 1
ATOM 4386 C C . GLY A 1 529 ? -11.007 -45.452 -12.763 1.00 22.73 529 GLY A C 1
ATOM 4387 O O . GLY A 1 529 ? -12.021 -45.493 -12.078 1.00 22.73 529 GLY A O 1
ATOM 4388 N N . MET A 1 530 ? -10.850 -44.607 -13.783 1.00 21.09 530 MET A N 1
ATOM 4389 C CA . MET A 1 530 ? -11.899 -43.855 -14.490 1.00 21.09 530 MET A CA 1
ATOM 4390 C C . MET A 1 530 ? -13.152 -44.692 -14.817 1.00 21.09 530 MET A C 1
ATOM 4392 O O . MET A 1 530 ? -13.006 -45.789 -15.344 1.00 21.09 530 MET A O 1
ATOM 4396 N N . GLN A 1 531 ? -14.352 -44.098 -14.732 1.00 22.95 531 GLN A N 1
ATOM 4397 C CA . GLN A 1 531 ? -15.150 -43.760 -15.928 1.00 22.95 531 GLN A CA 1
ATOM 4398 C C . GLN A 1 531 ? -16.437 -42.962 -15.629 1.00 22.95 531 GLN A C 1
ATOM 4400 O O . GLN A 1 531 ? -17.100 -43.098 -14.608 1.00 22.95 531 GLN A O 1
ATOM 4405 N N . ILE A 1 532 ? -16.714 -42.102 -16.605 1.00 23.53 532 ILE A N 1
ATOM 4406 C CA . ILE A 1 532 ? -17.786 -41.128 -16.848 1.00 23.53 532 ILE A CA 1
ATOM 4407 C C . ILE A 1 532 ? -19.184 -41.785 -16.920 1.00 23.53 532 ILE A C 1
ATOM 4409 O O . ILE A 1 532 ? -19.279 -42.910 -17.392 1.00 23.53 532 ILE A O 1
ATOM 4413 N N . ILE A 1 533 ? -20.268 -41.065 -16.566 1.00 23.33 533 ILE A N 1
ATOM 4414 C CA . ILE A 1 533 ? -21.449 -40.781 -17.430 1.00 23.33 533 ILE A CA 1
ATOM 4415 C C . ILE A 1 533 ? -22.492 -39.890 -16.713 1.00 23.33 533 ILE A C 1
ATOM 4417 O O . ILE A 1 533 ? -22.782 -40.012 -15.530 1.00 23.33 533 ILE A O 1
ATOM 4421 N N . LYS A 1 534 ? -23.012 -38.966 -17.528 1.00 21.73 534 LYS A N 1
ATOM 4422 C CA . LYS A 1 534 ? -23.977 -37.868 -17.354 1.00 21.73 534 LYS A CA 1
ATOM 4423 C C . LYS A 1 534 ? -25.409 -38.292 -16.971 1.00 21.73 534 LYS A C 1
ATOM 4425 O O . LYS A 1 534 ? -25.843 -39.359 -17.396 1.00 21.73 534 LYS A O 1
ATOM 4430 N N . LYS A 1 535 ? -26.164 -37.356 -16.367 1.00 22.48 535 LYS A N 1
ATOM 4431 C CA . LYS A 1 535 ? -27.499 -36.809 -16.770 1.00 22.48 535 LYS A CA 1
ATOM 4432 C C . LYS A 1 535 ? -28.064 -35.966 -15.602 1.00 22.48 535 LYS A C 1
ATOM 4434 O O . LYS A 1 535 ? -27.942 -36.384 -14.460 1.00 22.48 535 LYS A O 1
ATOM 4439 N N . GLU A 1 536 ? -28.417 -34.684 -15.777 1.00 20.67 536 GLU A N 1
ATOM 4440 C CA . GLU A 1 536 ? -29.734 -34.190 -16.264 1.00 20.67 536 GLU A CA 1
ATOM 4441 C C . GLU A 1 536 ? -30.887 -34.813 -15.441 1.00 20.67 536 GLU A C 1
ATOM 4443 O O . GLU A 1 536 ? -30.967 -36.027 -15.353 1.00 20.67 536 GLU A O 1
ATOM 4448 N N . GLU A 1 537 ? -31.812 -34.111 -14.779 1.00 22.11 537 GLU A N 1
ATOM 4449 C CA . GLU A 1 537 ? -32.494 -32.854 -15.098 1.00 22.11 537 GLU A CA 1
ATOM 4450 C C . GLU A 1 537 ? -33.415 -32.422 -13.916 1.00 22.11 537 GLU A C 1
ATOM 4452 O O . GLU A 1 537 ? -33.822 -33.253 -13.108 1.00 22.11 537 GLU A O 1
ATOM 4457 N N . LYS A 1 538 ? -33.818 -31.140 -13.943 1.00 21.23 538 LYS A N 1
ATOM 4458 C CA . LYS A 1 538 ? -35.127 -30.543 -13.568 1.00 21.23 538 LYS A CA 1
ATOM 4459 C C . LYS A 1 538 ? -35.568 -30.295 -12.113 1.00 21.23 538 LYS A C 1
ATOM 4461 O O . LYS A 1 538 ? -35.914 -31.178 -11.341 1.00 21.23 538 LYS A O 1
ATOM 4466 N N . ASP A 1 539 ? -35.669 -28.986 -11.859 1.00 21.11 539 ASP A N 1
ATOM 4467 C CA . ASP A 1 539 ? -36.805 -28.211 -11.337 1.00 21.11 539 ASP A CA 1
ATOM 4468 C C . ASP A 1 539 ? -38.014 -28.946 -10.736 1.00 21.11 539 ASP A C 1
ATOM 4470 O O . ASP A 1 539 ? -38.712 -29.681 -11.428 1.00 21.11 539 ASP A O 1
ATOM 4474 N N . GLN A 1 540 ? -38.415 -28.503 -9.537 1.00 23.08 540 GLN A N 1
ATOM 4475 C CA . GLN A 1 540 ? -39.774 -27.990 -9.319 1.00 23.08 540 GLN A CA 1
ATOM 4476 C C . GLN A 1 540 ? -39.844 -27.062 -8.096 1.00 23.08 540 GLN A C 1
ATOM 4478 O O . GLN A 1 540 ? -39.633 -27.451 -6.950 1.00 23.08 540 GLN A O 1
ATOM 4483 N N . LYS A 1 541 ? -40.179 -25.798 -8.372 1.00 20.75 541 LYS A N 1
ATOM 4484 C CA . LYS A 1 541 ? -40.756 -24.851 -7.416 1.00 20.75 541 LYS A CA 1
ATOM 4485 C C . LYS A 1 541 ? -42.188 -25.283 -7.105 1.00 20.75 541 LYS A C 1
ATOM 4487 O O . LYS A 1 541 ? -42.965 -25.448 -8.040 1.00 20.75 541 LYS A O 1
ATOM 4492 N N . ILE A 1 542 ? -42.576 -25.283 -5.832 1.00 21.92 542 ILE A N 1
ATOM 4493 C CA . ILE A 1 542 ? -43.963 -25.011 -5.434 1.00 21.92 542 ILE A CA 1
ATOM 4494 C C . ILE A 1 542 ? -43.939 -23.955 -4.323 1.00 21.92 542 ILE A C 1
ATOM 4496 O O . ILE A 1 542 ? -43.482 -24.190 -3.209 1.00 21.92 542 ILE A O 1
ATOM 4500 N N . ASN A 1 543 ? -44.416 -22.762 -4.683 1.00 19.86 543 ASN A N 1
ATOM 4501 C CA . ASN A 1 543 ? -44.935 -21.751 -3.766 1.00 19.86 543 ASN A CA 1
ATOM 4502 C C . ASN A 1 543 ? -46.258 -22.256 -3.183 1.00 19.86 543 ASN A C 1
ATOM 4504 O O . ASN A 1 543 ? -47.063 -22.764 -3.955 1.00 19.86 543 ASN A O 1
ATOM 4508 N N . LEU A 1 544 ? -46.560 -21.951 -1.919 1.00 21.69 544 LEU A N 1
ATOM 4509 C CA . LEU A 1 544 ? -47.896 -21.482 -1.533 1.00 21.69 544 LEU A CA 1
ATOM 4510 C C . LEU A 1 544 ? -47.854 -20.705 -0.209 1.00 21.69 544 LEU A C 1
ATOM 4512 O O . LEU A 1 544 ? -47.213 -21.076 0.768 1.00 21.69 544 LEU A O 1
ATOM 4516 N N . LYS A 1 545 ? -48.528 -19.559 -0.263 1.00 19.11 545 LYS A N 1
ATOM 4517 C CA . LYS A 1 545 ? -48.694 -18.516 0.746 1.00 19.11 545 LYS A CA 1
ATOM 4518 C C . LYS A 1 545 ? -49.881 -18.844 1.674 1.00 19.11 545 LYS A C 1
ATOM 4520 O O . LYS A 1 545 ? -50.916 -19.256 1.175 1.00 19.11 545 LYS A O 1
ATOM 4525 N N . VAL A 1 546 ? -49.745 -18.466 2.955 1.00 20.55 546 VAL A N 1
ATOM 4526 C CA . VAL A 1 546 ? -50.721 -17.687 3.766 1.00 20.55 546 VAL A CA 1
ATOM 4527 C C . VAL A 1 546 ? -52.082 -18.350 4.102 1.00 20.55 546 VAL A C 1
ATOM 4529 O O . VAL A 1 546 ? -52.926 -18.473 3.231 1.00 20.55 546 VAL A O 1
ATOM 4532 N N . ASN A 1 547 ? -52.398 -18.619 5.385 1.00 20.28 547 ASN A N 1
ATOM 4533 C CA . ASN A 1 547 ? -53.106 -17.693 6.302 1.00 20.28 547 ASN A CA 1
ATOM 4534 C C . ASN A 1 547 ? -53.480 -18.313 7.673 1.00 20.28 547 ASN A C 1
ATOM 4536 O O . ASN A 1 547 ? -53.624 -19.519 7.829 1.00 20.28 547 ASN A O 1
ATOM 4540 N N . LYS A 1 548 ? -53.660 -17.424 8.659 1.00 20.91 548 LYS A N 1
ATOM 4541 C CA . LYS A 1 548 ? -54.027 -17.643 10.074 1.00 20.91 548 LYS A CA 1
ATOM 4542 C C . LYS A 1 548 ? -55.434 -18.241 10.273 1.00 20.91 548 LYS A C 1
ATOM 4544 O O . LYS A 1 548 ? -56.370 -17.749 9.653 1.00 20.91 548 LYS A O 1
ATOM 4549 N N . SER A 1 549 ? -55.632 -19.097 11.290 1.00 20.59 549 SER A N 1
ATOM 4550 C CA . SER A 1 549 ? -56.498 -18.804 12.464 1.00 20.59 549 SER A CA 1
ATOM 4551 C C . SER A 1 549 ? -56.676 -19.976 13.464 1.00 20.59 549 SER A C 1
ATOM 4553 O O . SER A 1 549 ? -56.973 -21.095 13.087 1.00 20.59 549 SER A O 1
ATOM 4555 N N . LYS A 1 550 ? -56.526 -19.622 14.754 1.00 21.83 550 LYS A N 1
ATOM 4556 C CA . LYS A 1 550 ? -57.215 -20.073 15.990 1.00 21.83 550 LYS A CA 1
ATOM 4557 C C . LYS A 1 550 ? -57.307 -21.567 16.403 1.00 21.83 550 LYS A C 1
ATOM 4559 O O . LYS A 1 550 ? -58.144 -22.311 15.925 1.00 21.83 550 LYS A O 1
ATOM 4564 N N . GLN A 1 551 ? -56.640 -21.800 17.544 1.00 21.84 551 GLN A N 1
ATOM 4565 C CA . GLN A 1 551 ? -57.095 -22.450 18.793 1.00 21.84 551 GLN A CA 1
ATOM 4566 C C . GLN A 1 551 ? -57.090 -23.987 18.971 1.00 21.84 551 GLN A C 1
ATOM 4568 O O . GLN A 1 551 ? -57.895 -24.702 18.397 1.00 21.84 551 GLN A O 1
ATOM 4573 N N . LYS A 1 552 ? -56.327 -24.348 20.024 1.00 21.89 552 LYS A N 1
ATOM 4574 C CA . LYS A 1 552 ? -56.518 -25.370 21.078 1.00 21.89 552 LYS A CA 1
ATOM 4575 C C . LYS A 1 552 ? -55.952 -26.790 20.887 1.00 21.89 552 LYS A C 1
ATOM 4577 O O . LYS A 1 552 ? -56.531 -27.616 20.205 1.00 21.89 552 LYS A O 1
ATOM 4582 N N . MET A 1 553 ? -54.911 -27.012 21.701 1.00 20.78 553 MET A N 1
ATOM 4583 C CA . MET A 1 553 ? -54.649 -28.143 22.608 1.00 20.78 553 MET A CA 1
ATOM 4584 C C . MET A 1 553 ? -54.495 -29.547 22.016 1.00 20.78 553 MET A C 1
ATOM 4586 O O . MET A 1 553 ? -55.483 -30.205 21.716 1.00 20.78 553 MET A O 1
ATOM 4590 N N . SER A 1 554 ? -53.259 -30.046 22.062 1.00 23.66 554 SER A N 1
ATOM 4591 C CA . SER A 1 554 ? -52.935 -31.344 22.667 1.00 23.66 554 SER A CA 1
ATOM 4592 C C . SER A 1 554 ? -51.440 -31.391 22.982 1.00 23.66 554 SER A C 1
ATOM 4594 O O . SER A 1 554 ? -50.623 -30.931 22.184 1.00 23.66 554 SER A O 1
ATOM 4596 N N . ASP A 1 555 ? -51.152 -31.884 24.177 1.00 23.88 555 ASP A N 1
ATOM 4597 C CA . ASP A 1 555 ? -49.859 -31.996 24.841 1.00 23.88 555 ASP A CA 1
ATOM 4598 C C . ASP A 1 555 ? -48.893 -32.955 24.126 1.00 23.88 555 ASP A C 1
ATOM 4600 O O . ASP A 1 555 ? -49.344 -33.897 23.479 1.00 23.88 555 ASP A O 1
ATOM 4604 N N . ASP A 1 556 ? -47.588 -32.676 24.232 1.00 26.34 556 ASP A N 1
ATOM 4605 C CA . ASP A 1 556 ? -46.509 -33.644 24.511 1.00 26.34 556 ASP A CA 1
ATOM 4606 C C . ASP A 1 556 ? -45.140 -32.963 24.309 1.00 26.34 556 ASP A C 1
ATOM 4608 O O . ASP A 1 556 ? -44.587 -32.951 23.215 1.00 26.34 556 ASP A O 1
ATOM 4612 N N . ASP A 1 557 ? -44.596 -32.389 25.386 1.00 26.30 557 ASP A N 1
ATOM 4613 C CA . ASP A 1 557 ? -43.169 -32.070 25.532 1.00 26.30 557 ASP A CA 1
ATOM 4614 C C . ASP A 1 557 ? -42.778 -32.390 26.986 1.00 26.30 557 ASP A C 1
ATOM 4616 O O . ASP A 1 557 ? -43.014 -31.605 27.906 1.00 26.30 557 ASP A O 1
ATOM 4620 N N . ASN A 1 558 ? -42.207 -33.578 27.196 1.00 28.08 558 ASN A N 1
ATOM 4621 C CA . ASN A 1 558 ? -41.552 -33.989 28.436 1.00 28.08 558 ASN A CA 1
ATOM 4622 C C . ASN A 1 558 ? -40.079 -34.260 28.122 1.00 28.08 558 ASN A C 1
ATOM 4624 O O . ASN A 1 558 ? -39.766 -35.270 27.505 1.00 28.08 558 ASN A O 1
ATOM 4628 N N . ASP A 1 559 ? -39.212 -33.331 28.528 1.00 30.95 559 ASP A N 1
ATOM 4629 C CA . ASP A 1 559 ? -37.911 -33.609 29.155 1.00 30.95 559 ASP A CA 1
ATOM 4630 C C . ASP A 1 559 ? -37.286 -32.275 29.607 1.00 30.95 559 ASP A C 1
ATOM 4632 O O . ASP A 1 559 ? -36.348 -31.736 29.020 1.00 30.95 559 ASP A O 1
ATOM 4636 N N . ILE A 1 560 ? -37.850 -31.708 30.681 1.00 34.62 560 ILE A N 1
ATOM 4637 C CA . ILE A 1 560 ? -37.188 -30.689 31.503 1.00 34.62 560 ILE A CA 1
ATOM 4638 C C . ILE A 1 560 ? -36.951 -31.317 32.873 1.00 34.62 560 ILE A C 1
ATOM 4640 O O . ILE A 1 560 ? -37.883 -31.638 33.609 1.00 34.62 560 ILE A O 1
ATOM 4644 N N . SER A 1 561 ? -35.671 -31.494 33.189 1.00 43.81 561 SER A N 1
ATOM 4645 C CA . SER A 1 561 ? -35.142 -31.887 34.491 1.00 43.81 561 SER A CA 1
ATOM 4646 C C . SER A 1 561 ? -35.801 -31.101 35.630 1.00 43.81 561 SER A C 1
ATOM 4648 O O . SER A 1 561 ? -35.820 -29.868 35.609 1.00 43.81 561 SER A O 1
ATOM 4650 N N . GLN A 1 562 ? -36.324 -31.822 36.620 1.00 42.72 562 GLN A N 1
ATOM 4651 C CA . GLN A 1 562 ? -37.003 -31.285 37.799 1.00 42.72 562 GLN A CA 1
ATOM 4652 C C . GLN A 1 562 ? -36.054 -30.394 38.621 1.00 42.72 562 GLN A C 1
ATOM 4654 O O . GLN A 1 562 ? -35.240 -30.898 39.388 1.00 42.72 562 GLN A O 1
ATOM 4659 N N . ILE A 1 563 ? -36.166 -29.070 38.471 1.00 51.47 563 ILE A N 1
ATOM 4660 C CA . ILE A 1 563 ? -35.611 -28.102 39.429 1.00 51.47 563 ILE A CA 1
ATOM 4661 C C . ILE A 1 563 ? -36.478 -28.188 40.684 1.00 51.47 563 ILE A C 1
ATOM 4663 O O . ILE A 1 563 ? -37.700 -28.032 40.611 1.00 51.47 563 ILE A O 1
ATOM 4667 N N . THR A 1 564 ? -35.866 -28.453 41.832 1.00 64.31 564 THR A N 1
ATOM 4668 C CA . THR A 1 564 ? -36.600 -28.535 43.096 1.00 64.31 564 THR A CA 1
ATOM 4669 C C . THR A 1 564 ? -37.081 -27.145 43.527 1.00 64.31 564 THR A C 1
ATOM 4671 O O . THR A 1 564 ? -36.435 -26.127 43.280 1.00 64.31 564 THR A O 1
ATOM 4674 N N . GLU A 1 565 ? -38.231 -27.068 44.200 1.00 62.78 565 GLU A N 1
ATOM 4675 C CA . GLU A 1 565 ? -38.829 -25.793 44.638 1.00 62.78 565 GLU A CA 1
ATOM 4676 C C . GLU A 1 565 ? -37.884 -24.973 45.547 1.00 62.78 565 GLU A C 1
ATOM 4678 O O . GLU A 1 565 ? -37.890 -23.740 45.528 1.00 62.78 565 GLU A O 1
ATOM 4683 N N . ASN A 1 566 ? -36.992 -25.655 46.272 1.00 66.38 566 ASN A N 1
ATOM 4684 C CA . ASN A 1 566 ? -35.944 -25.037 47.084 1.00 66.38 566 ASN A CA 1
ATOM 4685 C C . ASN A 1 566 ? -34.866 -24.336 46.244 1.00 66.38 566 ASN A C 1
ATOM 4687 O O . ASN A 1 566 ? -34.460 -23.229 46.594 1.00 66.38 566 ASN A O 1
ATOM 4691 N N . GLU A 1 567 ? -34.446 -24.920 45.120 1.00 68.69 567 GLU A N 1
ATOM 4692 C CA . GLU A 1 567 ? -33.465 -24.310 44.212 1.00 68.69 567 GLU A CA 1
ATOM 4693 C C . GLU A 1 567 ? -34.038 -23.053 43.551 1.00 68.69 567 GLU A C 1
ATOM 4695 O O . GLU A 1 567 ? -33.366 -22.023 43.474 1.00 68.69 567 GLU A O 1
ATOM 4700 N N . LEU A 1 568 ? -35.315 -23.084 43.156 1.00 71.25 568 LEU A N 1
ATOM 4701 C CA . LEU A 1 568 ? -35.993 -21.915 42.593 1.00 71.25 568 LEU A CA 1
ATOM 4702 C C . LEU A 1 568 ? -36.113 -20.770 43.614 1.00 71.25 568 LEU A C 1
ATOM 4704 O O . LEU A 1 568 ? -35.942 -19.598 43.263 1.00 71.25 568 LEU A O 1
ATOM 4708 N N . ASN A 1 569 ? -36.388 -21.097 44.879 1.00 74.81 569 ASN A N 1
ATOM 4709 C CA . ASN A 1 569 ? -36.464 -20.116 45.961 1.00 74.81 569 ASN A CA 1
ATOM 4710 C C . ASN A 1 569 ? -35.088 -19.523 46.301 1.00 74.81 569 ASN A C 1
ATOM 4712 O O . ASN A 1 569 ? -34.988 -18.318 46.540 1.00 74.81 569 ASN A O 1
ATOM 4716 N N . GLN A 1 570 ? -34.027 -20.328 46.241 1.00 76.81 570 GLN A N 1
ATOM 4717 C CA . GLN A 1 570 ? -32.656 -19.877 46.473 1.00 76.81 570 GLN A CA 1
ATOM 4718 C C . GLN A 1 570 ? -32.141 -18.976 45.341 1.00 76.81 570 GLN A C 1
ATOM 4720 O O . GLN A 1 570 ? -31.514 -17.953 45.606 1.00 76.81 570 GLN A O 1
ATOM 4725 N N . ILE A 1 571 ? -32.480 -19.278 44.082 1.00 73.69 571 ILE A N 1
ATOM 4726 C CA . ILE A 1 571 ? -32.164 -18.414 42.932 1.00 73.69 571 ILE A CA 1
ATOM 4727 C C . ILE A 1 571 ? -32.829 -17.038 43.084 1.00 73.69 571 ILE A C 1
ATOM 4729 O O . ILE A 1 571 ? -32.171 -16.013 42.903 1.00 73.69 571 ILE A O 1
ATOM 4733 N N . LYS A 1 572 ? -34.110 -17.002 43.476 1.00 78.56 572 LYS A N 1
ATOM 4734 C CA . LYS A 1 572 ? -34.832 -15.742 43.726 1.00 78.56 572 LYS A CA 1
ATOM 4735 C C . LYS A 1 572 ? -34.243 -14.951 44.897 1.00 78.56 572 LYS A C 1
ATOM 4737 O O . LYS A 1 572 ? -34.138 -13.732 44.805 1.00 78.56 572 LYS A O 1
ATOM 4742 N N . ALA A 1 573 ? -33.842 -15.618 45.982 1.00 78.69 573 ALA A N 1
ATOM 4743 C CA . ALA A 1 573 ? -33.198 -14.958 47.119 1.00 78.69 573 ALA A CA 1
ATOM 4744 C C . ALA A 1 573 ? -31.843 -14.333 46.727 1.00 78.69 573 ALA A C 1
ATOM 4746 O O . ALA A 1 573 ? -31.592 -13.173 47.055 1.00 78.69 573 ALA A O 1
ATOM 4747 N N . ASN A 1 574 ? -31.029 -15.048 45.942 1.00 79.38 574 ASN A N 1
ATOM 4748 C CA . ASN A 1 574 ? -29.737 -14.561 45.446 1.00 79.38 574 ASN A CA 1
ATOM 4749 C C . ASN A 1 574 ? -29.887 -13.347 44.512 1.00 79.38 574 ASN A C 1
ATOM 4751 O O . ASN A 1 574 ? -29.074 -12.426 44.550 1.00 79.38 574 ASN A O 1
ATOM 4755 N N . GLU A 1 575 ? -30.928 -13.314 43.675 1.00 80.06 575 GLU A N 1
ATOM 4756 C CA . GLU A 1 575 ? -31.206 -12.169 42.798 1.00 80.06 575 GLU A CA 1
ATOM 4757 C C . GLU A 1 575 ? -31.554 -10.906 43.605 1.00 80.06 575 GLU A C 1
ATOM 4759 O O . GLU A 1 575 ? -31.073 -9.810 43.302 1.00 80.06 575 GLU A O 1
ATOM 4764 N N . VAL A 1 576 ? -32.344 -11.052 44.674 1.00 80.44 576 VAL A N 1
ATOM 4765 C CA . VAL A 1 576 ? -32.664 -9.948 45.592 1.00 80.44 576 VAL A CA 1
ATOM 4766 C C . VAL A 1 576 ? -31.408 -9.465 46.327 1.00 80.44 576 VAL A C 1
ATOM 4768 O O . VAL A 1 576 ? -31.191 -8.256 46.407 1.00 80.44 576 VAL A O 1
ATOM 4771 N N . GLU A 1 577 ? -30.542 -10.375 46.779 1.00 82.75 577 GLU A N 1
ATOM 4772 C CA . GLU A 1 577 ? -29.271 -10.039 47.436 1.00 82.75 577 GLU A CA 1
ATOM 4773 C C . GLU A 1 577 ? -28.334 -9.226 46.526 1.00 82.75 577 GLU A C 1
ATOM 4775 O O . GLU A 1 577 ? -27.814 -8.186 46.933 1.00 82.75 577 GLU A O 1
ATOM 4780 N N . GLN A 1 578 ? -28.170 -9.637 45.263 1.00 79.19 578 GLN A N 1
ATOM 4781 C CA . GLN A 1 578 ? -27.343 -8.917 44.285 1.00 79.19 578 GLN A CA 1
ATOM 4782 C C . GLN A 1 578 ? -27.861 -7.499 44.020 1.00 79.19 578 GLN A C 1
ATOM 4784 O O . GLN A 1 578 ? -27.078 -6.548 43.954 1.00 79.19 578 GLN A O 1
ATOM 4789 N N . ASN A 1 579 ? -29.183 -7.333 43.927 1.00 77.50 579 ASN A N 1
ATOM 4790 C CA . ASN A 1 579 ? -29.795 -6.018 43.751 1.00 77.50 579 ASN A CA 1
ATOM 4791 C C . ASN A 1 579 ? -29.558 -5.110 44.972 1.00 77.50 579 ASN A C 1
ATOM 4793 O O . ASN A 1 579 ? -29.269 -3.926 44.796 1.00 77.50 579 ASN A O 1
ATOM 4797 N N . ILE A 1 580 ? -29.584 -5.662 46.192 1.00 78.94 580 ILE A N 1
ATOM 4798 C CA . ILE A 1 580 ? -29.271 -4.926 47.428 1.00 78.94 580 ILE A CA 1
ATOM 4799 C C . ILE A 1 580 ? -27.787 -4.520 47.474 1.00 78.94 580 ILE A C 1
ATOM 4801 O O . ILE A 1 580 ? -27.490 -3.364 47.770 1.00 78.94 580 ILE A O 1
ATOM 4805 N N . ILE A 1 581 ? -26.858 -5.422 47.126 1.00 78.06 581 ILE A N 1
ATOM 4806 C CA . ILE A 1 581 ? -25.406 -5.144 47.104 1.00 78.06 581 ILE A CA 1
ATOM 4807 C C . ILE A 1 581 ? -25.050 -4.089 46.048 1.00 78.06 581 ILE A C 1
ATOM 4809 O O . ILE A 1 581 ? -24.180 -3.250 46.275 1.00 78.06 581 ILE A O 1
ATOM 4813 N N . SER A 1 582 ? -25.724 -4.110 44.897 1.00 76.38 582 SER A N 1
ATOM 4814 C CA . SER A 1 582 ? -25.492 -3.150 43.810 1.00 76.38 582 SER A CA 1
ATOM 4815 C C . SER A 1 582 ? -26.025 -1.736 44.089 1.00 76.38 582 SER A C 1
ATOM 4817 O O . SER A 1 582 ? -25.708 -0.812 43.341 1.00 76.38 582 SER A O 1
ATOM 4819 N N . GLY A 1 583 ? -26.824 -1.556 45.149 1.00 74.19 583 GLY A N 1
ATOM 4820 C CA . GLY A 1 583 ? -27.430 -0.273 45.512 1.00 74.19 583 GLY A CA 1
ATOM 4821 C C . GLY A 1 583 ? -28.616 0.154 44.634 1.00 74.19 583 GLY A C 1
ATOM 4822 O O . GLY A 1 583 ? -29.068 1.295 44.741 1.00 74.19 583 GLY A O 1
ATOM 4823 N N . ASP A 1 584 ? -29.149 -0.724 43.774 1.00 72.94 584 ASP A N 1
ATOM 4824 C CA . ASP A 1 584 ? -30.283 -0.419 42.886 1.00 72.94 584 ASP A CA 1
ATOM 4825 C C . ASP A 1 584 ? -31.640 -0.619 43.598 1.00 72.94 584 ASP A C 1
ATOM 4827 O O . ASP A 1 584 ? -32.444 -1.507 43.296 1.00 72.94 584 ASP A O 1
ATOM 4831 N N . PHE A 1 585 ? -31.913 0.236 44.590 1.00 74.38 585 PHE A N 1
ATOM 4832 C CA . PHE A 1 585 ? -33.116 0.162 45.434 1.00 74.38 585 PHE A CA 1
ATOM 4833 C C . PHE A 1 585 ? -34.428 0.508 44.707 1.00 74.38 585 PHE A C 1
ATOM 4835 O O . PHE A 1 585 ? -35.525 0.269 45.232 1.00 74.38 585 PHE A O 1
ATOM 4842 N N . VAL A 1 586 ? -34.343 1.060 43.493 1.00 73.44 586 VAL A N 1
ATOM 4843 C CA . VAL A 1 586 ? -35.505 1.447 42.679 1.00 73.44 586 VAL A CA 1
ATOM 4844 C C . VAL A 1 586 ? -36.209 0.210 42.120 1.00 73.44 586 VAL A C 1
ATOM 4846 O O . VAL A 1 586 ? -37.439 0.170 42.086 1.00 73.44 586 VAL A O 1
ATOM 4849 N N . ARG A 1 587 ? -35.450 -0.831 41.754 1.00 71.69 587 ARG A N 1
ATOM 4850 C CA . ARG A 1 587 ? -35.987 -2.070 41.165 1.00 71.69 587 ARG A CA 1
ATOM 4851 C C . ARG A 1 587 ? -36.585 -3.044 42.182 1.00 71.69 587 ARG A C 1
ATOM 4853 O O . ARG A 1 587 ? -37.386 -3.893 41.802 1.00 71.69 587 ARG A O 1
ATOM 4860 N N . LEU A 1 588 ? -36.249 -2.901 43.465 1.00 78.62 588 LEU A N 1
ATOM 4861 C CA . LEU A 1 588 ? -36.719 -3.784 44.536 1.00 78.62 588 LEU A CA 1
ATOM 4862 C C . LEU A 1 588 ? -38.179 -3.491 44.914 1.00 78.62 588 LEU A C 1
ATOM 4864 O O . LEU A 1 588 ? -38.502 -2.401 45.405 1.00 78.62 588 LEU A O 1
ATOM 4868 N N . LYS A 1 589 ? -39.080 -4.464 44.731 1.00 85.06 589 LYS A N 1
ATOM 4869 C CA . LYS A 1 589 ? -40.456 -4.373 45.245 1.00 85.06 589 LYS A CA 1
ATOM 4870 C C . LYS A 1 589 ? -40.499 -4.823 46.704 1.00 85.06 589 LYS A C 1
ATOM 4872 O O . LYS A 1 589 ? -39.718 -5.661 47.142 1.00 85.06 589 LYS A O 1
ATOM 4877 N N . VAL A 1 590 ? -41.474 -4.310 47.456 1.00 84.56 590 VAL A N 1
ATOM 4878 C CA . VAL A 1 590 ? -41.696 -4.688 48.867 1.00 84.56 590 VAL A CA 1
ATOM 4879 C C . VAL A 1 590 ? -41.902 -6.200 49.018 1.00 84.56 590 VAL A C 1
ATOM 4881 O O . VAL A 1 590 ? -41.373 -6.793 49.950 1.00 84.56 590 VAL A O 1
ATOM 4884 N N . LYS A 1 591 ? -42.599 -6.837 48.068 1.00 82.88 591 LYS A N 1
ATOM 4885 C CA . LYS A 1 591 ? -42.838 -8.289 48.074 1.00 82.88 591 LYS A CA 1
ATOM 4886 C C . LYS A 1 591 ? -41.551 -9.109 47.947 1.00 82.88 591 LYS A C 1
ATOM 4888 O O . LYS A 1 591 ? -41.430 -10.131 48.610 1.00 82.88 591 LYS A O 1
ATOM 4893 N N . ASP A 1 592 ? -40.592 -8.644 47.150 1.00 85.62 592 ASP A N 1
ATOM 4894 C CA . ASP A 1 592 ? -39.324 -9.348 46.925 1.00 85.62 592 ASP A CA 1
ATOM 4895 C C . ASP A 1 592 ? -38.430 -9.256 48.174 1.00 85.62 592 ASP A C 1
ATOM 4897 O O . ASP A 1 592 ? -37.811 -10.235 48.583 1.00 85.62 592 ASP A O 1
ATOM 4901 N N . LEU A 1 593 ? -38.449 -8.100 48.851 1.00 83.25 593 LEU A N 1
ATOM 4902 C CA . LEU A 1 593 ? -37.786 -7.902 50.144 1.00 83.25 593 LEU A CA 1
ATOM 4903 C C . LEU A 1 593 ? -38.427 -8.739 51.258 1.00 83.25 593 LEU A C 1
ATOM 4905 O O . LEU A 1 593 ? -37.721 -9.321 52.077 1.00 83.25 593 LEU A O 1
ATOM 4909 N N . GLN A 1 594 ? -39.758 -8.831 51.289 1.00 84.31 594 GLN A N 1
ATOM 4910 C CA . GLN A 1 594 ? -40.466 -9.694 52.236 1.00 84.31 594 GLN A CA 1
ATOM 4911 C C . GLN A 1 594 ? -40.156 -11.172 51.989 1.00 84.31 594 GLN A C 1
ATOM 4913 O O . GLN A 1 594 ? -39.921 -11.892 52.952 1.00 84.31 594 GLN A O 1
ATOM 4918 N N . PHE A 1 595 ? -40.090 -11.603 50.725 1.00 86.88 595 PHE A N 1
ATOM 4919 C CA . PHE A 1 595 ? -39.692 -12.962 50.358 1.00 86.88 595 PHE A CA 1
ATOM 4920 C C . PHE A 1 595 ? -38.266 -13.279 50.825 1.00 86.88 595 PHE A C 1
ATOM 4922 O O . PHE A 1 595 ? -38.052 -14.300 51.472 1.00 86.88 595 PHE A O 1
ATOM 4929 N N . PHE A 1 596 ? -37.309 -12.381 50.572 1.00 86.06 596 PHE A N 1
ATOM 4930 C CA . PHE A 1 596 ? -35.925 -12.525 51.030 1.00 86.06 596 PHE A CA 1
ATOM 4931 C C . PHE A 1 596 ? -35.831 -12.622 52.560 1.00 86.06 596 PHE A C 1
ATOM 4933 O O . PHE A 1 596 ? -35.237 -13.556 53.095 1.00 86.06 596 PHE A O 1
ATOM 4940 N N . LEU A 1 597 ? -36.480 -11.706 53.284 1.00 85.12 597 LEU A N 1
ATOM 4941 C CA . LEU A 1 597 ? -36.488 -11.725 54.748 1.00 85.12 597 LEU A CA 1
ATOM 4942 C C . LEU A 1 597 ? -37.185 -12.979 55.296 1.00 85.12 597 LEU A C 1
ATOM 4944 O O . LEU A 1 597 ? -36.706 -13.560 56.265 1.00 85.12 597 LEU A O 1
ATOM 4948 N N . GLN A 1 598 ? -38.264 -13.442 54.665 1.00 84.75 598 GLN A N 1
ATOM 4949 C CA . GLN A 1 598 ? -38.966 -14.665 55.059 1.00 84.75 598 GLN A CA 1
ATOM 4950 C C . GLN A 1 598 ? -38.120 -15.922 54.813 1.00 84.75 598 GLN A C 1
ATOM 4952 O O . GLN A 1 598 ? -38.103 -16.810 55.666 1.00 84.75 598 GLN A O 1
ATOM 4957 N N . PHE A 1 599 ? -37.381 -15.978 53.701 1.00 83.81 599 PHE A N 1
ATOM 4958 C CA . PHE A 1 599 ? -36.454 -17.070 53.388 1.00 83.81 599 PHE A CA 1
ATOM 4959 C C . PHE A 1 599 ? -35.372 -17.216 54.470 1.00 83.81 599 PHE A C 1
ATOM 4961 O O . PHE A 1 599 ? -35.108 -18.322 54.939 1.00 83.81 599 PHE A O 1
ATOM 4968 N N . TYR A 1 600 ? -34.834 -16.095 54.960 1.00 83.00 600 TYR A N 1
ATOM 4969 C CA . TYR A 1 600 ? -33.860 -16.062 56.059 1.00 83.00 600 TYR A CA 1
ATOM 4970 C C . TYR A 1 600 ? -34.485 -15.969 57.466 1.00 83.00 600 TYR A C 1
ATOM 4972 O O . TYR A 1 600 ? -33.770 -15.756 58.444 1.00 83.00 600 TYR A O 1
ATOM 4980 N N . LYS A 1 601 ? -35.805 -16.176 57.598 1.00 83.62 601 LYS A N 1
ATOM 4981 C CA . LYS A 1 601 ? -36.556 -16.183 58.874 1.00 83.62 601 LYS A CA 1
ATOM 4982 C C . LYS A 1 601 ? -36.447 -14.884 59.695 1.00 83.62 601 LYS A C 1
ATOM 4984 O O . LYS A 1 601 ? -36.436 -14.909 60.925 1.00 83.62 601 LYS A O 1
ATOM 4989 N N . LEU A 1 602 ? -36.401 -13.740 59.020 1.00 85.75 602 LEU A N 1
ATOM 4990 C CA . LEU A 1 602 ? -36.386 -12.396 59.601 1.00 85.75 602 LEU A CA 1
ATOM 4991 C C . LEU A 1 602 ? -37.787 -11.757 59.597 1.00 85.75 602 LEU A C 1
ATOM 4993 O O . LEU A 1 602 ? -38.683 -12.164 58.858 1.00 85.75 602 LEU A O 1
ATOM 4997 N N . LYS A 1 603 ? -37.985 -10.717 60.420 1.00 85.19 603 LYS A N 1
ATOM 4998 C CA . LYS A 1 603 ? -39.266 -9.989 60.509 1.00 85.19 603 LYS A CA 1
ATOM 4999 C C . LYS A 1 603 ? -39.564 -9.206 59.219 1.00 85.19 603 LYS A C 1
ATOM 5001 O O . LYS A 1 603 ? -38.756 -8.374 58.800 1.00 85.19 603 LYS A O 1
ATOM 5006 N N . THR A 1 604 ? -40.757 -9.404 58.653 1.00 86.50 604 THR A N 1
ATOM 5007 C CA . THR A 1 604 ? -41.216 -8.848 57.359 1.00 86.50 604 THR A CA 1
ATOM 5008 C C . THR A 1 604 ? -42.110 -7.602 57.473 1.00 86.50 604 THR A C 1
ATOM 5010 O O . THR A 1 604 ? -42.601 -7.090 56.464 1.00 86.50 604 THR A O 1
ATOM 5013 N N . GLU A 1 605 ? -42.321 -7.092 58.688 1.00 81.69 605 GLU A N 1
ATOM 5014 C CA . GLU A 1 605 ? -43.180 -5.934 58.973 1.00 81.69 605 GLU A CA 1
ATOM 5015 C C . GLU A 1 605 ? -42.419 -4.606 58.829 1.00 81.69 605 GLU A C 1
ATOM 5017 O O . GLU A 1 605 ? -41.277 -4.494 59.278 1.00 81.69 605 GLU A O 1
ATOM 5022 N N . GLY A 1 606 ? -43.035 -3.579 58.242 1.00 82.81 606 GLY A N 1
ATOM 5023 C CA . GLY A 1 606 ? -42.462 -2.227 58.156 1.00 82.81 606 GLY A CA 1
ATOM 5024 C C . GLY A 1 606 ? -42.573 -1.587 56.774 1.00 82.81 606 GLY A C 1
ATOM 5025 O O . GLY A 1 606 ? -43.108 -2.178 55.832 1.00 82.81 606 GLY A O 1
ATOM 5026 N N . LYS A 1 607 ? -42.074 -0.352 56.653 1.00 85.75 607 LYS A N 1
ATOM 5027 C CA . LYS A 1 607 ? -41.982 0.354 55.367 1.00 85.75 607 LYS A CA 1
ATOM 5028 C C . LYS A 1 607 ? -40.837 -0.226 54.530 1.00 85.75 607 LYS A C 1
ATOM 5030 O O . LYS A 1 607 ? -39.964 -0.923 55.039 1.00 85.75 607 LYS A O 1
ATOM 5035 N N . LYS A 1 608 ? -40.818 0.086 53.229 1.00 83.81 608 LYS A N 1
ATOM 5036 C CA . LYS A 1 608 ? -39.783 -0.394 52.291 1.00 83.81 608 LYS A CA 1
ATOM 5037 C C . LYS A 1 608 ? -38.358 -0.122 52.803 1.00 83.81 608 LYS A C 1
ATOM 5039 O O . LYS A 1 608 ? -37.507 -0.995 52.690 1.00 83.81 608 LYS A O 1
ATOM 5044 N N . GLU A 1 609 ? -38.126 1.046 53.396 1.00 83.12 609 GLU A N 1
ATOM 5045 C CA . GLU A 1 609 ? -36.837 1.436 53.985 1.00 83.12 609 GLU A CA 1
ATOM 5046 C C . GLU A 1 609 ? -36.431 0.537 55.163 1.00 83.12 609 GLU A C 1
ATOM 5048 O O . GLU A 1 609 ? -35.287 0.094 55.226 1.00 83.12 609 GLU A O 1
ATOM 5053 N N . ASP A 1 610 ? -37.372 0.170 56.038 1.00 84.56 610 ASP A N 1
ATOM 5054 C CA . ASP A 1 610 ? -37.104 -0.716 57.179 1.00 84.56 610 ASP A CA 1
ATOM 5055 C C . ASP A 1 610 ? -36.702 -2.128 56.728 1.00 84.56 610 ASP A C 1
ATOM 5057 O O . ASP A 1 610 ? -35.840 -2.767 57.336 1.00 84.56 610 ASP A O 1
ATOM 5061 N N . LEU A 1 611 ? -37.324 -2.618 55.649 1.00 87.44 611 LEU A N 1
ATOM 5062 C CA . LEU A 1 611 ? -37.014 -3.921 55.057 1.00 87.44 611 LEU A CA 1
ATOM 5063 C C . LEU A 1 611 ? -35.638 -3.914 54.379 1.00 87.44 611 LEU A C 1
ATOM 5065 O O . LEU A 1 611 ? -34.893 -4.882 54.516 1.00 87.44 611 LEU A O 1
ATOM 5069 N N . ILE A 1 612 ? -35.286 -2.820 53.693 1.00 85.31 612 ILE A N 1
ATOM 5070 C CA . ILE A 1 612 ? -33.958 -2.635 53.088 1.00 85.31 612 ILE A CA 1
ATOM 5071 C C . ILE A 1 612 ? -32.884 -2.591 54.177 1.00 85.31 612 ILE A C 1
ATOM 5073 O O . ILE A 1 612 ? -31.900 -3.317 54.075 1.00 85.31 612 ILE A O 1
ATOM 5077 N N . ASN A 1 613 ? -33.088 -1.808 55.240 1.00 84.94 613 ASN A N 1
ATOM 5078 C CA . ASN A 1 613 ? -32.128 -1.695 56.339 1.00 84.94 613 ASN A CA 1
ATOM 5079 C C . ASN A 1 613 ? -31.890 -3.042 57.036 1.00 84.94 613 ASN A C 1
ATOM 5081 O O . ASN A 1 613 ? -30.745 -3.394 57.307 1.00 84.94 613 ASN A O 1
ATOM 5085 N N . ARG A 1 614 ? -32.942 -3.842 57.260 1.00 87.44 614 ARG A N 1
ATOM 5086 C CA . ARG A 1 614 ? -32.797 -5.201 57.816 1.00 87.44 614 ARG A CA 1
ATOM 5087 C C . ARG A 1 614 ? -32.084 -6.162 56.876 1.00 87.44 614 ARG A C 1
ATOM 5089 O O . ARG A 1 614 ? -31.272 -6.956 57.340 1.00 87.44 614 ARG A O 1
ATOM 5096 N N . ALA A 1 615 ? -32.368 -6.101 55.577 1.00 84.19 615 ALA A N 1
ATOM 5097 C CA . ALA A 1 615 ? -31.685 -6.944 54.604 1.00 84.19 615 ALA A CA 1
ATOM 5098 C C . ALA A 1 615 ? -30.196 -6.566 54.475 1.00 84.19 615 ALA A C 1
ATOM 5100 O O . ALA A 1 615 ? -29.344 -7.449 54.443 1.00 84.19 615 ALA A O 1
ATOM 5101 N N . LEU A 1 616 ? -29.870 -5.268 54.495 1.00 85.06 616 LEU A N 1
ATOM 5102 C CA . LEU A 1 616 ? -28.491 -4.768 54.527 1.00 85.06 616 LEU A CA 1
ATOM 5103 C C . LEU A 1 616 ? -27.753 -5.199 55.797 1.00 85.06 616 LEU A C 1
ATOM 5105 O O . LEU A 1 616 ? -26.613 -5.647 55.709 1.00 85.06 616 LEU A O 1
ATOM 5109 N N . GLN A 1 617 ? -28.405 -5.106 56.958 1.00 84.69 617 GLN A N 1
ATOM 5110 C CA . GLN A 1 617 ? -27.830 -5.540 58.229 1.00 84.69 617 GLN A CA 1
ATOM 5111 C C . GLN A 1 617 ? -27.549 -7.048 58.232 1.00 84.69 617 GLN A C 1
ATOM 5113 O O . GLN A 1 617 ? -26.462 -7.463 58.613 1.00 84.69 617 GLN A O 1
ATOM 5118 N N . PHE A 1 618 ? -28.468 -7.863 57.705 1.00 84.56 618 PHE A N 1
ATOM 5119 C CA . PHE A 1 618 ? -28.263 -9.307 57.567 1.00 84.56 618 PHE A CA 1
ATOM 5120 C C . PHE A 1 618 ? -27.082 -9.662 56.645 1.00 84.56 618 PHE A C 1
ATOM 5122 O O . PHE A 1 618 ? -26.274 -10.523 56.986 1.00 84.56 618 PHE A O 1
ATOM 5129 N N . ILE A 1 619 ? -26.944 -8.982 55.501 1.00 83.25 619 ILE A N 1
ATOM 5130 C CA . ILE A 1 619 ? -25.821 -9.194 54.570 1.00 83.25 619 ILE A CA 1
ATOM 5131 C C . ILE A 1 619 ? -24.491 -8.745 55.201 1.00 83.25 619 ILE A C 1
ATOM 5133 O O . ILE A 1 619 ? -23.466 -9.407 55.025 1.00 83.25 619 ILE A O 1
ATOM 5137 N N . ALA A 1 620 ? -24.497 -7.640 55.953 1.00 78.94 620 ALA A N 1
ATOM 5138 C CA . ALA A 1 620 ? -23.322 -7.156 56.675 1.00 78.94 620 ALA A CA 1
ATOM 5139 C C . ALA A 1 620 ? -22.887 -8.135 57.781 1.00 78.94 620 ALA A C 1
ATOM 5141 O O . ALA A 1 620 ? -21.703 -8.459 57.881 1.00 78.94 620 ALA A O 1
ATOM 5142 N N . ASP A 1 621 ? -23.840 -8.671 58.546 1.00 75.50 621 ASP A N 1
ATOM 5143 C CA . ASP A 1 621 ? -23.580 -9.648 59.608 1.00 75.50 621 ASP A CA 1
ATOM 5144 C C . ASP A 1 621 ? -23.125 -11.011 59.049 1.00 75.50 621 ASP A C 1
ATOM 5146 O O . ASP A 1 621 ? -22.310 -11.699 59.668 1.00 75.50 621 ASP A O 1
ATOM 5150 N N . GLY A 1 622 ? -23.602 -11.396 57.858 1.00 63.91 622 GLY A N 1
ATOM 5151 C CA . GLY A 1 622 ? -23.201 -12.624 57.164 1.00 63.91 622 GLY A CA 1
ATOM 5152 C C . GLY A 1 622 ? -21.758 -12.611 56.648 1.00 63.91 622 GLY A C 1
ATOM 5153 O O . GLY A 1 622 ? -21.087 -13.642 56.688 1.00 63.91 622 GLY A O 1
ATOM 5154 N N . LYS A 1 623 ? -21.238 -11.452 56.221 1.00 50.78 623 LYS A N 1
ATOM 5155 C CA . LYS A 1 623 ? -19.841 -11.325 55.761 1.00 50.78 623 LYS A CA 1
ATOM 5156 C C . LYS A 1 623 ? -18.818 -11.449 56.892 1.00 50.78 623 LYS A C 1
ATOM 5158 O O . LYS A 1 623 ? -17.769 -12.044 56.681 1.00 50.78 623 LYS A O 1
ATOM 5163 N N . ASN A 1 624 ? -19.150 -11.011 58.107 1.00 39.59 624 ASN A N 1
ATOM 5164 C CA . ASN A 1 624 ? -18.246 -11.107 59.262 1.00 39.59 624 ASN A CA 1
ATOM 5165 C C . ASN A 1 624 ? -18.027 -12.542 59.787 1.00 39.59 624 ASN A C 1
ATOM 5167 O O . ASN A 1 624 ? -17.161 -12.745 60.632 1.00 39.59 624 ASN A O 1
ATOM 5171 N N . LYS A 1 625 ? -18.787 -13.542 59.315 1.00 41.47 625 LYS A N 1
ATOM 5172 C CA . LYS A 1 625 ? -18.601 -14.960 59.685 1.00 41.47 625 LYS A CA 1
ATOM 5173 C C . LYS A 1 625 ? -17.755 -15.775 58.704 1.00 41.47 625 LYS A C 1
ATOM 5175 O O . LYS A 1 625 ? -17.376 -16.883 59.058 1.00 41.47 625 LYS A O 1
ATOM 5180 N N . ASN A 1 626 ? -17.469 -15.248 57.512 1.00 36.75 626 ASN A N 1
ATOM 5181 C CA . ASN A 1 626 ? -16.651 -15.929 56.498 1.00 36.75 626 ASN A CA 1
ATOM 5182 C C . ASN A 1 626 ? -15.238 -15.328 56.349 1.00 36.75 626 ASN A C 1
ATOM 5184 O O . ASN A 1 626 ? -14.466 -15.844 55.551 1.00 36.75 626 ASN A O 1
ATOM 5188 N N . ASP A 1 627 ? -14.909 -14.284 57.121 1.00 34.50 627 ASP A N 1
ATOM 5189 C CA . ASP A 1 627 ? -13.586 -13.633 57.176 1.00 34.50 627 ASP A CA 1
ATOM 5190 C C . ASP A 1 627 ? -12.947 -13.707 58.589 1.00 34.50 627 ASP A C 1
ATOM 5192 O O . ASP A 1 627 ? -12.216 -12.805 59.003 1.00 34.50 627 ASP A O 1
ATOM 5196 N N . ILE A 1 628 ? -13.209 -14.784 59.345 1.00 29.86 628 ILE A N 1
ATOM 5197 C CA . ILE A 1 628 ? -12.456 -15.142 60.568 1.00 29.86 628 ILE A CA 1
ATOM 5198 C C . ILE A 1 628 ? -11.983 -16.587 60.478 1.00 29.86 628 ILE A C 1
ATOM 5200 O O . ILE A 1 628 ? -12.843 -17.460 60.218 1.00 29.86 628 ILE A O 1
#

pLDDT: mean 75.17, std 22.75, range [19.11, 97.38]

Sequence (628 aa):
MDFDDNVSISDENLNEGNAQNFFGQLDQDVVSPDYVQKMDAVLFVIDCKKHIFQKHENNEKNAENPLKFEGINKVYNLDNPTAKQIREVVEIENQFNEKYGFADKETPLNEVIWTCSSEFKNLDKLKYDFRIFLFTSDDNPHSDNQQLRDQTIHQFKQLNDLDVDLELFPLEKETNTKFDIRKFYQDVLQINLDEINDAVMDTSEKIMEIQKRLRQREFKKRALNKILFYIGENQKIAVKIYCHLNKAKKPTAKKLHKESNKPLKKTVKQLCSETGQTLYDEQIGSYYEVGKEKVLVNKEDIQTLKQFDTSSMKLMGFKSRNKIKLYHNYRTSYFIYPDDYRIKGSSSFFSSLINQLIIKDKVAIVRFIPRQGSQVRFCALLPQQESYDENRFQQPPGFNLIYLPYADDLRSLKKKVPQKHIETSKDLIDVAKLLVTTLNLKEFDTRNFEDPSLQKFFSHLQAHALEEELPEPVNDLLEPKYQDFEGREEIIEMFNNQLKIELNENPSENDTGLKKQTNKGKKVKQEQGMQIIKKEEKDQKINLKVNKSKQKMSDDDNDISQITENELNQIKANEVEQNIISGDFVRLKVKDLQFFLQFYKLKTEGKKEDLINRALQFIADGKNKNDI

Foldseek 3Di:
DDDDDDDDDDDDDDDDDDPDDDDDDDDPPPPPPPLQDADEFEAEAADDDPLVLVDDDADADQADAPVRAGQHHDPDARDDDDLVNVVVVVCCSVCVCVPHGGDPDDGQLLVVLVRLVVSCVVDDPSRYAAEYEYEEQDQAPPPPPVVSLVSNLVSLVVCVVVNYQYHYDHAHSDPQAFRQNVNRVVSRHPDDPVNDDVVVRRRRPPNVCSVVVCVVVVDDFDFPAKAWEAADDPDIFIKTKAFPDDDDDDDDDFDADPPPRHGDDDDDFDADPPPRDTDDLVNDWDWDDDPNDTHTAHPVNLLVVLADDAQHKYWPAKDALVVDDPVQFDDGWIWMDGDCVVPNCNNVVQVVVLVVCVVVNIWTWIFGHRHRSGHIFIWTWDFDDWDADPSRDIDDGTTTTGTGDDPVRDDDCPPPDPPDDDDDDPQLVVLVVVVCVLPDDPDDDPVVADDQVNVVVVQVVSCVSVVHPDGDDDDHPPDDPVVSCVVVVVSVVSNVVSVVVRCVVDPDPPPPPDDDDDDDDDDDDDDDDDDDDDDDDDDDDDDDDDDDDDDDDDDDDDDDPDDDPVNVLVVLLVVLLVCLVVVVLVPDDLVSLLSNCVVVPHDSDDDSVVSSVVSVVVVVVVVVVVPD

Secondary structure (DSSP, 8-state):
-------------------SS-S--------------PEEEEEEEE---HHHHT-----B----STT--TT----S-SS---HHHHHHHHHHHHHHHHHTB--SSPP-HHHHHHHHHHHHTTS-TTTEEEEEEEEES-SSTTTT-HHHHHHHHHHHHHHHHTTEEEEEEE--SSTTPPP-GGGTGGGTS---GGG--HHHH--TT-GGGHHHHHHHHHS----SEEEEEESSSS-EEEEEEE-S-----PPPPPPB-TTT-PBPPP----B-TTT-PBPPGGG--EEEEETTEEEEE-HHHHHHHH--S-SEEEEEEEEEGGGS-GGG--SPPEEEEE-TTTSTTHHHHHHHHHHHHHHTTEEEEEEE--STTPPPEEEEEEEE--EE-TT--EE-SEEEEEEPPPGGGPPP-TTTS-SS--PPPHHHHHHHHHHHHHH--TT--GGG---HHHHHHHHHHHHHHHT-SSPPPPP-TTS--THHHHTTHHHHHHHHHHHHHHHHHS--TT-SS---------------------------------------------------HHHHHHHHHHHHHHHHHTT-TTT--HHHHHHHHHHTT----S-HHHHHHHHHHHHHHHHTTT--